Protein AF-A0A350J712-F1 (afdb_monomer)

Mean predicted aligned error: 11.83 Å

Radius of gyration: 28.56 Å; Cα contacts (8 Å, |Δi|>4): 1166; chains: 1; bounding box: 64×59×86 Å

Solvent-accessible surface area (backbone atoms only — not comparable to full-atom values): 27009 Å² total; per-residue (Å²): 145,77,87,80,81,83,76,85,76,85,80,78,85,76,87,77,86,77,84,83,84,79,88,81,79,76,76,78,78,65,77,73,73,75,76,66,72,78,72,86,71,90,76,90,80,92,80,87,90,84,82,94,72,80,95,56,58,63,46,57,50,54,42,75,49,87,45,82,90,17,54,21,34,36,30,41,36,42,44,33,25,36,60,82,89,48,61,86,57,51,49,78,42,83,32,57,86,74,34,67,82,61,53,66,42,86,53,59,46,30,49,29,32,36,40,44,50,66,59,98,59,50,80,46,54,40,40,32,40,30,45,36,83,89,50,42,74,25,44,57,82,91,29,54,32,37,35,31,62,39,78,93,74,73,42,73,42,71,42,78,62,48,78,36,83,89,77,32,32,43,36,34,62,74,96,59,60,45,44,40,34,42,26,49,33,86,40,57,66,39,54,76,73,66,69,57,69,80,54,58,50,78,82,42,79,40,58,31,71,76,74,47,85,52,66,40,32,77,81,43,34,45,61,61,59,32,69,72,36,59,54,55,40,80,28,70,43,58,36,52,48,24,11,48,33,51,48,31,25,59,39,88,53,74,34,37,39,38,41,75,42,61,34,73,34,70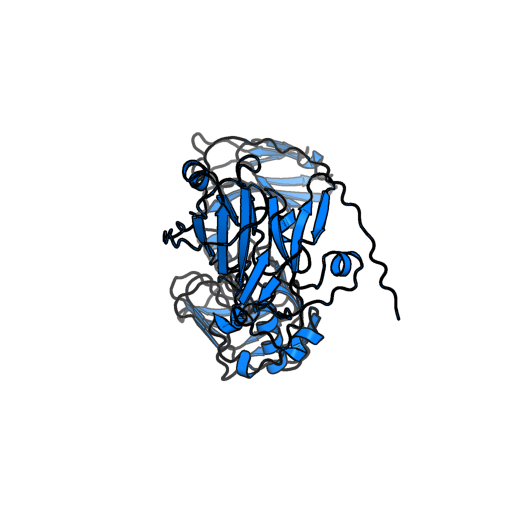,92,42,50,46,61,50,27,8,33,85,51,87,62,40,17,39,30,28,37,41,40,37,24,76,70,26,37,41,28,40,40,35,35,79,44,98,61,51,62,28,32,24,57,30,4,17,29,57,32,44,36,39,35,31,30,33,39,37,59,27,41,38,33,25,16,38,20,26,10,59,51,25,1,30,40,41,73,58,28,43,38,32,45,33,39,36,28,33,40,36,42,64,75,66,84,37,52,16,30,35,28,6,35,46,63,52,71,47,77,39,80,58,48,46,60,25,25,49,75,85,40,79,44,90,33,54,25,27,51,60,45,48,64,72,70,50,85,75,51,66,80,32,55,43,45,63,51,98,79,31,44,34,38,48,61,84,68,100,73,60,88,86,44,44,75,25,21,38,41,32,24,49,75,88,38,81,75,47,77,44,81,31,81,91,48,56,57,53,54,52,49,83,78,48,81,83,54,72,72,41,38,37,43,35,31,36,26,20,51,52,95,79,29,71,44,62,34,30,43,77,25,77,47,71,40,115

Nearest PDB structures (foldseek):
  8vvm-assembly1_I  TM=4.739E-01  e=9.555E-02  Homo sapiens
  1bqu-assembly1_B  TM=5.412E-01  e=3.568E-01  Homo sapiens
  8upa-assembly1_B  TM=5.973E-01  e=8.739E-01  Homo sapiens
  1bqu-assembly1_A  TM=6.107E-01  e=9.212E-01  Homo sapiens
  7xzc-assembly2_B  TM=2.874E-01  e=7.582E+00  Flavobacteriaceae bacterium SA-0082

Structure (mmCIF, N/CA/C/O backbone):
data_AF-A0A350J712-F1
#
_entry.id   AF-A0A350J712-F1
#
loop_
_atom_site.group_PDB
_atom_site.id
_atom_site.type_symbol
_atom_site.label_atom_id
_atom_site.label_alt_id
_atom_site.label_comp_id
_atom_site.label_asym_id
_atom_site.label_entity_id
_atom_site.label_seq_id
_atom_site.pdbx_PDB_ins_code
_atom_site.Cartn_x
_atom_site.Cartn_y
_atom_site.Cartn_z
_atom_site.occupancy
_atom_site.B_iso_or_equiv
_atom_site.auth_seq_id
_atom_site.auth_comp_id
_atom_site.auth_asym_id
_atom_site.auth_atom_id
_atom_site.pdbx_PDB_model_num
ATOM 1 N N . MET A 1 1 ? -3.887 -25.376 24.085 1.00 32.75 1 MET A N 1
ATOM 2 C CA . MET A 1 1 ? -2.588 -25.572 24.781 1.00 32.75 1 MET A CA 1
ATOM 3 C C . MET A 1 1 ? -1.492 -25.976 23.796 1.00 32.75 1 MET A C 1
ATOM 5 O O . MET A 1 1 ? -1.154 -27.149 23.672 1.00 32.75 1 MET A O 1
ATOM 9 N N . ARG A 1 2 ? -0.917 -24.995 23.102 1.00 22.98 2 ARG A N 1
ATOM 10 C CA . ARG A 1 2 ? 0.417 -25.069 22.499 1.00 22.98 2 ARG A CA 1
ATOM 11 C C . ARG A 1 2 ? 1.067 -23.729 22.817 1.00 22.98 2 ARG A C 1
ATOM 13 O O . ARG A 1 2 ? 0.571 -22.703 22.382 1.00 22.98 2 ARG A O 1
ATOM 20 N N . ARG A 1 3 ? 2.085 -23.760 23.677 1.00 23.53 3 ARG A N 1
ATOM 21 C CA . ARG A 1 3 ? 2.872 -22.592 24.077 1.00 23.53 3 ARG A CA 1
ATOM 22 C C . ARG A 1 3 ? 3.662 -22.128 22.851 1.00 23.53 3 ARG A C 1
ATOM 24 O O . ARG A 1 3 ? 4.538 -22.872 22.411 1.00 23.53 3 ARG A O 1
ATOM 31 N N . LYS A 1 4 ? 3.335 -20.961 22.290 1.00 26.22 4 LYS A N 1
ATOM 32 C CA . LYS A 1 4 ? 4.253 -20.229 21.412 1.00 26.22 4 LYS A CA 1
ATOM 33 C C . LYS A 1 4 ? 5.325 -19.634 22.329 1.00 26.22 4 LYS A C 1
ATOM 35 O O . LYS A 1 4 ? 5.007 -18.940 23.286 1.00 26.22 4 LYS A O 1
ATOM 40 N N . ALA A 1 5 ? 6.574 -20.034 22.121 1.00 23.84 5 ALA A N 1
ATOM 41 C CA . ALA A 1 5 ? 7.715 -19.440 22.798 1.00 23.84 5 ALA A CA 1
ATOM 42 C C . ALA A 1 5 ? 8.057 -18.154 22.044 1.00 23.84 5 ALA A C 1
ATOM 44 O O . ALA A 1 5 ? 8.483 -18.226 20.895 1.00 23.84 5 ALA A O 1
ATOM 45 N N . LEU A 1 6 ? 7.820 -17.006 22.675 1.00 24.36 6 LEU A N 1
ATOM 46 C CA . LEU A 1 6 ? 8.242 -15.707 22.174 1.00 24.36 6 LEU A CA 1
ATOM 47 C C . LEU A 1 6 ? 9.755 -15.598 22.416 1.00 24.36 6 LEU A C 1
ATOM 49 O O . LEU A 1 6 ? 10.222 -15.554 23.556 1.00 24.36 6 LEU A O 1
ATOM 53 N N . SER A 1 7 ? 10.542 -15.687 21.348 1.00 24.16 7 SER A N 1
ATOM 54 C CA . SER A 1 7 ? 11.983 -15.460 21.402 1.00 24.16 7 SER A CA 1
ATOM 55 C C . SER A 1 7 ? 12.236 -13.958 21.356 1.00 24.16 7 SER A C 1
ATOM 57 O O . SER A 1 7 ? 12.172 -13.356 20.294 1.00 24.16 7 SER A O 1
ATOM 59 N N . ILE A 1 8 ? 12.529 -13.372 22.518 1.00 25.48 8 ILE A N 1
ATOM 60 C CA . ILE A 1 8 ? 13.030 -12.001 22.651 1.00 25.48 8 ILE A CA 1
ATOM 61 C C . ILE A 1 8 ? 14.398 -11.942 21.957 1.00 25.48 8 ILE A C 1
ATOM 63 O O . ILE A 1 8 ? 15.395 -12.446 22.483 1.00 25.48 8 ILE A O 1
ATOM 67 N N . LEU A 1 9 ? 14.434 -11.384 20.747 1.00 23.27 9 LEU A N 1
ATOM 68 C CA . LEU A 1 9 ? 15.664 -11.097 20.021 1.00 23.27 9 LEU A CA 1
ATOM 69 C C . LEU A 1 9 ? 16.157 -9.720 20.472 1.00 23.27 9 LEU A C 1
ATOM 71 O O . LEU A 1 9 ? 15.576 -8.693 20.145 1.00 23.27 9 LEU A O 1
ATOM 75 N N . THR A 1 10 ? 17.218 -9.703 21.272 1.00 24.12 10 THR A N 1
ATOM 76 C CA . THR A 1 10 ? 17.881 -8.473 21.711 1.00 24.12 10 THR A CA 1
ATOM 77 C C . THR A 1 10 ? 18.580 -7.833 20.507 1.00 24.12 10 THR A C 1
ATOM 79 O O . THR A 1 10 ? 19.638 -8.305 20.085 1.00 24.12 10 THR A O 1
ATOM 82 N N . LEU A 1 11 ? 17.982 -6.789 19.930 1.00 23.12 11 LEU A N 1
ATOM 83 C CA . LEU A 1 11 ? 18.582 -6.010 18.850 1.00 23.12 11 LEU A CA 1
ATOM 84 C C . LEU A 1 11 ? 19.659 -5.089 19.447 1.00 23.12 11 LEU A C 1
ATOM 86 O O . LEU A 1 11 ? 19.368 -4.152 20.185 1.00 23.12 11 LEU A O 1
ATOM 90 N N . VAL A 1 12 ? 20.929 -5.379 19.167 1.00 22.75 12 VAL A N 1
ATOM 91 C CA . VAL A 1 12 ? 22.049 -4.485 19.486 1.00 22.75 12 VAL A CA 1
ATOM 92 C C . VAL A 1 12 ? 22.229 -3.551 18.290 1.00 22.75 12 VAL A C 1
ATOM 94 O O . VAL A 1 12 ? 22.822 -3.950 17.290 1.00 22.75 12 VAL A O 1
ATOM 97 N N . LEU A 1 13 ? 21.716 -2.319 18.377 1.00 23.44 13 LEU A N 1
ATOM 98 C CA . LEU A 1 13 ? 22.012 -1.266 17.400 1.00 23.44 13 LEU A CA 1
ATOM 99 C C . LEU A 1 13 ? 23.491 -0.868 17.523 1.00 23.44 13 LEU A C 1
ATOM 101 O O . LEU A 1 13 ? 23.903 -0.231 18.493 1.00 23.44 13 LEU A O 1
ATOM 105 N N . SER A 1 14 ? 24.303 -1.221 16.528 1.00 23.38 14 SER A N 1
ATOM 106 C CA . SER A 1 14 ? 25.592 -0.568 16.306 1.00 23.38 14 SER A CA 1
ATOM 107 C C . SER A 1 14 ? 25.377 0.623 15.377 1.00 23.38 14 SER A C 1
ATOM 109 O O . SER A 1 14 ? 25.195 0.447 14.176 1.00 23.38 14 SER A O 1
ATOM 111 N N . ALA A 1 15 ? 25.398 1.832 15.935 1.00 22.61 15 ALA A N 1
ATOM 112 C CA . ALA A 1 15 ? 25.373 3.070 15.171 1.00 22.61 15 ALA A CA 1
ATOM 113 C C . ALA A 1 15 ? 26.647 3.194 14.316 1.00 22.61 15 ALA A C 1
ATOM 115 O O . ALA A 1 15 ? 27.741 3.432 14.834 1.00 22.61 15 ALA A O 1
ATOM 116 N N . THR A 1 16 ? 26.514 3.037 13.001 1.00 25.22 16 THR A N 1
ATOM 117 C CA . THR A 1 16 ? 27.503 3.513 12.031 1.00 25.22 16 THR A CA 1
ATOM 118 C C . THR A 1 16 ? 27.134 4.928 11.616 1.00 25.22 16 THR A C 1
ATOM 120 O O . THR A 1 16 ? 26.103 5.170 11.001 1.00 25.22 16 THR A O 1
ATOM 123 N N . VAL A 1 17 ? 28.001 5.859 12.003 1.00 22.80 17 VAL A N 1
ATOM 124 C CA . VAL A 1 17 ? 27.964 7.281 11.664 1.00 22.80 17 VAL A CA 1
ATOM 125 C C . VAL A 1 17 ? 28.130 7.442 10.151 1.00 22.80 17 VAL A C 1
ATOM 127 O O . VAL A 1 17 ? 29.214 7.181 9.630 1.00 22.80 17 VAL A O 1
ATOM 130 N N . PHE A 1 18 ? 27.085 7.898 9.461 1.00 23.23 18 PHE A N 1
ATOM 131 C CA . PHE A 1 18 ? 27.224 8.532 8.152 1.00 23.23 18 PHE A CA 1
ATOM 132 C C . PHE A 1 18 ? 27.441 10.032 8.361 1.00 23.23 18 PHE A C 1
ATOM 134 O O . PHE A 1 18 ? 26.714 10.690 9.102 1.00 23.23 18 PHE A O 1
ATOM 141 N N . ALA A 1 19 ? 28.517 10.542 7.767 1.00 23.70 19 ALA A N 1
ATOM 142 C CA . ALA A 1 19 ? 28.876 11.949 7.787 1.00 23.70 19 ALA A CA 1
ATOM 143 C C . ALA A 1 19 ? 27.936 12.731 6.858 1.00 23.70 19 ALA A C 1
ATOM 145 O O . ALA A 1 19 ? 27.786 12.363 5.696 1.00 23.70 19 ALA A O 1
ATOM 146 N N . SER A 1 20 ? 27.323 13.796 7.375 1.00 23.16 20 SER A N 1
ATOM 147 C CA . SER A 1 20 ? 26.524 14.736 6.595 1.00 23.16 20 SER A CA 1
ATOM 148 C C . SER A 1 20 ? 27.427 15.689 5.805 1.00 23.16 20 SER A C 1
ATOM 150 O O . SER A 1 20 ? 28.310 16.340 6.371 1.00 23.16 20 SER A O 1
ATOM 152 N N . CYS A 1 21 ? 27.194 15.776 4.496 1.00 22.62 21 CYS A N 1
ATOM 153 C CA . CYS A 1 21 ? 27.546 16.947 3.698 1.00 22.62 21 CYS A CA 1
ATOM 154 C C . CYS A 1 21 ? 26.366 17.931 3.734 1.00 22.62 21 CYS A C 1
ATOM 156 O O . CYS A 1 21 ? 25.208 17.538 3.838 1.00 22.62 21 CYS A O 1
ATOM 158 N N . THR A 1 22 ? 26.707 19.211 3.755 1.00 24.14 22 THR A N 1
ATOM 159 C CA . THR A 1 22 ? 25.870 20.377 4.051 1.00 24.14 22 THR A CA 1
ATOM 160 C C . THR A 1 22 ? 25.292 21.033 2.792 1.00 24.14 22 THR A C 1
ATOM 162 O O . THR A 1 22 ? 26.013 21.100 1.803 1.00 24.14 22 THR A O 1
ATOM 165 N N . GLU A 1 23 ? 24.101 21.641 2.950 1.00 25.41 23 GLU A N 1
ATOM 166 C CA . GLU A 1 23 ? 23.398 22.609 2.062 1.00 25.41 23 GLU A CA 1
ATOM 167 C C . GLU A 1 23 ? 22.740 21.975 0.812 1.00 25.41 23 GLU A C 1
ATOM 169 O O . GLU A 1 23 ? 23.404 21.269 0.070 1.00 25.41 23 GLU A O 1
ATOM 174 N N . ASP A 1 24 ? 21.446 22.108 0.492 1.00 24.56 24 ASP A N 1
ATOM 175 C CA . ASP A 1 24 ? 20.318 22.924 0.968 1.00 24.56 24 ASP A CA 1
ATOM 176 C C . ASP A 1 24 ? 19.067 22.024 1.083 1.00 24.56 24 ASP A C 1
ATOM 178 O O . ASP A 1 24 ? 18.674 21.358 0.128 1.00 24.56 24 ASP A O 1
ATOM 182 N N . VAL A 1 25 ? 18.436 22.001 2.260 1.00 24.70 25 VAL A N 1
ATOM 183 C CA . VAL A 1 25 ? 17.163 21.302 2.495 1.00 24.70 25 VAL A CA 1
ATOM 184 C C . VAL A 1 25 ? 16.036 22.199 1.965 1.00 24.70 25 VAL A C 1
ATOM 186 O O . VAL A 1 25 ? 15.943 23.343 2.421 1.00 24.70 25 VAL A O 1
ATOM 189 N N . PRO A 1 26 ? 15.179 21.746 1.028 1.00 23.58 26 PRO A N 1
ATOM 190 C CA . PRO A 1 26 ? 13.929 22.449 0.766 1.00 23.58 26 PRO A CA 1
ATOM 191 C C . PRO A 1 26 ? 13.131 22.408 2.067 1.00 23.58 26 PRO A C 1
ATOM 193 O O . PRO A 1 26 ? 13.006 21.327 2.635 1.00 23.58 26 PRO A O 1
ATOM 196 N N . GLU A 1 27 ? 12.702 23.579 2.556 1.00 24.91 27 GLU A N 1
ATOM 197 C CA . GLU A 1 27 ? 11.996 23.774 3.830 1.00 24.91 27 GLU A CA 1
ATOM 198 C C . GLU A 1 27 ? 11.264 22.503 4.268 1.00 24.91 27 GLU A C 1
ATOM 200 O O . GLU A 1 27 ? 10.302 22.087 3.617 1.00 24.91 27 GLU A O 1
ATOM 205 N N . GLU A 1 28 ? 11.741 21.886 5.361 1.00 25.20 28 GLU A N 1
ATOM 206 C CA . GLU A 1 28 ? 10.932 20.959 6.139 1.00 25.20 28 GLU A CA 1
ATOM 207 C C . GLU A 1 28 ? 9.573 21.631 6.286 1.00 25.20 28 GLU A C 1
ATOM 209 O O . GLU A 1 28 ? 9.442 22.683 6.923 1.00 25.20 28 GLU A O 1
ATOM 214 N N . THR A 1 29 ? 8.562 21.031 5.668 1.00 23.02 29 THR A N 1
ATOM 215 C CA . THR A 1 29 ? 7.189 21.262 6.072 1.00 23.02 29 THR A CA 1
ATOM 216 C C . THR A 1 29 ? 7.115 20.697 7.478 1.00 23.02 29 THR A C 1
ATOM 218 O O . THR A 1 29 ? 6.779 19.543 7.714 1.00 23.02 29 THR A O 1
ATOM 221 N N . THR A 1 30 ? 7.502 21.534 8.438 1.00 23.42 30 THR A N 1
ATOM 222 C CA . THR A 1 30 ? 6.941 21.494 9.774 1.00 23.42 30 THR A CA 1
ATOM 223 C C . THR A 1 30 ? 5.449 21.308 9.543 1.00 23.42 30 THR A C 1
ATOM 225 O O . THR A 1 30 ? 4.823 22.152 8.900 1.00 23.42 30 THR A O 1
ATOM 228 N N . LYS A 1 31 ? 4.897 20.160 9.964 1.00 26.83 31 LYS A N 1
ATOM 229 C CA . LYS A 1 31 ? 3.455 20.035 10.190 1.00 26.83 31 LYS A CA 1
ATOM 230 C C . LYS A 1 31 ? 3.130 21.257 11.051 1.00 26.83 31 LYS A C 1
ATOM 232 O O . LYS A 1 31 ? 3.507 21.299 12.222 1.00 26.83 31 LYS A O 1
ATOM 237 N N . GLU A 1 32 ? 2.574 22.308 10.448 1.00 23.53 32 GLU A N 1
ATOM 238 C CA . GLU A 1 32 ? 2.035 23.428 11.201 1.00 23.53 32 GLU A CA 1
ATOM 239 C C . GLU A 1 32 ? 0.966 22.796 12.076 1.00 23.53 32 GLU A C 1
ATOM 241 O O . GLU A 1 32 ? -0.077 22.373 11.581 1.00 23.53 32 GLU A O 1
ATOM 246 N N . THR A 1 33 ? 1.265 22.661 13.368 1.00 29.25 33 THR A N 1
ATOM 247 C CA . THR A 1 33 ? 0.283 22.305 14.379 1.00 29.25 33 THR A CA 1
ATOM 248 C C . THR A 1 33 ? -0.868 23.278 14.198 1.00 29.25 33 THR A C 1
ATOM 250 O O . THR A 1 33 ? -0.713 24.486 14.414 1.00 29.25 33 THR A O 1
ATOM 253 N N . THR A 1 34 ? -1.998 22.769 13.719 1.00 25.91 34 THR A N 1
ATOM 254 C CA . THR A 1 34 ? -3.220 23.533 13.524 1.00 25.91 34 THR A CA 1
ATOM 255 C C . THR A 1 34 ? -3.487 24.271 14.827 1.00 25.91 34 THR A C 1
ATOM 257 O O . THR A 1 34 ? -3.598 23.664 15.890 1.00 25.91 34 THR A O 1
ATOM 260 N N . ALA A 1 35 ? -3.470 25.603 14.764 1.00 26.30 35 ALA A N 1
ATOM 261 C CA . ALA A 1 35 ? -3.517 26.451 15.941 1.00 26.30 35 ALA A CA 1
ATOM 262 C C . ALA A 1 35 ? -4.694 26.056 16.849 1.00 26.30 35 ALA A C 1
ATOM 264 O O . ALA A 1 35 ? -5.857 26.170 16.455 1.00 26.30 35 ALA A O 1
ATOM 265 N N . ALA A 1 36 ? -4.372 25.619 18.071 1.00 31.69 36 ALA A N 1
ATOM 266 C CA . ALA A 1 36 ? -5.336 25.335 19.122 1.00 31.69 36 ALA A CA 1
ATOM 267 C C . ALA A 1 36 ? -6.296 26.523 19.275 1.00 31.69 36 ALA A C 1
ATOM 269 O O . ALA A 1 36 ? -5.890 27.649 19.589 1.00 31.69 36 ALA A O 1
ATOM 270 N N . THR A 1 37 ? -7.586 26.289 19.040 1.00 24.95 37 THR A N 1
ATOM 271 C CA . THR A 1 37 ? -8.602 27.315 19.275 1.00 24.95 37 THR A CA 1
ATOM 272 C C . THR A 1 37 ? -8.845 27.396 20.778 1.00 24.95 37 THR A C 1
ATOM 274 O O . THR A 1 37 ? -9.579 26.603 21.353 1.00 24.95 37 THR A O 1
ATOM 277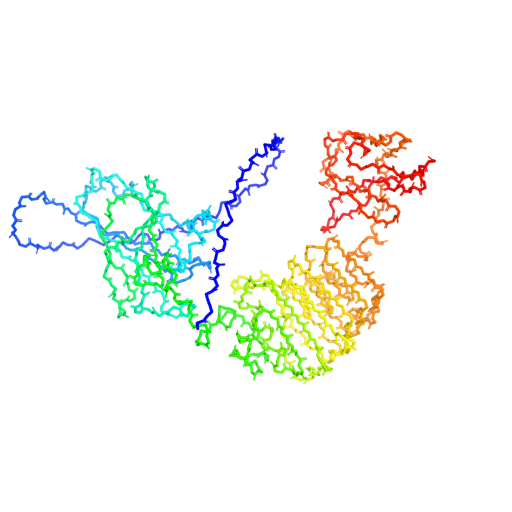 N N . THR A 1 38 ? -8.202 28.360 21.432 1.00 29.53 38 THR A N 1
ATOM 278 C CA . THR A 1 38 ? -8.361 28.628 22.865 1.00 29.53 38 THR A CA 1
ATOM 279 C C . THR A 1 38 ? -9.681 29.358 23.112 1.00 29.53 38 THR A C 1
ATOM 281 O O . THR A 1 38 ? -9.831 30.534 22.780 1.00 29.53 38 THR A O 1
ATOM 284 N N . SER A 1 39 ? -10.658 28.678 23.716 1.00 31.62 39 SER A N 1
ATOM 28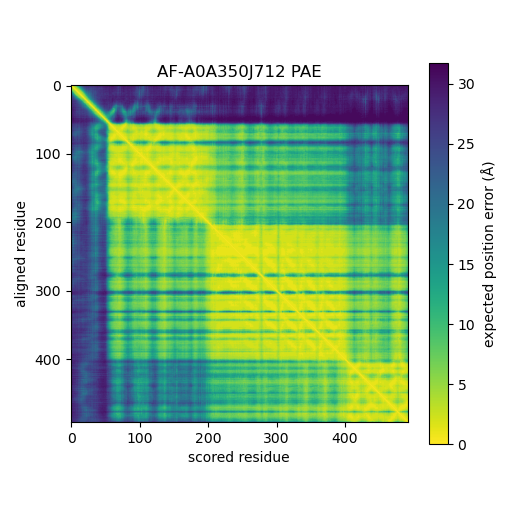5 C CA . SER A 1 39 ? -11.822 29.334 24.320 1.00 31.62 39 SER A CA 1
ATOM 286 C C . SER A 1 39 ? -11.647 29.402 25.837 1.00 31.62 39 SER A C 1
ATOM 288 O O . SER A 1 39 ? -11.732 28.385 26.520 1.00 31.62 39 SER A O 1
ATOM 290 N N . GLU A 1 40 ? -11.406 30.600 26.370 1.00 30.56 40 GLU A N 1
ATOM 291 C CA . GLU A 1 40 ? -11.352 30.845 27.814 1.00 30.56 40 GLU A CA 1
ATOM 292 C C . GLU A 1 40 ? -12.770 31.016 28.382 1.00 30.56 40 GLU A C 1
ATOM 294 O O . GLU A 1 40 ? -13.475 31.975 28.055 1.00 30.56 40 GLU A O 1
ATOM 299 N N . THR A 1 41 ? -13.180 30.134 29.292 1.00 27.88 41 THR A N 1
ATOM 300 C CA . THR A 1 41 ? -14.347 30.355 30.159 1.00 27.88 41 THR A CA 1
ATOM 301 C C . THR A 1 41 ? -13.946 30.194 31.616 1.00 27.88 41 THR A C 1
ATOM 303 O O . THR A 1 41 ? -13.480 29.138 32.028 1.00 27.88 41 THR A O 1
ATOM 306 N N . SER A 1 42 ? -14.129 31.255 32.405 1.00 28.59 42 SER A N 1
ATOM 307 C CA . SER A 1 42 ? -13.932 31.236 33.854 1.00 28.59 42 SER A CA 1
ATOM 308 C C . SER A 1 42 ? -15.263 30.965 34.557 1.00 28.59 42 SER A C 1
ATOM 310 O O . SER A 1 42 ? -16.137 31.837 34.554 1.00 28.59 42 SER A O 1
ATOM 312 N N . GLU A 1 43 ? -15.405 29.817 35.212 1.00 27.55 43 GLU A N 1
ATOM 313 C CA . GLU A 1 43 ? -16.450 29.598 36.215 1.00 27.55 43 GLU A CA 1
ATOM 314 C C . GLU A 1 43 ? -15.813 29.410 37.594 1.00 27.55 43 GLU A C 1
ATOM 316 O O . GLU A 1 43 ? -14.805 28.729 37.751 1.00 27.55 43 GLU A O 1
ATOM 321 N N . ALA A 1 44 ? -16.383 30.075 38.599 1.00 24.52 44 ALA A N 1
ATOM 322 C CA . ALA A 1 44 ? -15.972 29.952 39.990 1.00 24.52 44 ALA A CA 1
ATOM 323 C C . ALA A 1 44 ? -16.972 29.046 40.717 1.00 24.52 44 ALA A C 1
ATOM 325 O O . ALA A 1 44 ? -18.157 29.381 40.785 1.00 24.52 44 ALA A O 1
ATOM 326 N N . SER A 1 45 ? -16.507 27.935 41.285 1.00 29.03 45 SER A N 1
ATOM 327 C CA . SER A 1 45 ? -17.289 27.102 42.202 1.00 29.03 45 SER A CA 1
ATOM 328 C C . SER A 1 45 ? -16.635 27.086 43.590 1.00 29.03 45 SER A C 1
ATOM 330 O O . SER A 1 45 ? -15.416 27.023 43.730 1.00 29.03 45 SER A O 1
ATOM 332 N N . GLU A 1 46 ? -17.457 27.220 44.635 1.00 26.73 46 GLU A N 1
ATOM 333 C CA . GLU A 1 46 ? -17.028 27.158 46.036 1.00 26.73 46 GLU A CA 1
ATOM 334 C C . GLU A 1 46 ? -17.087 25.704 46.530 1.00 26.73 46 GLU A C 1
ATOM 336 O O . GLU A 1 46 ? -18.165 25.108 46.573 1.00 26.73 46 GLU A O 1
ATOM 341 N N . ALA A 1 47 ? -15.951 25.146 46.962 1.00 25.92 47 ALA A N 1
ATOM 342 C CA . ALA A 1 47 ? -15.888 23.869 47.677 1.00 25.92 47 ALA A CA 1
ATOM 343 C C . ALA A 1 47 ? -15.566 24.095 49.167 1.00 25.92 47 ALA A C 1
ATOM 345 O O . ALA A 1 47 ? -14.676 24.869 49.522 1.00 25.92 47 ALA A O 1
ATOM 346 N N . SER A 1 48 ? -16.320 23.434 50.054 1.00 24.86 48 SER A N 1
ATOM 347 C CA . SER A 1 48 ? -16.280 23.648 51.505 1.00 24.86 48 SER A CA 1
ATOM 348 C C . SER A 1 48 ? -15.202 22.832 52.235 1.00 24.86 48 SER A C 1
ATOM 350 O O . SER A 1 48 ? -15.121 21.619 52.072 1.00 24.86 48 SER A O 1
ATOM 352 N N . GLU A 1 49 ? -14.475 23.535 53.107 1.00 30.44 49 GLU A N 1
ATOM 353 C CA . GLU A 1 49 ? -13.561 23.154 54.202 1.00 30.44 49 GLU A CA 1
ATOM 354 C C . GLU A 1 49 ? -13.202 21.669 54.456 1.00 30.44 49 GLU A C 1
ATOM 356 O O . GLU A 1 49 ? -13.959 20.933 55.089 1.00 30.44 49 GLU A O 1
ATOM 361 N N . ALA A 1 50 ? -11.923 21.327 54.230 1.00 25.38 50 ALA A N 1
ATOM 362 C CA . ALA A 1 50 ? -10.993 20.945 55.304 1.00 25.38 50 ALA A CA 1
ATOM 363 C C . ALA A 1 50 ? -9.512 21.072 54.868 1.00 25.38 50 ALA A C 1
ATOM 365 O O . ALA A 1 50 ? -9.103 20.568 53.833 1.00 25.38 50 ALA A O 1
ATOM 366 N N . THR A 1 51 ? -8.718 21.716 55.733 1.00 30.17 51 THR A N 1
ATOM 367 C CA . THR A 1 51 ? -7.239 21.793 55.778 1.00 30.17 51 THR A CA 1
ATOM 368 C C . THR A 1 51 ? -6.495 22.539 54.656 1.00 30.17 51 THR A C 1
ATOM 370 O O . THR A 1 51 ? -5.959 21.943 53.739 1.00 30.17 51 THR A O 1
ATOM 373 N N . GLY A 1 52 ? -6.339 23.856 54.851 1.00 35.00 52 GLY A N 1
ATOM 374 C CA . GLY A 1 52 ? -5.115 24.611 54.539 1.00 35.00 52 GLY A CA 1
ATOM 375 C C . GLY A 1 52 ? -4.545 24.493 53.124 1.00 35.00 52 GLY A C 1
ATOM 376 O O . GLY A 1 52 ? -3.417 24.037 52.978 1.00 35.00 52 GLY A O 1
ATOM 377 N N . LEU A 1 53 ? -5.270 24.981 52.120 1.00 34.72 53 LEU A N 1
ATOM 378 C CA . LEU A 1 53 ? -4.758 25.195 50.765 1.00 34.72 53 LEU A CA 1
ATOM 379 C C . LEU A 1 53 ? -4.984 26.655 50.357 1.00 34.72 53 LEU A C 1
ATOM 381 O O . LEU A 1 53 ? -5.936 27.299 50.797 1.00 34.72 53 LEU A O 1
ATOM 385 N N . VAL A 1 54 ? -4.048 27.193 49.578 1.00 40.16 54 VAL A N 1
ATOM 386 C CA . VAL A 1 54 ? -4.148 28.511 48.942 1.00 40.16 54 VAL A CA 1
ATOM 387 C C . VAL A 1 54 ? -5.400 28.510 48.056 1.00 40.16 54 VAL A C 1
ATOM 389 O O . VAL A 1 54 ? -5.595 27.559 47.308 1.00 40.16 54 VAL A O 1
ATOM 392 N N . GLU A 1 55 ? -6.244 29.546 48.138 1.00 44.75 55 GLU A N 1
ATOM 393 C CA . GLU A 1 55 ? -7.311 29.802 47.154 1.00 44.75 55 GLU A CA 1
ATOM 394 C C . GLU A 1 55 ? -6.661 29.983 45.771 1.00 44.75 55 GLU A C 1
ATOM 396 O O . GLU A 1 55 ? -6.210 31.074 45.420 1.00 44.75 55 GLU A O 1
ATOM 401 N N . GLY A 1 56 ? -6.532 28.897 45.015 1.00 57.00 56 GLY A N 1
ATOM 402 C CA . GLY A 1 56 ? -6.069 28.916 43.636 1.00 57.00 56 GLY A CA 1
ATOM 403 C C . GLY A 1 56 ? -7.263 28.982 42.692 1.00 57.00 56 GLY A C 1
ATOM 404 O O . GLY A 1 56 ? -8.225 28.230 42.834 1.00 57.00 56 GLY A O 1
ATOM 405 N N . LYS A 1 57 ? -7.218 29.907 41.734 1.00 70.56 57 LYS A N 1
ATOM 406 C CA . LYS A 1 57 ? -8.160 29.944 40.614 1.00 70.56 57 LYS A CA 1
ATOM 407 C C . LYS A 1 57 ? -7.867 28.730 39.727 1.00 70.56 57 LYS A C 1
ATOM 409 O O . LYS A 1 57 ? -6.721 28.533 39.335 1.00 70.56 57 LYS A O 1
ATOM 414 N N . THR A 1 58 ? -8.886 27.923 39.444 1.00 82.75 58 THR A N 1
ATOM 415 C CA . THR A 1 58 ? -8.771 26.851 38.447 1.00 82.75 58 THR A CA 1
ATOM 416 C C . THR A 1 58 ? -8.951 27.475 37.071 1.00 82.75 58 THR A C 1
ATOM 418 O O . THR A 1 58 ? -9.907 28.220 36.849 1.00 82.75 58 THR A O 1
ATOM 421 N N . ASN A 1 59 ? -8.004 27.227 36.176 1.00 86.12 59 ASN A N 1
ATOM 422 C CA . ASN A 1 59 ? -8.071 27.622 34.777 1.00 86.12 59 ASN A CA 1
ATOM 423 C C . ASN A 1 59 ? -8.191 26.355 33.928 1.00 86.12 59 ASN A C 1
ATOM 425 O O . ASN A 1 59 ? -7.587 25.337 34.258 1.00 86.12 59 ASN A O 1
ATOM 429 N N . THR A 1 60 ? -8.942 26.433 32.834 1.00 89.56 60 THR A N 1
ATOM 430 C CA . THR A 1 60 ? -9.152 25.300 31.932 1.00 89.56 60 THR A CA 1
ATOM 431 C C . THR A 1 60 ? -8.620 25.639 30.547 1.00 89.56 60 THR A C 1
ATOM 433 O O . THR A 1 60 ? -8.837 26.751 30.062 1.00 89.56 60 THR A O 1
ATOM 436 N N . MET A 1 61 ? -7.946 24.688 29.908 1.00 90.31 61 MET A N 1
ATOM 437 C CA . MET A 1 61 ? -7.588 24.743 28.489 1.00 90.31 61 MET A CA 1
ATOM 438 C C . MET A 1 61 ? -8.103 23.497 27.780 1.00 90.31 61 MET A C 1
ATOM 440 O O . MET A 1 61 ? -8.145 22.421 28.373 1.00 90.31 61 MET A O 1
ATOM 444 N N . TYR A 1 62 ? -8.507 23.670 26.526 1.00 94.12 62 TYR A N 1
ATOM 445 C CA . TYR A 1 62 ? -8.980 22.600 25.659 1.00 94.12 62 TYR A CA 1
ATOM 446 C C . TYR A 1 62 ? -8.169 22.608 24.365 1.00 94.12 62 TYR A C 1
ATOM 448 O O . TYR A 1 62 ? -7.927 23.680 23.799 1.00 94.12 62 TYR A O 1
ATOM 456 N N . LEU A 1 63 ? -7.760 21.428 23.915 1.00 95.94 63 LEU A N 1
ATOM 457 C CA . LEU A 1 63 ? -7.119 21.188 22.629 1.00 95.94 63 LEU A CA 1
ATOM 458 C C . LEU A 1 63 ? -7.908 20.108 21.893 1.00 95.94 63 LEU A C 1
ATOM 460 O O . LEU A 1 63 ? -8.320 19.131 22.507 1.00 95.94 63 LEU A O 1
ATOM 464 N N . SER A 1 64 ? -8.117 20.296 20.594 1.00 96.00 64 SER A N 1
ATOM 465 C CA . SER A 1 64 ? -8.690 19.288 19.700 1.00 96.00 64 SER A CA 1
ATOM 466 C C . SER A 1 64 ? -7.600 18.706 18.812 1.00 96.00 64 SER A C 1
ATOM 468 O O . SER A 1 64 ? -6.722 19.454 18.372 1.00 96.00 64 SER A O 1
ATOM 470 N N . PHE A 1 65 ? -7.720 17.425 18.494 1.00 92.56 65 PHE A N 1
ATOM 471 C CA . PHE A 1 65 ? -6.836 16.697 17.594 1.00 92.56 65 PHE A CA 1
ATOM 472 C C . PHE A 1 65 ? -7.636 16.126 16.423 1.00 92.56 65 PHE A C 1
ATOM 474 O O . PHE A 1 65 ? -8.832 15.869 16.539 1.00 92.56 65 PHE A O 1
ATOM 481 N N . ASP A 1 66 ? -6.957 16.011 15.289 1.00 87.69 66 ASP A N 1
ATOM 482 C CA . ASP A 1 66 ? -7.469 15.484 14.022 1.00 87.69 66 ASP A CA 1
ATOM 483 C C . ASP A 1 66 ? -6.280 14.816 13.309 1.00 87.69 66 ASP A C 1
ATOM 485 O O . ASP A 1 66 ? -5.880 15.222 12.217 1.00 87.69 66 ASP A O 1
ATOM 489 N N . ASP A 1 67 ? -5.592 13.909 14.023 1.00 83.88 67 ASP A N 1
ATOM 490 C CA . ASP A 1 67 ? -4.472 13.154 13.455 1.00 83.88 67 ASP A CA 1
ATOM 491 C C . ASP A 1 67 ? -4.984 11.809 12.904 1.00 83.88 67 ASP A C 1
ATOM 493 O O . ASP A 1 67 ? -5.490 10.992 13.677 1.00 83.88 67 ASP A O 1
ATOM 497 N N . PRO A 1 68 ? -4.847 11.554 11.589 1.00 76.12 68 PRO A N 1
ATOM 498 C CA . PRO A 1 68 ? -5.329 10.323 10.953 1.00 76.12 68 PRO A CA 1
ATOM 499 C C . PRO A 1 68 ? -4.650 9.046 11.481 1.00 76.12 68 PRO A C 1
ATOM 501 O O . PRO A 1 68 ? -5.187 7.942 11.373 1.00 76.12 68 PRO A O 1
ATOM 504 N N . GLY A 1 69 ? -3.462 9.169 12.080 1.00 78.62 69 GLY A N 1
ATOM 505 C CA . GLY A 1 69 ? -2.758 8.050 12.696 1.00 78.62 69 GLY A CA 1
ATOM 506 C C . GLY A 1 69 ? -3.417 7.546 13.982 1.00 78.62 69 GLY A C 1
ATOM 507 O O . GLY A 1 69 ? -3.405 6.343 14.247 1.00 78.62 69 GLY A O 1
ATOM 508 N N . GLY A 1 70 ? -4.051 8.442 14.738 1.00 88.56 70 GLY A N 1
ATOM 509 C CA . GLY A 1 70 ? -4.735 8.132 15.994 1.00 88.56 70 GLY A CA 1
ATOM 510 C C . GLY A 1 70 ? -6.066 8.878 16.135 1.00 88.56 70 GLY A C 1
ATOM 511 O O . GLY A 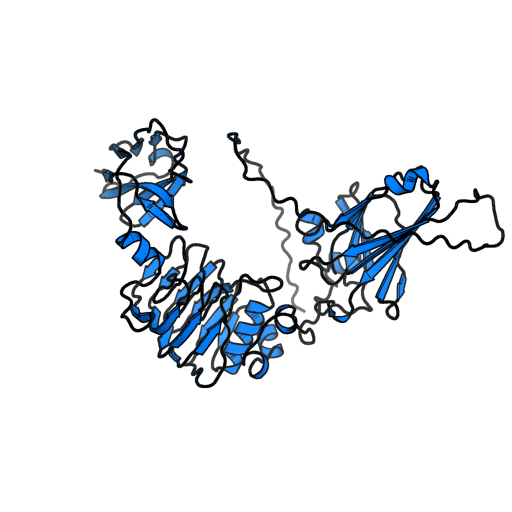1 70 ? -6.201 9.672 17.072 1.00 88.56 70 GLY A O 1
ATOM 512 N N . PRO A 1 71 ? -7.041 8.649 15.232 1.00 88.75 71 PRO A N 1
ATOM 513 C CA . PRO A 1 71 ? -8.320 9.357 15.205 1.00 88.75 71 PRO A CA 1
ATOM 514 C C . PRO A 1 71 ? -9.185 9.063 16.436 1.00 88.75 71 PRO A C 1
ATOM 516 O O . PRO A 1 71 ? -10.151 9.777 16.697 1.00 88.75 71 PRO A O 1
ATOM 519 N N . GLU A 1 72 ? -8.845 8.027 17.208 1.00 93.62 72 GLU A N 1
ATOM 520 C CA . GLU A 1 72 ? -9.556 7.650 18.420 1.00 93.62 72 GLU A CA 1
ATOM 521 C C . GLU A 1 72 ? -9.498 8.758 19.471 1.00 93.62 72 GLU A C 1
ATOM 523 O O . GLU A 1 72 ? -10.482 8.939 20.173 1.00 93.62 72 GLU A O 1
ATOM 528 N N . LEU A 1 73 ? -8.398 9.520 19.580 1.00 96.50 73 LEU A N 1
ATOM 529 C CA . LEU A 1 73 ? -8.272 10.622 20.541 1.00 96.50 73 LEU A CA 1
ATOM 530 C C . LEU A 1 73 ? -8.532 11.969 19.857 1.00 96.50 73 LEU A C 1
ATOM 532 O O . LEU A 1 73 ? -7.712 12.479 19.099 1.00 96.50 73 LEU A O 1
ATOM 536 N N . THR A 1 74 ? -9.666 12.588 20.179 1.00 96.88 74 THR A N 1
ATOM 537 C CA . THR A 1 74 ? -10.155 13.806 19.508 1.00 96.88 74 THR A CA 1
ATOM 538 C C . THR A 1 74 ? -9.865 15.086 20.281 1.00 96.88 74 THR A C 1
ATOM 540 O O . THR A 1 74 ? -9.966 16.193 19.738 1.00 96.88 74 THR A O 1
ATOM 543 N N . GLY A 1 75 ? -9.496 14.983 21.559 1.00 97.19 75 GLY A N 1
ATOM 544 C CA . GLY A 1 75 ? -9.223 16.165 22.361 1.00 97.19 75 GLY A CA 1
ATOM 545 C C . GLY A 1 75 ? -8.658 15.908 23.748 1.00 97.19 75 GLY A C 1
ATOM 546 O O . GLY A 1 75 ? -8.695 14.805 24.286 1.00 97.19 75 GLY A O 1
ATOM 547 N N . VAL A 1 76 ? -8.167 16.991 24.344 1.00 98.12 76 VAL A N 1
ATOM 548 C CA . VAL A 1 76 ? -7.690 17.073 25.724 1.00 98.12 76 VAL A CA 1
ATOM 549 C C . VAL A 1 76 ? -8.292 18.288 26.401 1.00 98.12 76 VAL A C 1
ATOM 551 O O . VAL A 1 76 ? -8.241 19.398 25.866 1.00 98.12 76 VAL A O 1
ATOM 554 N N . ARG A 1 77 ? -8.766 18.110 27.634 1.00 97.88 77 ARG A N 1
ATOM 555 C CA . ARG A 1 77 ? -9.045 19.203 28.566 1.00 97.88 77 ARG A CA 1
ATOM 556 C C . ARG A 1 77 ? -8.112 19.109 29.764 1.00 97.88 77 ARG A C 1
ATOM 558 O O . ARG A 1 77 ? -8.021 18.075 30.411 1.00 97.88 77 ARG A O 1
ATOM 565 N N . LEU A 1 78 ? -7.450 20.216 30.083 1.00 95.69 78 LEU A N 1
ATOM 566 C CA . LEU A 1 78 ? -6.648 20.362 31.295 1.00 95.69 78 LEU A CA 1
ATOM 567 C C . LEU A 1 78 ? -7.339 21.354 32.224 1.00 95.69 78 LEU A C 1
ATOM 569 O O . LEU A 1 78 ? -7.530 22.513 31.851 1.00 95.69 78 LEU A O 1
ATOM 573 N N . SER A 1 79 ? -7.665 20.920 33.435 1.00 94.81 79 SER A N 1
ATOM 574 C CA . SER A 1 79 ? -8.179 21.754 34.523 1.00 94.81 79 SER A CA 1
ATOM 575 C C . SER A 1 79 ? -7.080 21.946 35.562 1.00 94.81 79 SER A C 1
ATOM 577 O O . SER A 1 79 ? -6.735 21.028 36.301 1.00 94.81 79 SER A O 1
ATOM 579 N N . VAL A 1 80 ? -6.497 23.145 35.615 1.00 91.25 80 VAL A N 1
ATOM 580 C CA . VAL A 1 80 ? -5.248 23.411 36.339 1.00 91.25 80 VAL A CA 1
ATOM 581 C C . VAL A 1 80 ? -5.444 24.476 37.409 1.00 91.25 80 VAL A C 1
ATOM 583 O O . VAL A 1 80 ? -5.830 25.615 37.136 1.00 91.25 80 VAL A O 1
ATOM 586 N N . CYS A 1 81 ? -5.094 24.133 38.643 1.00 90.12 81 CYS A N 1
ATOM 587 C CA . CYS A 1 81 ? -4.984 25.065 39.753 1.00 90.12 81 CYS A CA 1
ATOM 588 C C . CYS A 1 81 ? -3.535 25.557 39.863 1.00 90.12 81 CYS A C 1
ATOM 590 O O . CYS A 1 81 ? -2.662 24.895 40.432 1.00 90.12 81 CYS A O 1
ATOM 592 N N . CYS A 1 82 ? -3.269 26.734 39.302 1.00 81.50 82 CYS A N 1
ATOM 593 C CA . CYS A 1 82 ? -1.967 27.399 39.343 1.00 81.50 82 CYS A CA 1
ATOM 594 C C . CYS A 1 82 ? -2.148 28.927 39.315 1.00 81.50 82 CYS A C 1
ATOM 596 O O . CYS A 1 82 ? -3.265 29.439 39.218 1.00 81.50 82 CYS A O 1
ATOM 598 N N . SER A 1 83 ? -1.062 29.697 39.420 1.00 74.50 83 SER A N 1
ATOM 599 C CA . SER A 1 83 ? -1.147 31.142 39.164 1.00 74.50 83 SER A CA 1
ATOM 600 C C . SER A 1 83 ? -1.308 31.419 37.665 1.00 74.50 83 SER A C 1
ATOM 602 O O . SER A 1 83 ? -0.560 30.844 36.881 1.00 74.50 83 SER A O 1
ATOM 604 N N . ASP A 1 84 ? -2.172 32.365 37.276 1.00 67.38 84 ASP A N 1
ATOM 605 C CA . ASP A 1 84 ? -2.474 32.705 35.868 1.00 67.38 84 ASP A CA 1
ATOM 606 C C . ASP A 1 84 ? -1.225 32.914 34.970 1.00 67.38 84 ASP A C 1
ATOM 608 O O . ASP A 1 84 ? -1.263 32.623 33.780 1.00 67.38 84 ASP A O 1
ATOM 612 N N . ALA A 1 85 ? -0.089 33.364 35.522 1.00 71.88 85 ALA A N 1
ATOM 613 C CA . ALA A 1 85 ? 1.168 33.550 34.780 1.00 71.88 85 ALA A CA 1
ATOM 614 C C . ALA A 1 85 ? 1.859 32.244 34.320 1.00 71.88 85 ALA A C 1
ATOM 616 O O . ALA A 1 85 ? 2.858 32.309 33.602 1.00 71.88 85 ALA A O 1
ATOM 617 N N . LEU A 1 86 ? 1.377 31.078 34.759 1.00 76.88 86 LEU A N 1
ATOM 618 C CA . LEU A 1 86 ? 1.960 29.767 34.452 1.00 76.88 86 LEU A CA 1
ATOM 619 C C . LEU A 1 86 ? 1.189 29.005 33.375 1.00 76.88 86 LEU A C 1
ATOM 621 O O . LEU A 1 86 ? 1.757 28.091 32.794 1.00 76.88 86 LEU A O 1
ATOM 625 N N . MET A 1 87 ? -0.049 29.402 33.054 1.00 76.31 87 MET A N 1
ATOM 626 C CA . MET A 1 87 ? -0.839 28.742 32.003 1.00 76.31 87 MET A CA 1
ATOM 627 C C . MET A 1 87 ? -0.138 28.777 30.640 1.00 76.31 87 MET A C 1
ATOM 629 O O . MET A 1 87 ? -0.231 27.828 29.878 1.00 76.31 87 MET A O 1
ATOM 633 N N . SER A 1 88 ? 0.625 29.836 30.347 1.00 81.00 88 SER A N 1
ATOM 634 C CA . SER A 1 88 ? 1.403 29.946 29.105 1.00 81.00 88 SER A CA 1
ATOM 635 C C . SER A 1 88 ? 2.655 29.060 29.062 1.00 81.00 88 SER A C 1
ATOM 637 O O . SER A 1 88 ? 3.409 29.144 28.099 1.00 81.00 88 SER A O 1
ATOM 639 N N . GLN A 1 89 ? 2.948 28.321 30.133 1.00 87.31 89 GLN A N 1
ATOM 640 C CA . GLN A 1 89 ? 4.090 27.405 30.240 1.00 87.31 89 GLN A CA 1
ATOM 641 C C . GLN A 1 89 ? 3.647 25.938 30.225 1.00 87.31 89 GLN A C 1
ATOM 643 O O . GLN A 1 89 ? 4.477 25.068 30.449 1.00 87.31 89 GLN A O 1
ATOM 648 N N . ILE A 1 90 ? 2.353 25.681 30.020 1.00 90.50 90 ILE A N 1
ATOM 649 C CA . ILE A 1 90 ? 1.809 24.337 29.860 1.00 90.50 90 ILE A CA 1
ATOM 650 C C . ILE A 1 90 ? 1.706 24.061 28.364 1.00 90.50 90 ILE A C 1
ATOM 652 O O . ILE A 1 90 ? 1.122 24.866 27.631 1.00 90.50 90 ILE A O 1
ATOM 656 N N . SER A 1 91 ? 2.255 22.937 27.920 1.00 93.69 91 SER A N 1
ATOM 657 C CA . SER A 1 91 ? 2.142 22.471 26.538 1.00 93.69 91 SER A CA 1
ATOM 658 C C . SER A 1 91 ? 1.641 21.039 26.488 1.00 93.69 91 SER A C 1
ATOM 660 O O . SER A 1 91 ? 1.952 20.229 27.359 1.00 93.69 91 SER A O 1
ATOM 662 N N . VAL A 1 92 ? 0.868 20.756 25.445 1.00 96.44 92 VAL A N 1
ATOM 663 C CA . VAL A 1 92 ? 0.435 19.412 25.077 1.00 96.44 92 VAL A CA 1
ATOM 664 C C . VAL A 1 92 ? 0.893 19.188 23.646 1.00 96.44 92 VAL A C 1
ATOM 666 O O . VAL A 1 92 ? 0.538 19.980 22.769 1.00 96.44 92 VAL A O 1
ATOM 669 N N . THR A 1 93 ? 1.696 18.155 23.433 1.00 96.25 93 THR A N 1
ATOM 670 C CA . THR A 1 93 ? 2.311 17.848 22.140 1.00 96.25 93 THR A CA 1
ATOM 671 C C . THR A 1 93 ? 1.893 16.454 21.702 1.00 96.25 93 THR A C 1
ATOM 673 O O . THR A 1 93 ? 2.045 15.499 22.461 1.00 96.25 93 THR A O 1
ATOM 676 N N . ASP A 1 94 ? 1.391 16.346 20.476 1.00 95.81 94 ASP A N 1
ATOM 677 C CA . ASP A 1 94 ? 1.176 15.067 19.803 1.00 95.81 94 ASP A CA 1
ATOM 678 C C . ASP A 1 94 ? 2.525 14.460 19.396 1.00 95.81 94 ASP A C 1
ATOM 680 O O . ASP A 1 94 ? 3.327 15.106 18.713 1.00 95.81 94 ASP A O 1
ATOM 684 N N . LEU A 1 95 ? 2.789 13.236 19.855 1.00 95.12 95 LEU A N 1
ATOM 685 C CA . LEU A 1 95 ? 4.015 12.500 19.559 1.00 95.12 95 LEU A CA 1
ATOM 686 C C . LEU A 1 95 ? 3.833 11.388 18.513 1.00 95.12 95 LEU A C 1
ATOM 688 O O . LEU A 1 95 ? 4.810 10.684 18.225 1.00 95.12 95 LEU A O 1
ATOM 692 N N . TYR A 1 96 ? 2.637 11.216 17.941 1.00 92.31 96 TYR A N 1
ATOM 693 C CA . TYR A 1 96 ? 2.365 10.164 16.964 1.00 92.31 96 TYR A CA 1
ATOM 694 C C . TYR A 1 96 ? 3.211 10.343 15.696 1.00 92.31 96 TYR A C 1
ATOM 696 O O . TYR A 1 96 ? 3.301 11.426 15.115 1.00 92.31 96 TYR A O 1
ATOM 704 N N . GLY A 1 97 ? 3.913 9.285 15.286 1.00 86.50 97 GLY A N 1
ATOM 705 C CA . GLY A 1 97 ? 4.840 9.293 14.148 1.00 86.50 97 GLY A CA 1
ATOM 706 C C . GLY A 1 97 ? 6.123 10.115 14.360 1.00 86.50 97 GLY A C 1
ATOM 707 O O . GLY A 1 97 ? 7.061 9.996 13.573 1.00 86.50 97 GLY A O 1
ATOM 708 N N . VAL A 1 98 ? 6.208 10.913 15.429 1.00 91.00 98 VAL A N 1
ATOM 709 C CA . VAL A 1 98 ? 7.404 11.686 15.807 1.00 91.00 98 VAL A CA 1
ATOM 710 C C . VAL A 1 98 ? 8.309 10.859 16.714 1.00 91.00 98 VAL A C 1
ATOM 712 O O . VAL A 1 98 ? 9.534 10.891 16.588 1.00 91.00 98 VAL A O 1
ATOM 715 N N . ASN A 1 99 ? 7.710 10.097 17.631 1.00 90.88 99 ASN A N 1
ATOM 716 C CA . ASN A 1 99 ? 8.431 9.262 18.577 1.00 90.88 99 ASN A CA 1
ATOM 717 C C . ASN A 1 99 ? 8.020 7.793 18.423 1.00 90.88 99 ASN A C 1
ATOM 719 O O . ASN A 1 99 ? 6.946 7.388 18.866 1.00 90.88 99 ASN A O 1
ATOM 723 N N . VAL A 1 100 ? 8.912 6.988 17.839 1.00 88.06 100 VAL A N 1
ATOM 724 C CA . VAL A 1 100 ? 8.695 5.550 17.594 1.00 88.06 100 VAL A CA 1
ATOM 725 C C . VAL A 1 100 ? 8.386 4.787 18.886 1.00 88.06 100 VAL A C 1
ATOM 727 O O . VAL A 1 100 ? 7.489 3.953 18.895 1.00 88.06 100 VAL A O 1
ATOM 730 N N . LEU A 1 101 ? 9.063 5.113 19.998 1.00 92.12 101 LEU A N 1
ATOM 731 C CA . LEU A 1 101 ? 8.847 4.441 21.285 1.00 92.12 101 LEU A CA 1
ATOM 732 C C . LEU A 1 101 ? 7.393 4.575 21.753 1.00 92.12 101 LEU A C 1
ATOM 734 O O . LEU A 1 101 ? 6.849 3.637 22.322 1.00 92.12 101 LEU A O 1
ATOM 738 N N . HIS A 1 102 ? 6.768 5.731 21.530 1.00 94.25 102 HIS A N 1
ATOM 739 C CA . HIS A 1 102 ? 5.398 5.986 21.979 1.00 94.25 102 HIS A CA 1
ATOM 740 C C . HIS A 1 102 ? 4.347 5.693 20.905 1.00 94.25 102 HIS A C 1
ATOM 742 O O . HIS A 1 102 ? 3.209 5.404 21.251 1.00 94.25 102 HIS A O 1
ATOM 748 N N . SER A 1 103 ? 4.726 5.725 19.626 1.00 91.62 103 SER A N 1
ATOM 749 C CA . SER A 1 103 ? 3.810 5.462 18.506 1.00 91.62 103 SER A CA 1
ATOM 750 C C . SER A 1 103 ? 3.573 3.968 18.265 1.00 91.62 103 SER A C 1
ATOM 752 O O . SER A 1 103 ? 2.526 3.598 17.753 1.00 91.62 103 SER A O 1
ATOM 754 N N . GLU A 1 104 ? 4.523 3.104 18.640 1.00 89.50 104 GLU A N 1
ATOM 755 C CA . GLU A 1 104 ? 4.439 1.645 18.439 1.00 89.50 104 GLU A CA 1
ATOM 756 C C . GLU A 1 104 ? 4.108 0.880 19.733 1.00 89.50 104 GLU A C 1
ATOM 758 O O . GLU A 1 104 ? 4.458 -0.292 19.901 1.00 89.50 104 GLU A O 1
ATOM 763 N N . VAL A 1 105 ? 3.459 1.543 20.692 1.00 92.69 105 VAL A N 1
ATOM 764 C CA . VAL A 1 105 ? 3.008 0.885 21.922 1.00 92.69 105 VAL A CA 1
ATOM 765 C C . VAL A 1 105 ? 1.908 -0.117 21.580 1.00 92.69 105 VAL A C 1
ATOM 767 O O . VAL A 1 105 ? 0.886 0.235 20.998 1.00 92.69 105 VAL A O 1
ATOM 770 N N . LEU A 1 106 ? 2.107 -1.381 21.960 1.00 91.06 106 LEU A N 1
ATOM 771 C CA . LEU A 1 106 ? 1.086 -2.412 21.784 1.00 91.06 106 LEU A CA 1
ATOM 772 C C . LEU A 1 106 ? -0.179 -2.023 22.559 1.00 91.06 106 LEU A C 1
ATOM 774 O O . LEU A 1 106 ? -0.088 -1.671 23.735 1.00 91.06 106 LEU A O 1
ATOM 778 N N . GLY A 1 107 ? -1.337 -2.100 21.902 1.00 91.62 107 GLY A N 1
ATOM 779 C CA . 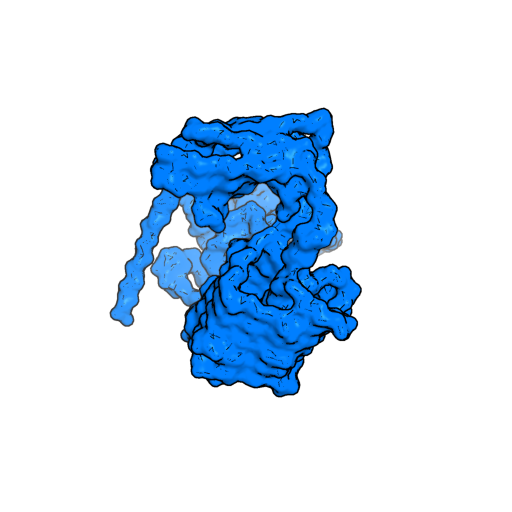GLY A 1 107 ? -2.621 -1.729 22.492 1.00 91.62 107 GLY A CA 1
ATOM 780 C C . GLY A 1 107 ? -2.910 -0.227 22.517 1.00 91.62 107 GLY A C 1
ATOM 781 O O . GLY A 1 107 ? -3.895 0.155 23.134 1.00 91.62 107 GLY A O 1
ATOM 782 N N . LEU A 1 108 ? -2.079 0.629 21.905 1.00 94.88 108 LEU A N 1
ATOM 783 C CA . LEU A 1 108 ? -2.317 2.076 21.835 1.00 94.88 108 LEU A CA 1
ATOM 784 C C . LEU A 1 108 ? -3.680 2.394 21.191 1.00 94.88 108 LEU A C 1
ATOM 786 O O . LEU A 1 108 ? -4.027 1.832 20.150 1.00 94.88 108 LEU A O 1
ATOM 790 N N . VAL A 1 109 ? -4.414 3.324 21.806 1.00 95.06 109 VAL A N 1
ATOM 791 C CA . VAL A 1 109 ? -5.677 3.891 21.311 1.00 95.06 109 VAL A CA 1
ATOM 792 C C . VAL A 1 109 ? -5.480 5.399 21.143 1.00 95.06 109 VAL A C 1
ATOM 794 O O . VAL A 1 109 ? -5.257 6.111 22.124 1.00 95.06 109 VAL A O 1
ATOM 797 N N . GLY A 1 110 ? -5.545 5.900 19.909 1.00 94.50 110 GLY A N 1
ATOM 798 C CA . GLY A 1 110 ? -5.315 7.311 19.608 1.00 94.50 110 GLY A CA 1
ATOM 799 C C . GLY A 1 110 ? -3.835 7.681 19.554 1.00 94.50 110 GLY A C 1
ATOM 800 O O . GLY A 1 110 ? -2.984 6.900 19.129 1.00 94.50 110 GLY A O 1
ATOM 801 N N . ILE A 1 111 ? -3.524 8.903 19.981 1.00 96.56 111 ILE A N 1
ATOM 802 C CA . ILE A 1 111 ? -2.174 9.471 19.922 1.00 96.56 111 ILE A CA 1
ATOM 803 C C . ILE A 1 111 ? -1.508 9.550 21.310 1.00 96.56 111 ILE A C 1
ATOM 805 O O . ILE A 1 111 ? -2.171 9.866 22.304 1.00 96.56 111 ILE A O 1
ATOM 809 N N . PRO A 1 112 ? -0.186 9.312 21.413 1.00 97.44 112 PRO A N 1
ATOM 810 C CA . PRO A 1 112 ? 0.579 9.615 22.614 1.00 97.44 112 PRO A CA 1
ATOM 811 C C . PRO A 1 112 ? 0.724 11.129 22.794 1.00 97.44 112 PRO A C 1
ATOM 813 O O . PRO A 1 112 ? 1.183 11.827 21.888 1.00 97.44 112 PRO A O 1
ATOM 816 N N . LEU A 1 113 ? 0.403 11.632 23.987 1.00 97.75 113 LEU A N 1
ATOM 817 C CA . LEU A 1 113 ? 0.497 13.056 24.301 1.00 97.75 113 LEU A CA 1
ATOM 818 C C . LEU A 1 113 ? 1.578 13.332 25.341 1.00 97.75 113 LEU A C 1
ATOM 820 O O . LEU A 1 113 ? 1.525 12.831 26.465 1.00 97.75 113 LEU A O 1
ATOM 824 N N . GLU A 1 114 ? 2.532 14.190 24.991 1.00 97.69 114 GLU A N 1
ATOM 825 C CA . GLU A 1 114 ? 3.446 14.790 25.960 1.00 97.69 114 GLU A CA 1
ATOM 826 C C . GLU A 1 114 ? 2.775 15.991 26.621 1.00 97.69 114 GLU A C 1
ATOM 828 O O . GLU A 1 114 ? 2.409 16.957 25.952 1.00 97.69 114 GLU A O 1
ATOM 833 N N . ILE A 1 115 ? 2.630 15.938 27.943 1.00 96.88 115 ILE A N 1
ATOM 834 C CA . ILE A 1 115 ? 2.115 17.034 28.759 1.00 96.88 115 ILE A CA 1
ATOM 835 C C . ILE A 1 115 ? 3.290 17.592 29.560 1.00 96.88 115 ILE A C 1
ATOM 837 O O . ILE A 1 115 ? 3.750 16.959 30.512 1.00 96.88 115 ILE A O 1
ATOM 841 N N . ASP A 1 116 ? 3.762 18.783 29.196 1.00 95.56 116 ASP A N 1
ATOM 842 C CA . ASP A 1 116 ? 4.861 19.465 29.889 1.00 95.56 116 ASP A CA 1
ATOM 843 C C . ASP A 1 116 ? 4.350 20.681 30.671 1.00 95.56 116 ASP A C 1
ATOM 845 O O . ASP A 1 116 ? 3.494 21.441 30.206 1.00 95.56 116 ASP A O 1
ATOM 849 N N . TYR A 1 117 ? 4.841 20.831 31.903 1.00 93.06 117 TYR A N 1
ATOM 850 C CA . TYR A 1 117 ? 4.454 21.898 32.821 1.00 93.06 117 TYR A CA 1
ATOM 851 C C . TYR A 1 117 ? 5.424 22.037 34.010 1.00 93.06 117 TYR A C 1
ATOM 853 O O . TYR A 1 117 ? 6.035 21.066 34.465 1.00 93.06 117 TYR A O 1
ATOM 861 N N . PRO A 1 118 ? 5.522 23.237 34.621 1.00 90.12 118 PRO A N 1
ATOM 862 C CA . PRO A 1 118 ? 6.358 23.456 35.799 1.00 90.12 118 PRO A CA 1
ATOM 863 C C . PRO A 1 118 ? 5.719 22.857 37.066 1.00 90.12 118 PRO A C 1
ATOM 865 O O . PRO A 1 118 ? 5.025 23.553 37.812 1.00 90.12 118 PRO A O 1
ATOM 868 N N . ALA A 1 119 ? 5.974 21.570 37.326 1.00 87.38 119 ALA A N 1
ATOM 869 C CA . ALA A 1 119 ? 5.355 20.786 38.404 1.00 87.38 119 ALA A CA 1
ATOM 870 C C . ALA A 1 119 ? 5.401 21.450 39.795 1.00 87.38 119 ALA A C 1
ATOM 872 O O . ALA A 1 119 ? 4.397 21.465 40.503 1.00 87.38 119 ALA A O 1
ATOM 873 N N . ASP A 1 120 ? 6.518 22.092 40.161 1.00 87.19 120 ASP A N 1
ATOM 874 C CA . ASP A 1 120 ? 6.691 22.796 41.449 1.00 87.19 120 ASP A CA 1
ATOM 875 C C . ASP A 1 120 ? 5.732 23.990 41.652 1.00 87.19 120 ASP A C 1
ATOM 877 O O . ASP A 1 120 ? 5.677 24.598 42.731 1.00 87.19 120 ASP A O 1
ATOM 881 N N . HIS A 1 121 ? 5.007 24.384 40.607 1.00 84.69 121 HIS A N 1
ATOM 882 C CA . HIS A 1 121 ? 4.112 25.535 40.602 1.00 84.69 121 HIS A CA 1
ATOM 883 C C . HIS A 1 121 ? 2.658 25.195 40.249 1.00 84.69 121 HIS A C 1
ATOM 885 O O . HIS A 1 121 ? 1.813 26.096 40.215 1.00 84.69 121 HIS A O 1
ATOM 891 N N . VAL A 1 122 ? 2.355 23.914 40.035 1.00 85.56 122 VAL A N 1
ATOM 892 C CA . VAL A 1 122 ? 0.998 23.402 39.841 1.00 85.56 122 VAL A CA 1
ATOM 893 C C . VAL A 1 122 ? 0.519 22.789 41.154 1.00 85.56 122 VAL A C 1
ATOM 895 O O . VAL A 1 122 ? 1.160 21.902 41.708 1.00 85.56 122 VAL A O 1
ATOM 898 N N . TYR A 1 123 ? -0.597 23.289 41.690 1.00 87.06 123 TYR A N 1
ATOM 899 C CA . TYR A 1 123 ? -1.136 22.821 42.973 1.00 87.06 123 TYR A CA 1
ATOM 900 C C . TYR A 1 123 ? -2.069 21.621 42.814 1.00 87.06 123 TYR A C 1
ATOM 902 O O . TYR A 1 123 ? -2.128 20.770 43.698 1.00 87.06 123 TYR A O 1
ATOM 910 N N . ALA A 1 124 ? -2.816 21.592 41.712 1.00 90.62 124 ALA A N 1
ATOM 911 C CA . ALA A 1 124 ? -3.659 20.482 41.294 1.00 90.62 124 ALA A CA 1
ATOM 912 C C . ALA A 1 124 ? -3.847 20.557 39.775 1.00 90.62 124 ALA A C 1
ATOM 914 O O . ALA A 1 124 ? -3.914 21.658 39.219 1.00 90.62 124 ALA A O 1
ATOM 915 N N . MET A 1 125 ? -3.935 19.404 39.123 1.00 94.06 125 MET A N 1
ATOM 916 C CA . MET A 1 125 ? -4.243 19.280 37.704 1.00 94.06 125 MET A CA 1
ATOM 917 C C . MET A 1 125 ? -5.121 18.050 37.511 1.00 94.06 125 MET A C 1
ATOM 919 O O . MET A 1 125 ? -4.843 17.006 38.090 1.00 94.06 125 MET A O 1
ATOM 923 N N . GLU A 1 126 ? -6.153 18.195 36.699 1.00 97.25 126 GLU A N 1
ATOM 924 C CA . GLU A 1 126 ? -6.970 17.104 36.184 1.00 97.25 126 GLU A CA 1
ATOM 925 C C . GLU A 1 126 ? -6.894 17.164 34.660 1.00 97.25 126 GLU A C 1
ATOM 927 O O . GLU A 1 126 ? -6.981 18.249 34.071 1.00 97.25 126 GLU A O 1
ATOM 932 N N . VAL A 1 127 ? -6.660 16.014 34.045 1.00 98.31 127 VAL A N 1
ATOM 933 C CA . VAL A 1 127 ? -6.568 15.842 32.598 1.00 98.31 127 VAL A CA 1
ATOM 934 C C . VAL A 1 127 ? -7.732 14.962 32.183 1.00 98.31 127 VAL A C 1
ATOM 936 O O . VAL A 1 127 ? -8.002 13.949 32.820 1.00 98.31 127 VAL A O 1
ATOM 939 N N . GLU A 1 128 ? -8.396 15.333 31.104 1.00 98.56 128 GLU A N 1
ATOM 940 C CA . GLU A 1 128 ? -9.464 14.547 30.510 1.00 98.56 128 GLU A CA 1
ATOM 941 C C . GLU A 1 128 ? -9.178 14.372 29.024 1.00 98.56 128 GLU A C 1
ATOM 943 O O . GLU A 1 128 ? -9.022 15.352 28.287 1.00 98.56 128 GLU A O 1
ATOM 948 N N . PHE A 1 129 ? -9.069 13.117 28.608 1.00 98.56 129 PHE A N 1
ATOM 949 C CA . PHE A 1 129 ? -8.948 12.720 27.214 1.00 98.56 129 PHE A CA 1
ATOM 950 C C . PHE A 1 129 ? -10.340 12.476 26.653 1.00 98.56 129 PHE A C 1
ATOM 952 O O . PHE A 1 129 ? -11.133 11.790 27.289 1.00 98.56 129 PHE A O 1
ATOM 959 N N . PHE A 1 130 ? -10.621 13.037 25.480 1.00 98.38 130 PHE A N 1
ATOM 960 C CA . PHE A 1 130 ? -11.851 12.811 24.727 1.00 98.38 130 PHE A CA 1
ATOM 961 C C . PHE A 1 130 ? -11.557 11.841 23.598 1.00 98.38 130 PHE A C 1
ATOM 963 O O . PHE A 1 130 ? -10.586 12.046 22.862 1.00 98.38 130 PHE A O 1
ATOM 970 N N . TYR A 1 131 ? -12.403 10.828 23.449 1.00 97.12 131 TYR A N 1
ATOM 971 C CA . TYR A 1 131 ? -12.284 9.857 22.372 1.00 97.12 131 TYR A CA 1
ATOM 972 C C . TYR A 1 131 ? -13.527 9.807 21.480 1.00 97.12 131 TYR A C 1
ATOM 974 O O . TYR A 1 131 ? -14.595 10.304 21.842 1.00 97.12 131 TYR A O 1
ATOM 982 N N . ASP A 1 132 ? -13.366 9.243 20.287 1.00 93.56 132 ASP A N 1
ATOM 983 C CA . ASP A 1 132 ? -14.455 8.945 19.358 1.00 93.56 132 ASP A CA 1
ATOM 984 C C . ASP A 1 132 ? -14.784 7.447 19.386 1.00 93.56 132 ASP A C 1
ATOM 986 O O . ASP A 1 132 ? -13.979 6.621 18.951 1.00 93.56 132 ASP A O 1
ATOM 990 N N . GLU A 1 133 ? -15.970 7.105 19.902 1.00 91.31 133 GLU A N 1
ATOM 991 C CA . GLU A 1 133 ? -16.456 5.721 20.022 1.00 91.31 133 GLU A CA 1
ATOM 992 C C . GL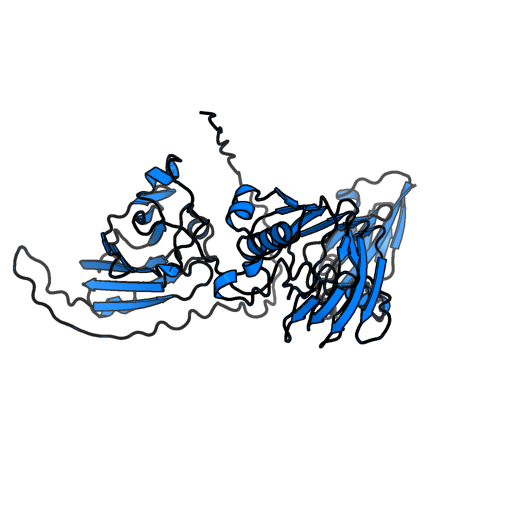U A 1 133 ? -16.523 5.007 18.661 1.00 91.31 133 GLU A C 1
ATOM 994 O O . GLU A 1 133 ? -16.211 3.819 18.564 1.00 91.31 133 GLU A O 1
ATOM 999 N N . ASP A 1 134 ? -16.849 5.743 17.592 1.00 86.00 134 ASP A N 1
ATOM 1000 C CA . ASP A 1 134 ? -16.991 5.196 16.239 1.00 86.00 134 ASP A CA 1
ATOM 1001 C C . ASP A 1 134 ? -15.628 4.919 15.577 1.00 86.00 134 ASP A C 1
ATOM 1003 O O . ASP A 1 134 ? -15.551 4.209 14.568 1.00 86.00 134 ASP A O 1
ATOM 1007 N N . SER A 1 135 ? -14.542 5.452 16.146 1.00 88.06 135 SER A N 1
ATOM 1008 C CA . SER A 1 135 ? -13.190 5.341 15.597 1.00 88.06 135 SER A CA 1
ATOM 1009 C C . SER A 1 135 ? -12.307 4.333 16.333 1.00 88.06 135 SER A C 1
ATOM 1011 O O . SER A 1 135 ? -11.197 4.103 15.876 1.00 88.06 135 SER A O 1
ATOM 1013 N N . LEU A 1 136 ? -12.789 3.650 17.382 1.00 88.50 136 LEU A N 1
ATOM 1014 C CA . LEU A 1 136 ? -12.004 2.763 18.265 1.00 88.50 136 LEU A CA 1
ATOM 1015 C C . LEU A 1 136 ? -11.350 1.520 17.616 1.00 88.50 136 LEU A C 1
ATOM 1017 O O . LEU A 1 136 ? -10.824 0.681 18.335 1.00 88.50 136 LEU A O 1
ATOM 1021 N N . ARG A 1 137 ? -11.372 1.334 16.290 1.00 85.56 137 ARG A N 1
ATOM 1022 C CA . ARG A 1 137 ? -10.626 0.266 15.574 1.00 85.56 137 ARG A CA 1
ATOM 1023 C C . ARG A 1 137 ? -10.792 -1.162 16.128 1.00 85.56 137 ARG A C 1
ATOM 1025 O O . ARG A 1 137 ? -9.906 -2.003 15.993 1.00 85.56 137 ARG A O 1
ATOM 1032 N N . GLY A 1 138 ? -11.959 -1.456 16.706 1.00 86.44 138 GLY A N 1
ATOM 1033 C CA . GLY A 1 138 ? -12.301 -2.762 17.287 1.00 86.44 138 GLY A CA 1
ATOM 1034 C C . GLY A 1 138 ? -11.918 -2.940 18.762 1.00 86.44 138 GLY A C 1
ATOM 1035 O O . GLY A 1 138 ? -12.146 -4.018 19.315 1.00 86.44 138 GLY A O 1
ATOM 1036 N N . TYR A 1 139 ? -11.351 -1.919 19.411 1.00 89.12 139 TYR A N 1
ATOM 1037 C CA . TYR A 1 139 ? -11.168 -1.914 20.861 1.00 89.12 139 TYR A CA 1
ATOM 1038 C C . TYR A 1 139 ? -12.522 -1.840 21.576 1.00 89.12 139 TYR A C 1
ATOM 1040 O O . TYR A 1 139 ? -13.424 -1.108 21.169 1.00 89.12 139 TYR A O 1
ATOM 1048 N N . ASP A 1 140 ? -12.663 -2.607 22.659 1.00 90.12 140 ASP A N 1
ATOM 1049 C CA . ASP A 1 140 ? -13.815 -2.500 23.554 1.00 90.12 140 ASP A CA 1
ATOM 1050 C C . ASP A 1 140 ? -13.618 -1.279 24.453 1.00 90.12 140 ASP A C 1
ATOM 1052 O O . ASP A 1 140 ? -12.689 -1.239 25.261 1.00 90.12 140 ASP A O 1
ATOM 1056 N N . GLU A 1 141 ? -14.509 -0.294 24.332 1.00 91.94 141 GLU A N 1
ATOM 1057 C CA . GLU A 1 141 ? -14.465 0.939 25.122 1.00 91.94 141 GLU A CA 1
ATOM 1058 C C . GLU A 1 141 ? -14.405 0.681 26.636 1.00 91.94 141 GLU A C 1
ATOM 1060 O O . GLU A 1 141 ? -13.843 1.483 27.377 1.00 91.94 141 GLU A O 1
ATOM 1065 N N . ASN A 1 142 ? -14.943 -0.452 27.105 1.00 93.12 142 ASN A N 1
ATOM 1066 C CA . ASN A 1 142 ? -14.984 -0.811 28.523 1.00 93.12 142 ASN A CA 1
ATOM 1067 C C . ASN A 1 142 ? -13.630 -1.287 29.064 1.00 93.12 142 ASN A C 1
ATOM 1069 O O . ASN A 1 142 ? -13.485 -1.446 30.277 1.00 93.12 142 ASN A O 1
ATOM 1073 N N . HIS A 1 143 ? -12.670 -1.522 28.174 1.00 92.00 143 HIS A N 1
ATOM 1074 C CA . HIS A 1 143 ? -11.331 -2.008 28.465 1.00 92.00 143 HIS A CA 1
ATOM 1075 C C . HIS A 1 143 ? -10.293 -0.972 28.022 1.00 92.00 143 HIS A C 1
ATOM 1077 O O . HIS A 1 143 ? -9.343 -1.301 27.323 1.00 92.00 143 HIS A O 1
ATOM 1083 N N . MET A 1 144 ? -10.483 0.294 28.411 1.00 95.50 144 MET A N 1
ATOM 1084 C CA . MET A 1 144 ? -9.529 1.372 28.144 1.00 95.50 144 MET A CA 1
ATOM 1085 C C . MET A 1 144 ? -8.949 1.954 29.430 1.00 95.50 144 MET A C 1
ATOM 1087 O O . MET A 1 144 ? -9.681 2.314 30.356 1.00 95.50 144 MET A O 1
ATOM 1091 N N . SER A 1 145 ? -7.627 2.108 29.453 1.00 97.12 145 SER A N 1
ATOM 1092 C CA . SER A 1 145 ? -6.882 2.629 30.604 1.00 97.12 145 SER A CA 1
ATOM 1093 C C . SER A 1 145 ? -5.806 3.612 30.172 1.00 97.12 145 SER A C 1
ATOM 1095 O O . SER A 1 145 ? -5.396 3.633 29.011 1.00 97.12 145 SER A O 1
ATOM 1097 N N . ILE A 1 146 ? -5.323 4.422 31.113 1.00 98.31 146 ILE A N 1
ATOM 1098 C CA . ILE A 1 146 ? -4.228 5.356 30.856 1.00 98.31 146 ILE A CA 1
ATOM 1099 C C . ILE A 1 146 ? -2.924 4.783 31.384 1.00 98.31 146 ILE A C 1
ATOM 1101 O O . ILE A 1 146 ? -2.838 4.304 32.512 1.00 98.31 146 ILE A O 1
ATOM 1105 N N . ILE A 1 147 ? -1.881 4.893 30.569 1.00 97.94 147 ILE A N 1
ATOM 1106 C CA . ILE A 1 147 ? -0.509 4.601 30.970 1.00 97.94 147 ILE A CA 1
ATOM 1107 C C . ILE A 1 147 ? 0.364 5.834 30.787 1.00 97.94 147 ILE A C 1
ATOM 1109 O O . ILE A 1 147 ? 0.077 6.723 29.980 1.00 97.94 147 ILE A O 1
ATOM 1113 N N . ARG A 1 148 ? 1.483 5.855 31.508 1.00 97.25 148 ARG A N 1
ATOM 1114 C CA . ARG A 1 148 ? 2.572 6.802 31.269 1.00 97.25 148 ARG A CA 1
ATOM 1115 C C . ARG A 1 148 ? 3.901 6.089 31.125 1.00 97.25 148 ARG A C 1
ATOM 1117 O O . ARG A 1 148 ? 4.100 5.006 31.674 1.00 97.25 148 ARG A O 1
ATOM 1124 N N . TYR A 1 149 ? 4.826 6.722 30.418 1.00 96.00 149 TYR A N 1
ATOM 1125 C CA . TYR A 1 149 ? 6.196 6.233 30.336 1.00 96.00 149 TYR A CA 1
ATOM 1126 C C . TYR A 1 149 ? 7.024 6.724 31.535 1.00 96.00 149 TYR A C 1
ATOM 1128 O O . TYR A 1 149 ? 7.162 7.926 31.761 1.00 96.00 149 TYR A O 1
ATOM 1136 N N . ASP A 1 150 ? 7.572 5.791 32.312 1.00 93.44 150 ASP A N 1
ATOM 1137 C CA . ASP A 1 150 ? 8.535 6.052 33.382 1.00 93.44 150 ASP A CA 1
ATOM 1138 C C . ASP A 1 150 ? 9.959 6.019 32.807 1.00 93.44 150 ASP A C 1
ATOM 1140 O O . ASP A 1 150 ? 10.546 4.954 32.578 1.00 93.44 150 ASP A O 1
ATOM 1144 N N . GLU A 1 151 ? 10.521 7.207 32.579 1.00 88.56 151 GLU A N 1
ATOM 1145 C CA . GLU A 1 151 ? 11.866 7.376 32.022 1.00 88.56 151 GLU A CA 1
ATOM 1146 C C . GLU A 1 151 ? 12.978 6.819 32.921 1.00 88.56 151 GLU A C 1
ATOM 1148 O O . GLU A 1 151 ? 14.000 6.351 32.415 1.00 88.56 151 GLU A O 1
ATOM 1153 N N . ASP A 1 152 ? 12.798 6.839 34.246 1.00 90.75 152 ASP A N 1
ATOM 1154 C CA . ASP A 1 152 ? 13.826 6.390 35.189 1.00 90.75 152 ASP A CA 1
ATOM 1155 C C . ASP A 1 152 ? 13.991 4.866 35.140 1.00 90.75 152 ASP A C 1
ATOM 1157 O O . ASP A 1 152 ? 15.099 4.338 35.310 1.00 90.75 152 ASP A O 1
ATOM 1161 N N . ASN A 1 153 ? 12.889 4.153 34.895 1.00 91.12 153 ASN A N 1
ATOM 1162 C CA . ASN A 1 153 ? 12.848 2.693 34.856 1.00 91.12 153 ASN A CA 1
ATOM 1163 C C . ASN A 1 153 ? 12.757 2.112 33.437 1.00 91.12 153 ASN A C 1
ATOM 1165 O O . ASN A 1 153 ? 12.859 0.892 33.292 1.00 91.12 153 ASN A O 1
ATOM 1169 N N . TYR A 1 154 ? 12.638 2.960 32.408 1.00 90.56 154 TYR A N 1
ATOM 1170 C CA . TYR A 1 154 ? 12.451 2.572 31.005 1.00 90.56 154 TYR A CA 1
ATOM 1171 C C . TYR A 1 154 ? 11.272 1.605 30.833 1.00 90.56 154 TYR A C 1
ATOM 1173 O O . TYR A 1 154 ? 11.401 0.540 30.219 1.00 90.56 154 TYR A O 1
ATOM 1181 N N . PHE A 1 155 ? 10.141 1.939 31.453 1.00 92.75 155 PHE A N 1
ATOM 1182 C CA . PHE A 1 155 ? 8.975 1.062 31.529 1.00 92.75 155 PHE A CA 1
ATOM 1183 C C . PHE A 1 155 ? 7.677 1.871 31.521 1.00 92.75 155 PHE A C 1
ATOM 1185 O O . PHE A 1 155 ? 7.671 3.016 31.959 1.00 92.75 155 PHE A O 1
ATOM 1192 N N . TYR A 1 156 ? 6.578 1.288 31.046 1.00 95.50 156 TYR A N 1
ATOM 1193 C CA . TYR A 1 156 ? 5.265 1.924 31.158 1.00 95.50 156 TYR A CA 1
ATOM 1194 C C . TYR A 1 156 ? 4.600 1.520 32.466 1.00 95.50 156 TYR A C 1
ATOM 1196 O O . TYR A 1 156 ? 4.772 0.400 32.947 1.00 95.50 156 TYR A O 1
ATOM 1204 N N . VAL A 1 157 ? 3.855 2.447 33.049 1.00 96.25 157 VAL A N 1
ATOM 1205 C CA . VAL A 1 157 ? 3.142 2.237 34.307 1.00 96.25 157 VAL A CA 1
ATOM 1206 C C . VAL A 1 157 ? 1.709 2.724 34.170 1.00 96.25 157 VAL A C 1
ATOM 1208 O O . VAL A 1 157 ? 1.452 3.715 33.482 1.00 96.25 157 VAL A O 1
ATOM 1211 N N . ASP A 1 158 ? 0.797 2.023 34.835 1.00 97.12 158 ASP A N 1
ATOM 1212 C CA . ASP A 1 158 ? -0.616 2.386 34.885 1.00 97.12 158 ASP A CA 1
ATOM 1213 C C . ASP A 1 158 ? -0.819 3.719 35.609 1.00 97.12 158 ASP A C 1
ATOM 1215 O O . ASP A 1 158 ? -0.128 4.038 36.584 1.00 97.12 158 ASP A O 1
ATOM 1219 N N . VAL A 1 159 ? -1.790 4.487 35.128 1.00 97.69 159 VAL A N 1
ATOM 1220 C CA . VAL A 1 159 ? -2.253 5.733 35.731 1.00 97.69 159 VAL A CA 1
ATOM 1221 C C . VAL A 1 159 ? -3.705 5.532 36.134 1.00 97.69 159 VAL A C 1
ATOM 1223 O O . VAL A 1 159 ? -4.538 5.201 35.297 1.00 97.69 159 VAL A O 1
ATOM 1226 N N . ASP A 1 160 ? -4.019 5.761 37.411 1.00 97.56 160 ASP A N 1
ATOM 1227 C CA . ASP A 1 160 ? -5.402 5.707 37.886 1.00 97.56 160 ASP A CA 1
ATOM 1228 C C . ASP A 1 160 ? -6.269 6.697 37.083 1.00 97.56 160 ASP A C 1
ATOM 1230 O O . ASP A 1 160 ? -6.036 7.912 37.111 1.00 97.56 160 ASP A O 1
ATOM 1234 N N . ASN A 1 161 ? -7.279 6.174 36.386 1.00 97.94 161 ASN A N 1
ATOM 1235 C CA . 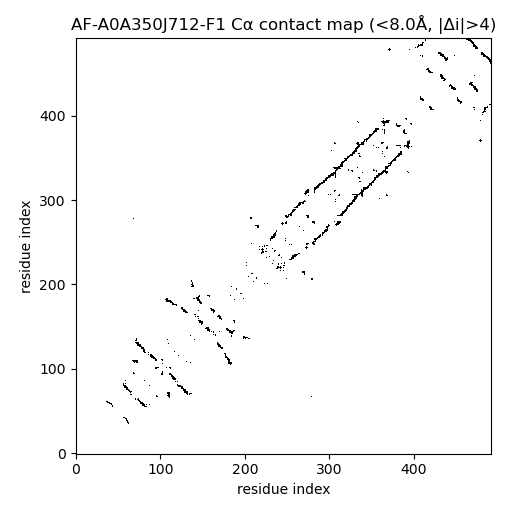ASN A 1 161 ? -8.205 6.949 35.568 1.00 97.94 161 ASN A CA 1
ATOM 1236 C C . ASN A 1 161 ? -9.671 6.563 35.820 1.00 97.94 161 ASN A C 1
ATOM 1238 O O . ASN A 1 161 ? -9.987 5.472 36.293 1.00 97.94 161 ASN A O 1
ATOM 1242 N N . GLU A 1 162 ? -10.577 7.469 35.467 1.00 98.12 162 GLU A N 1
ATOM 1243 C CA . GLU A 1 162 ? -12.023 7.258 35.456 1.00 98.12 162 GLU A CA 1
ATOM 1244 C C . GLU A 1 162 ? -12.518 7.303 34.007 1.00 98.12 162 GLU A C 1
ATOM 1246 O O . GLU A 1 162 ? -12.359 8.318 33.331 1.00 98.12 162 GLU A O 1
ATOM 1251 N N . LEU A 1 163 ? -13.082 6.192 33.527 1.00 97.69 163 LEU A N 1
ATOM 1252 C CA . LEU A 1 163 ? -13.726 6.089 32.217 1.00 97.69 163 LEU A CA 1
ATOM 1253 C C . LEU A 1 163 ? -15.207 6.486 32.327 1.00 97.69 163 LEU A C 1
ATOM 1255 O O . LEU A 1 163 ? -15.940 5.930 33.149 1.00 97.69 163 LEU A O 1
ATOM 1259 N N . ASP A 1 164 ? -15.646 7.399 31.465 1.00 97.81 164 ASP A N 1
ATOM 1260 C CA . ASP A 1 164 ? -17.047 7.772 31.259 1.00 97.81 164 ASP A CA 1
ATOM 1261 C C . ASP A 1 164 ? -17.429 7.507 29.794 1.00 97.81 164 ASP A C 1
ATOM 1263 O O . ASP A 1 164 ? -17.069 8.268 28.896 1.00 97.81 164 ASP A O 1
ATOM 1267 N N . THR A 1 165 ? -18.149 6.409 29.549 1.00 96.75 165 THR A N 1
ATOM 1268 C CA . THR A 1 165 ? -18.628 6.020 28.210 1.00 96.75 165 THR A CA 1
ATOM 1269 C C . THR A 1 165 ? -19.878 6.781 27.763 1.00 96.75 165 THR A C 1
ATOM 1271 O O . THR A 1 165 ? -20.271 6.687 26.612 1.00 96.75 165 THR A O 1
ATOM 1274 N N . GLU A 1 166 ? -20.535 7.560 28.633 1.00 96.25 166 GLU A N 1
ATOM 1275 C CA . GLU A 1 166 ? -21.610 8.461 28.184 1.00 96.25 166 GLU A CA 1
ATOM 1276 C C . GLU A 1 166 ? -21.039 9.786 27.659 1.00 96.25 166 GLU A C 1
ATOM 1278 O O . GLU A 1 166 ? -21.644 10.434 26.799 1.00 96.25 166 GLU A O 1
ATOM 1283 N N . ALA A 1 167 ? -19.897 10.212 28.205 1.00 96.56 167 ALA A N 1
ATOM 1284 C CA . ALA A 1 167 ? -19.192 11.428 27.806 1.00 96.56 167 ALA A CA 1
ATOM 1285 C C . ALA A 1 167 ? -18.054 11.186 26.800 1.00 96.56 167 ALA A C 1
ATOM 1287 O O . ALA A 1 167 ? -17.520 12.160 26.265 1.00 96.56 167 ALA A O 1
ATOM 1288 N N . ASN A 1 168 ? -17.698 9.925 26.554 1.00 98.19 168 ASN A N 1
ATOM 1289 C CA . ASN A 1 168 ? -16.522 9.482 25.808 1.00 98.19 168 ASN A CA 1
ATOM 1290 C C . ASN A 1 168 ? -15.225 10.099 26.340 1.00 98.19 168 ASN A C 1
ATOM 1292 O O . ASN A 1 168 ? -14.448 10.703 25.593 1.00 98.19 168 ASN A O 1
ATOM 1296 N N . THR A 1 169 ? -15.001 9.972 27.653 1.00 98.31 169 THR A N 1
ATOM 1297 C CA . THR A 1 169 ? -13.799 10.509 28.295 1.00 98.31 169 THR A CA 1
ATOM 1298 C C . THR A 1 169 ? -13.064 9.534 29.205 1.00 98.31 169 THR A C 1
ATOM 1300 O O . THR A 1 169 ? -13.660 8.662 29.835 1.00 98.31 169 THR A O 1
ATOM 1303 N N . LEU A 1 170 ? -11.742 9.713 29.300 1.00 98.50 170 LEU A N 1
ATOM 1304 C CA . LEU A 1 170 ? -10.920 9.177 30.385 1.00 98.50 170 LEU A CA 1
ATOM 1305 C C . LEU A 1 170 ? -10.320 10.341 31.176 1.00 98.50 170 LEU A C 1
ATOM 1307 O O . LEU A 1 170 ? -9.566 11.148 30.631 1.00 98.50 170 LEU A O 1
ATOM 1311 N N . THR A 1 171 ? -10.634 10.417 32.467 1.00 98.56 171 THR A N 1
ATOM 1312 C CA . THR A 1 171 ? -10.158 11.475 33.370 1.00 98.56 171 THR A CA 1
ATOM 1313 C C . THR A 1 171 ? -9.096 10.943 34.321 1.00 98.56 171 THR A C 1
ATOM 1315 O O . THR A 1 171 ? -9.269 9.874 34.896 1.00 98.56 171 THR A O 1
ATOM 1318 N N . PHE A 1 172 ? -8.008 11.681 34.531 1.00 98.44 172 PHE A N 1
ATOM 1319 C CA . PHE A 1 172 ? -6.925 11.282 35.430 1.00 98.44 172 PHE A CA 1
ATOM 1320 C C . PHE A 1 172 ? -6.196 12.480 36.047 1.00 98.44 172 PHE A C 1
ATOM 1322 O O . PHE A 1 172 ? -6.313 13.626 35.608 1.00 98.44 172 PHE A O 1
ATOM 1329 N N . THR A 1 173 ? -5.406 12.207 37.086 1.00 97.69 173 THR A N 1
ATOM 1330 C CA . THR A 1 173 ? -4.477 13.180 37.677 1.00 97.69 173 THR A CA 1
ATOM 1331 C C . THR A 1 173 ? -3.046 12.813 37.281 1.00 97.69 173 THR A C 1
ATOM 1333 O O . THR A 1 173 ? -2.582 11.741 37.669 1.00 97.69 173 THR A O 1
ATOM 1336 N N . PRO A 1 174 ? -2.315 13.667 36.544 1.00 95.44 174 PRO A N 1
ATOM 1337 C CA . PRO A 1 174 ? -0.948 13.362 36.142 1.00 95.44 174 PRO A CA 1
ATOM 1338 C C . PRO A 1 174 ? -0.005 13.377 37.354 1.00 95.44 174 PRO A C 1
ATOM 1340 O O . PRO A 1 174 ? -0.056 14.278 38.195 1.00 95.44 174 PRO A O 1
ATOM 1343 N N . GLU A 1 175 ? 0.902 12.399 37.431 1.00 90.81 175 GLU A N 1
ATOM 1344 C CA . GLU A 1 175 ? 1.909 12.311 38.504 1.00 90.81 175 GLU A CA 1
ATOM 1345 C C . GLU A 1 175 ? 3.083 13.291 38.305 1.00 90.81 175 GLU A C 1
ATOM 1347 O O . GLU A 1 175 ? 3.878 13.525 39.218 1.00 90.81 175 GLU A O 1
ATOM 1352 N N . GLY A 1 176 ? 3.194 13.871 37.111 1.00 93.06 176 GLY A N 1
ATOM 1353 C CA . GLY A 1 176 ? 4.248 14.792 36.699 1.00 93.06 176 GLY A CA 1
ATOM 1354 C C . GLY A 1 176 ? 4.177 15.089 35.197 1.00 93.06 176 GLY A C 1
ATOM 1355 O O . GLY A 1 176 ? 3.345 14.501 34.500 1.00 93.06 176 GLY A O 1
ATOM 1356 N N . PRO A 1 177 ? 5.038 15.982 34.680 1.00 95.25 177 PRO A N 1
ATOM 1357 C CA . PRO A 1 177 ? 5.197 16.138 33.241 1.00 95.25 177 PRO A CA 1
ATOM 1358 C C . PRO A 1 177 ? 5.689 14.824 32.621 1.00 95.25 177 PRO A C 1
ATOM 1360 O O . PRO A 1 177 ? 6.412 14.062 33.270 1.00 95.25 177 PRO A O 1
ATOM 1363 N N . GLY A 1 178 ? 5.278 14.550 31.387 1.00 96.12 178 GLY A N 1
ATOM 1364 C CA . GLY A 1 178 ? 5.662 13.335 30.672 1.00 96.12 178 GLY A CA 1
ATOM 1365 C C . GLY A 1 178 ? 4.655 12.919 29.609 1.00 96.12 178 GLY A C 1
ATOM 1366 O O . GLY A 1 178 ? 3.743 13.673 29.269 1.00 96.12 178 GLY A O 1
ATOM 1367 N N . VAL A 1 179 ? 4.831 11.702 29.095 1.00 97.88 179 VAL A N 1
ATOM 1368 C CA . VAL A 1 179 ? 4.009 11.144 28.016 1.00 97.88 179 VAL A CA 1
ATOM 1369 C C . VAL A 1 179 ? 2.911 10.254 28.583 1.00 97.88 179 VAL A C 1
ATOM 1371 O O . VAL A 1 179 ? 3.203 9.300 29.310 1.00 97.88 179 VAL A O 1
ATOM 1374 N N . TYR A 1 180 ? 1.671 10.557 28.213 1.00 98.25 180 TYR A N 1
ATOM 1375 C CA . TYR A 1 180 ? 0.457 9.850 28.611 1.00 98.25 180 TYR A CA 1
ATOM 1376 C C . TYR A 1 180 ? -0.261 9.309 27.373 1.00 98.25 180 TYR A C 1
ATOM 1378 O O . TYR A 1 180 ? -0.313 9.976 26.339 1.00 98.25 180 TYR A O 1
ATOM 1386 N N . MET A 1 181 ? -0.798 8.095 27.474 1.00 97.69 181 MET A N 1
ATOM 1387 C CA . MET A 1 181 ? -1.418 7.356 26.366 1.00 97.69 181 MET A CA 1
ATOM 1388 C C . MET A 1 181 ? -2.655 6.610 26.856 1.00 97.69 181 MET A C 1
ATOM 1390 O O . MET A 1 181 ? -2.673 6.156 28.002 1.00 97.69 181 MET A O 1
ATOM 1394 N N . ILE A 1 182 ? -3.645 6.437 25.980 1.00 98.00 182 ILE A N 1
ATOM 1395 C CA . ILE A 1 182 ? -4.719 5.462 26.186 1.00 98.00 182 ILE A CA 1
ATOM 1396 C C . ILE A 1 182 ? -4.245 4.123 25.624 1.00 98.00 182 ILE A C 1
ATOM 1398 O O . ILE A 1 182 ? -3.671 4.067 24.536 1.00 98.00 182 ILE A O 1
ATOM 1402 N N . ILE A 1 183 ? -4.498 3.049 26.362 1.00 96.56 183 ILE A N 1
ATOM 1403 C CA . ILE A 1 183 ? -4.408 1.683 25.854 1.00 96.56 183 ILE A CA 1
ATOM 1404 C C . ILE A 1 183 ? -5.774 1.012 25.900 1.00 96.56 183 ILE A C 1
ATOM 1406 O O . ILE A 1 183 ? -6.537 1.230 26.838 1.00 96.56 183 ILE A O 1
ATOM 1410 N N . GLY A 1 184 ? -6.054 0.156 24.923 1.00 94.62 184 GLY A N 1
ATOM 1411 C CA . GLY A 1 184 ? -7.236 -0.701 24.858 1.00 94.62 184 GLY A CA 1
ATOM 1412 C C . GLY A 1 184 ? -7.061 -1.992 25.658 1.00 94.62 184 GLY A C 1
ATOM 1413 O O . GLY A 1 184 ? -7.306 -3.079 25.140 1.00 94.62 184 GLY A O 1
ATOM 1414 N N . ALA A 1 185 ? -6.562 -1.872 26.890 1.00 93.31 185 ALA A N 1
ATOM 1415 C CA . ALA A 1 185 ? -6.494 -2.954 27.867 1.00 93.31 185 ALA A CA 1
ATOM 1416 C C . ALA A 1 185 ? -6.836 -2.439 29.278 1.00 93.31 185 ALA A C 1
ATOM 1418 O O . ALA A 1 185 ? -6.769 -1.235 29.552 1.00 93.31 185 ALA A O 1
ATOM 1419 N N . ASP A 1 186 ? -7.120 -3.355 30.210 1.00 93.56 186 ASP A N 1
ATOM 1420 C CA . ASP A 1 186 ? -7.412 -3.000 31.611 1.00 93.56 186 ASP A CA 1
ATOM 1421 C C . ASP A 1 186 ? -6.167 -2.501 32.367 1.00 93.56 186 ASP A C 1
ATOM 1423 O O . ASP A 1 186 ? -6.281 -1.879 33.422 1.00 93.56 186 ASP A O 1
ATOM 1427 N N . SER A 1 187 ? -4.967 -2.846 31.887 1.00 94.56 187 SER A N 1
ATOM 1428 C CA . SER A 1 187 ? -3.688 -2.411 32.462 1.00 94.56 187 SER A CA 1
ATOM 1429 C C . SER A 1 187 ? -2.511 -2.745 31.547 1.00 94.56 187 SER A C 1
ATOM 1431 O O . SER A 1 187 ? -2.565 -3.671 30.733 1.00 94.56 187 SER A O 1
ATOM 1433 N N . TRP A 1 188 ? -1.387 -2.070 31.760 1.00 94.12 188 TRP A N 1
ATOM 1434 C CA . TRP A 1 188 ? -0.109 -2.409 31.149 1.00 94.12 188 TRP A CA 1
ATOM 1435 C C . TRP A 1 188 ? 0.367 -3.819 31.517 1.00 94.12 188 TRP A C 1
ATOM 1437 O O . TRP A 1 188 ? 0.966 -4.514 30.694 1.00 94.12 188 TRP A O 1
ATOM 1447 N N . ASP A 1 189 ? 0.079 -4.277 32.738 1.00 92.69 189 ASP A N 1
ATOM 1448 C CA . ASP A 1 189 ? 0.434 -5.624 33.194 1.00 92.69 189 ASP A CA 1
ATOM 1449 C C . ASP A 1 189 ? -0.229 -6.720 32.339 1.00 92.69 189 ASP A C 1
ATOM 1451 O O . ASP A 1 189 ? 0.378 -7.771 32.113 1.00 92.69 189 ASP A O 1
ATOM 1455 N N . GLU A 1 190 ? -1.445 -6.498 31.835 1.00 91.56 190 GLU A N 1
ATOM 1456 C CA . GLU A 1 190 ? -2.135 -7.431 30.934 1.00 91.56 190 GLU A CA 1
ATOM 1457 C C . GLU A 1 190 ? -1.377 -7.591 29.607 1.00 91.56 190 GLU A C 1
ATOM 1459 O O . GLU A 1 190 ? -1.105 -8.712 29.157 1.00 91.56 190 GLU A O 1
ATOM 1464 N N . ILE A 1 191 ? -0.960 -6.465 29.028 1.00 91.19 191 ILE A N 1
ATOM 1465 C CA . ILE A 1 191 ? -0.171 -6.406 27.795 1.00 91.19 191 ILE A CA 1
ATOM 1466 C C . ILE A 1 191 ? 1.193 -7.059 28.012 1.00 91.19 191 ILE A C 1
ATOM 1468 O O . ILE A 1 191 ? 1.587 -7.969 27.277 1.00 91.19 191 ILE A O 1
ATOM 1472 N N . PHE A 1 192 ? 1.896 -6.670 29.075 1.00 90.25 192 PHE A N 1
ATOM 1473 C CA . PHE A 1 192 ? 3.238 -7.159 29.368 1.00 90.25 192 PHE A CA 1
ATOM 1474 C C . PHE A 1 192 ? 3.285 -8.667 29.662 1.00 90.25 192 PHE A C 1
ATOM 1476 O O . PHE A 1 192 ? 4.232 -9.355 29.265 1.00 90.25 192 PHE A O 1
ATOM 1483 N N . ASN A 1 193 ? 2.270 -9.208 30.342 1.00 91.88 193 ASN A N 1
ATOM 1484 C CA . ASN A 1 193 ? 2.193 -10.639 30.647 1.00 91.88 193 ASN A CA 1
ATOM 1485 C C . ASN A 1 193 ? 1.669 -11.485 29.471 1.00 91.88 193 ASN A C 1
ATOM 1487 O O . ASN A 1 193 ? 1.729 -12.719 29.540 1.00 91.88 193 ASN A O 1
ATOM 1491 N N . GLY A 1 194 ? 1.234 -10.844 28.380 1.00 87.06 194 GLY A N 1
ATOM 1492 C CA . GLY A 1 194 ? 0.697 -11.497 27.187 1.00 87.06 194 GLY A CA 1
ATOM 1493 C C . GLY A 1 194 ? -0.720 -12.041 27.371 1.00 87.06 194 GLY A C 1
ATOM 1494 O O . GLY A 1 194 ? -1.086 -13.002 26.692 1.00 87.06 194 GLY A O 1
ATOM 1495 N N . ASP A 1 195 ? -1.477 -11.469 28.309 1.00 88.25 195 ASP A N 1
ATOM 1496 C CA . ASP A 1 195 ? -2.900 -11.752 28.508 1.00 88.25 195 ASP A CA 1
ATOM 1497 C C . ASP A 1 195 ? -3.791 -10.851 27.621 1.00 88.25 195 ASP A C 1
ATOM 1499 O O . ASP A 1 195 ? -4.959 -11.183 27.413 1.00 88.25 195 ASP A O 1
ATOM 1503 N N . PHE A 1 196 ? -3.210 -9.804 27.017 1.00 86.81 196 PHE A N 1
ATOM 1504 C CA . PHE A 1 196 ? -3.865 -8.897 26.071 1.00 86.81 196 PHE A CA 1
ATOM 1505 C C . PHE A 1 196 ? -4.538 -9.639 24.917 1.00 86.81 196 PHE A C 1
ATOM 1507 O O . PHE A 1 196 ? -3.950 -10.526 24.282 1.00 86.81 196 PHE A O 1
ATOM 1514 N N . GLN A 1 197 ? -5.792 -9.274 24.669 1.00 81.50 197 GLN A N 1
ATOM 1515 C CA . GLN A 1 197 ? -6.539 -9.700 23.496 1.00 81.50 197 GLN A CA 1
ATOM 1516 C C . GLN A 1 197 ? -6.476 -8.586 22.457 1.00 81.50 197 GLN A C 1
ATOM 1518 O O . GLN A 1 197 ? -6.885 -7.466 22.736 1.00 81.50 197 GLN A O 1
ATOM 1523 N N . GLU A 1 198 ? -5.979 -8.914 21.266 1.00 80.81 198 GLU A N 1
ATOM 1524 C CA . GLU A 1 198 ? -6.058 -8.010 20.118 1.00 80.81 198 GLU A CA 1
ATOM 1525 C C . GLU A 1 198 ? -7.522 -7.610 19.857 1.00 80.81 198 GLU A C 1
ATOM 1527 O O . GLU A 1 198 ? -8.419 -8.441 20.070 1.00 80.81 198 GLU A O 1
ATOM 1532 N N . PRO A 1 199 ? -7.771 -6.373 19.391 1.00 81.62 199 PRO A N 1
ATOM 1533 C CA . PRO A 1 199 ? -9.117 -5.888 19.118 1.00 81.62 199 PRO A CA 1
ATOM 1534 C C . PRO A 1 199 ? -9.850 -6.791 18.117 1.00 81.62 199 PRO A C 1
ATOM 1536 O O . PRO A 1 199 ? -9.270 -7.293 17.149 1.00 81.62 199 PRO A O 1
ATOM 1539 N N . ASP A 1 200 ? -11.151 -6.997 18.341 1.00 77.25 200 ASP A N 1
ATOM 1540 C CA . ASP A 1 200 ? -11.993 -7.728 17.395 1.00 77.25 200 ASP A CA 1
ATOM 1541 C C . ASP A 1 200 ? -12.365 -6.806 16.233 1.00 77.25 200 ASP A C 1
ATOM 1543 O O . ASP A 1 200 ? -13.296 -6.004 16.304 1.00 77.25 200 ASP A O 1
ATOM 1547 N N . GLN A 1 201 ? -11.629 -6.941 15.135 1.00 76.38 201 GLN A N 1
ATOM 1548 C CA . GLN A 1 201 ? -11.830 -6.119 13.946 1.00 76.38 201 GLN A CA 1
ATOM 1549 C C . GLN A 1 201 ? -12.979 -6.602 13.048 1.00 76.38 201 GLN A C 1
ATOM 1551 O O . GLN A 1 201 ? -13.290 -5.943 12.061 1.00 76.38 201 GLN A O 1
ATOM 1556 N N . SER A 1 202 ? -13.656 -7.711 13.373 1.00 70.38 202 SER A N 1
ATOM 1557 C CA . SER A 1 202 ? -14.739 -8.245 12.526 1.00 70.38 202 SER A CA 1
ATOM 1558 C C . SER A 1 202 ? -15.984 -7.354 12.477 1.00 70.38 202 SER A C 1
ATOM 1560 O O . SER A 1 202 ? -16.715 -7.370 11.487 1.00 70.38 202 SER A O 1
ATOM 1562 N N . GLY A 1 203 ? -16.221 -6.566 13.529 1.00 69.25 203 GLY A N 1
ATOM 1563 C CA . GLY A 1 203 ? -17.323 -5.604 13.614 1.00 69.25 203 GLY A CA 1
ATOM 1564 C C . GLY A 1 203 ? -16.927 -4.159 13.308 1.00 69.25 203 GLY A C 1
ATOM 1565 O O . GLY A 1 203 ? -17.790 -3.283 13.352 1.00 69.25 203 GLY A O 1
ATOM 1566 N N . TYR A 1 204 ? -15.646 -3.901 13.038 1.00 77.44 204 TYR A N 1
ATOM 1567 C CA . TYR A 1 204 ? -15.126 -2.557 12.833 1.00 77.44 204 TYR A CA 1
ATOM 1568 C C . TYR A 1 204 ? -15.291 -2.124 11.373 1.00 77.44 204 TYR A C 1
ATOM 1570 O O . TYR A 1 204 ? -14.829 -2.806 10.462 1.00 77.44 204 TYR A O 1
ATOM 1578 N N . ILE A 1 205 ? -15.936 -0.974 11.159 1.00 82.38 205 ILE A N 1
ATOM 1579 C CA . ILE A 1 205 ? -15.984 -0.324 9.846 1.00 82.38 205 ILE A CA 1
ATOM 1580 C C . ILE A 1 205 ? -14.652 0.390 9.662 1.00 82.38 205 ILE A C 1
ATOM 1582 O O . ILE A 1 205 ? -14.384 1.368 10.358 1.00 82.38 205 ILE A O 1
ATOM 1586 N N . THR A 1 206 ? -13.824 -0.091 8.743 1.00 85.25 206 THR A N 1
ATOM 1587 C CA . THR A 1 206 ? -12.448 0.394 8.578 1.00 85.25 206 THR A CA 1
ATOM 1588 C C . THR A 1 206 ? -12.394 1.838 8.089 1.00 85.25 206 THR A C 1
ATOM 1590 O O . THR A 1 206 ? -13.365 2.347 7.526 1.00 85.25 206 THR A O 1
ATOM 1593 N N . ASP A 1 207 ? -11.273 2.529 8.308 1.00 82.44 207 ASP A N 1
ATOM 1594 C CA . ASP A 1 207 ? -11.160 3.935 7.896 1.00 82.44 207 ASP A CA 1
ATOM 1595 C C . ASP A 1 207 ? -11.371 4.098 6.386 1.00 82.44 207 ASP A C 1
ATOM 1597 O O . ASP A 1 207 ? -12.096 4.997 5.955 1.00 82.44 207 ASP A O 1
ATOM 1601 N N . TRP A 1 208 ? -10.849 3.152 5.601 1.00 87.25 208 TRP A N 1
ATOM 1602 C CA . TRP A 1 208 ? -11.108 3.051 4.169 1.00 87.25 208 TRP A CA 1
ATOM 1603 C C . TRP A 1 208 ? -12.604 2.953 3.846 1.00 87.25 208 TRP A C 1
ATOM 1605 O O . TRP A 1 208 ? -13.100 3.689 2.998 1.00 87.25 208 TRP A O 1
ATOM 1615 N N . GLU A 1 209 ? -13.361 2.102 4.542 1.00 87.50 209 GLU A N 1
ATOM 1616 C CA . GLU A 1 209 ? -14.810 1.990 4.327 1.00 87.50 209 GLU A CA 1
ATOM 1617 C C . GLU A 1 209 ? -15.570 3.278 4.666 1.00 87.50 209 GLU A C 1
ATOM 1619 O O . GLU A 1 209 ? -16.599 3.564 4.047 1.00 87.50 209 GLU A O 1
ATOM 1624 N N . ARG A 1 210 ? -15.098 4.049 5.655 1.00 83.94 210 ARG A N 1
ATOM 1625 C CA . ARG A 1 210 ? -15.747 5.303 6.073 1.00 83.94 210 ARG A CA 1
ATOM 1626 C C . ARG A 1 210 ? -15.440 6.459 5.124 1.00 83.94 210 ARG A C 1
ATOM 1628 O O . ARG A 1 210 ? -16.308 7.311 4.916 1.00 83.94 210 ARG A O 1
ATOM 1635 N N . SER A 1 211 ? -14.221 6.517 4.590 1.00 81.31 211 SER A N 1
ATOM 1636 C CA . SER A 1 211 ? -13.704 7.686 3.870 1.00 81.31 211 SER A CA 1
ATOM 1637 C C . SER A 1 211 ? -13.674 7.521 2.347 1.00 81.31 211 SER A C 1
ATOM 1639 O O . SER A 1 211 ? -13.795 8.521 1.631 1.00 81.31 211 SER A O 1
ATOM 1641 N N . ALA A 1 212 ? -13.549 6.291 1.841 1.00 85.56 212 ALA A N 1
ATOM 1642 C CA . ALA A 1 212 ? -13.329 6.020 0.426 1.00 85.56 212 ALA A CA 1
ATOM 1643 C C . ALA A 1 212 ? -14.603 5.605 -0.326 1.00 85.56 212 ALA A C 1
ATOM 1645 O O . ALA A 1 212 ? -15.592 5.130 0.233 1.00 85.56 212 ALA A O 1
ATOM 1646 N N . ASP A 1 213 ? -14.553 5.758 -1.651 1.00 88.81 213 ASP A N 1
ATOM 1647 C CA . ASP A 1 213 ? -15.501 5.099 -2.544 1.00 88.81 213 ASP A CA 1
ATOM 1648 C C . ASP A 1 213 ? -15.091 3.631 -2.692 1.00 88.81 213 ASP A C 1
ATOM 1650 O O . ASP A 1 213 ? -14.037 3.324 -3.252 1.00 88.81 213 ASP A O 1
ATOM 1654 N N . THR A 1 214 ? -15.907 2.728 -2.154 1.00 91.81 214 THR A N 1
ATOM 1655 C CA . THR A 1 214 ? -15.620 1.288 -2.148 1.00 91.81 214 THR A CA 1
ATOM 1656 C C . THR A 1 214 ? -16.133 0.572 -3.399 1.00 91.81 214 THR A C 1
ATOM 1658 O O . THR A 1 214 ? -15.909 -0.633 -3.542 1.00 91.81 214 THR A O 1
ATOM 1661 N N . GLY A 1 215 ? -16.807 1.284 -4.314 1.00 93.56 215 GLY A N 1
ATOM 1662 C CA . GLY A 1 215 ? -17.425 0.694 -5.499 1.00 93.56 215 GLY A CA 1
ATOM 1663 C C . GLY A 1 215 ? -18.283 -0.525 -5.144 1.00 93.56 215 GLY A C 1
ATOM 1664 O O . GLY A 1 215 ? -19.093 -0.495 -4.218 1.00 93.56 215 GLY A O 1
ATOM 1665 N N . SER A 1 216 ? -18.083 -1.631 -5.859 1.00 97.00 216 SER A N 1
ATOM 1666 C CA . SER A 1 216 ? -18.757 -2.909 -5.586 1.00 97.00 216 SER A CA 1
ATOM 1667 C C . SER A 1 216 ? -18.070 -3.774 -4.519 1.00 97.00 216 SER A C 1
ATOM 1669 O O . SER A 1 216 ? -18.576 -4.855 -4.221 1.00 97.00 216 SER A O 1
ATOM 1671 N N . ILE A 1 217 ? -16.937 -3.360 -3.934 1.00 96.81 217 ILE A N 1
ATOM 1672 C CA . ILE A 1 217 ? -16.158 -4.228 -3.031 1.00 96.81 217 ILE A CA 1
ATOM 1673 C C . ILE A 1 217 ? -16.961 -4.610 -1.797 1.00 96.81 217 ILE A C 1
ATOM 1675 O O . ILE A 1 217 ? -17.104 -5.797 -1.526 1.00 96.81 217 ILE A O 1
ATOM 1679 N N . MET A 1 218 ? -17.553 -3.645 -1.091 1.00 95.06 218 MET A N 1
ATOM 1680 C CA . MET A 1 218 ? -18.311 -3.940 0.133 1.00 95.06 218 MET A CA 1
ATOM 1681 C C . MET A 1 218 ? -19.650 -4.641 -0.129 1.00 95.06 218 MET A C 1
ATOM 1683 O O . MET A 1 218 ? -20.252 -5.188 0.791 1.00 95.06 218 MET A O 1
ATOM 1687 N N . GLU A 1 219 ? -20.121 -4.669 -1.379 1.00 96.88 219 GLU A N 1
ATOM 1688 C CA . GLU A 1 219 ? -21.275 -5.487 -1.771 1.00 96.88 219 GLU A CA 1
ATOM 1689 C C . GLU A 1 219 ? -20.910 -6.975 -1.925 1.00 96.88 219 GLU A C 1
ATOM 1691 O O . GLU A 1 219 ? -21.791 -7.835 -1.850 1.00 96.88 219 GLU A O 1
ATOM 1696 N N . LEU A 1 220 ? -19.626 -7.270 -2.154 1.00 98.00 220 LEU A N 1
ATOM 1697 C CA . LEU A 1 220 ? -19.094 -8.598 -2.467 1.00 98.00 220 LEU A CA 1
ATOM 1698 C C . LEU A 1 220 ? -18.281 -9.210 -1.324 1.00 98.00 220 LEU A C 1
ATOM 1700 O O . LEU A 1 220 ? -18.305 -10.427 -1.146 1.00 98.00 220 LEU A O 1
ATOM 1704 N N . ALA A 1 221 ? -17.531 -8.381 -0.602 1.00 97.06 221 ALA A N 1
ATOM 1705 C CA . ALA A 1 221 ? -16.543 -8.808 0.370 1.00 97.06 221 ALA A CA 1
ATOM 1706 C C . ALA A 1 221 ? -17.189 -9.505 1.575 1.00 97.06 221 ALA A C 1
ATOM 1708 O O . ALA A 1 221 ? -18.147 -9.027 2.180 1.00 97.06 221 ALA A O 1
ATOM 1709 N N . ASP A 1 222 ? -16.592 -10.629 1.954 1.00 96.38 222 ASP A N 1
ATOM 1710 C CA . ASP A 1 222 ? -16.755 -11.276 3.253 1.00 96.38 222 ASP A CA 1
ATOM 1711 C C . ASP A 1 222 ? -15.549 -10.888 4.132 1.00 96.38 222 ASP A C 1
ATOM 1713 O O . ASP A 1 222 ? -14.431 -11.383 3.929 1.00 96.38 222 ASP A O 1
ATOM 1717 N N . THR A 1 223 ? -15.757 -9.943 5.055 1.00 93.56 223 THR A N 1
ATOM 1718 C CA . THR A 1 223 ? -14.707 -9.391 5.931 1.00 93.56 223 THR A CA 1
ATOM 1719 C C . THR A 1 223 ? -14.261 -10.398 6.995 1.00 93.56 223 THR A C 1
ATOM 1721 O O . THR A 1 223 ? -13.071 -10.503 7.290 1.00 93.56 223 THR A O 1
ATOM 1724 N N . GLU A 1 224 ? -15.176 -11.232 7.504 1.00 92.62 224 GLU A N 1
ATOM 1725 C CA . GLU A 1 224 ? -14.840 -12.330 8.420 1.00 92.62 224 GLU A CA 1
ATOM 1726 C C . GLU A 1 224 ? -13.944 -13.366 7.728 1.00 92.62 224 GLU A C 1
ATOM 1728 O O . GLU A 1 224 ? -12.965 -13.848 8.309 1.00 92.62 224 GLU A O 1
ATOM 1733 N N . TRP A 1 225 ? -14.247 -13.705 6.469 1.00 96.06 225 TRP A N 1
ATOM 1734 C CA . TRP A 1 225 ? -13.395 -14.581 5.671 1.00 96.06 225 TRP A CA 1
ATOM 1735 C C . TRP A 1 225 ? -12.012 -13.965 5.454 1.00 96.06 225 TRP A C 1
ATOM 1737 O O . TRP A 1 225 ? -11.016 -14.675 5.614 1.00 96.06 225 TRP A O 1
ATOM 1747 N N . ALA A 1 226 ? -11.927 -12.672 5.136 1.00 96.44 226 ALA A N 1
ATOM 1748 C CA . ALA A 1 226 ? -10.648 -11.990 4.951 1.00 96.44 226 ALA A CA 1
ATOM 1749 C C . ALA A 1 226 ? -9.778 -12.081 6.216 1.00 96.44 226 ALA A C 1
ATOM 1751 O O . ALA A 1 226 ? -8.669 -12.615 6.162 1.00 96.44 226 ALA A O 1
ATOM 1752 N N . LEU A 1 227 ? -10.317 -11.682 7.373 1.00 92.88 227 LEU A N 1
ATOM 1753 C CA . LEU A 1 227 ? -9.612 -11.731 8.661 1.00 92.88 227 LEU A CA 1
ATOM 1754 C C . LEU A 1 227 ? -9.149 -13.153 9.032 1.00 92.88 227 LEU A C 1
ATOM 1756 O O . LEU A 1 227 ? -8.091 -13.338 9.628 1.00 92.88 227 LEU A O 1
ATOM 1760 N N . MET A 1 228 ? -9.913 -14.185 8.660 1.00 94.00 228 MET A N 1
ATOM 1761 C CA . MET A 1 228 ? -9.573 -15.582 8.960 1.00 94.00 228 MET A CA 1
ATOM 1762 C C . MET A 1 228 ? -8.464 -16.161 8.068 1.00 94.00 228 MET A C 1
ATOM 1764 O O . MET A 1 228 ? -7.808 -17.129 8.467 1.00 94.00 228 MET A O 1
ATOM 1768 N N . ASN A 1 229 ? -8.286 -15.621 6.859 1.00 96.81 229 ASN A N 1
ATOM 1769 C CA . ASN A 1 229 ? -7.326 -16.128 5.873 1.00 96.81 229 ASN A CA 1
ATOM 1770 C C . ASN A 1 229 ? -6.078 -15.244 5.743 1.00 96.81 229 ASN A C 1
ATOM 1772 O O . ASN A 1 229 ? -5.073 -15.693 5.195 1.00 96.81 229 ASN A O 1
ATOM 1776 N N . ALA A 1 230 ? -6.095 -14.029 6.282 1.00 95.50 230 ALA A N 1
ATOM 1777 C CA . ALA A 1 230 ? -4.932 -13.162 6.283 1.00 95.50 230 ALA A CA 1
ATOM 1778 C C . ALA A 1 230 ? -3.708 -13.780 7.003 1.00 95.50 230 ALA A C 1
ATOM 1780 O O . ALA A 1 230 ? -3.854 -14.565 7.949 1.00 95.50 230 ALA A O 1
ATOM 1781 N N . PRO A 1 231 ? -2.477 -13.447 6.568 1.00 96.38 231 PRO A N 1
ATOM 1782 C CA . PRO A 1 231 ? -2.144 -12.610 5.408 1.00 96.38 231 PRO A CA 1
ATOM 1783 C C . PRO A 1 231 ? -1.998 -13.413 4.094 1.00 96.38 231 PRO A C 1
ATOM 1785 O O . PRO A 1 231 ? -1.458 -12.899 3.117 1.00 96.38 231 PRO A O 1
ATOM 1788 N N . VAL A 1 232 ? -2.413 -14.690 4.059 1.00 98.44 232 VAL A N 1
ATOM 1789 C CA . VAL A 1 232 ? -2.198 -15.602 2.917 1.00 98.44 232 VAL A CA 1
ATOM 1790 C C . VAL A 1 232 ? -3.531 -16.093 2.356 1.00 98.44 232 VAL A C 1
ATOM 1792 O O . VAL A 1 232 ? -4.143 -17.035 2.861 1.00 98.44 232 VAL A O 1
ATOM 1795 N N . PHE A 1 233 ? -3.955 -15.486 1.257 1.00 98.75 233 PHE A N 1
ATOM 1796 C CA . PHE A 1 233 ? -5.272 -15.677 0.671 1.00 98.75 233 PHE A CA 1
ATOM 1797 C C . PHE A 1 233 ? -5.238 -16.675 -0.480 1.00 98.75 233 PHE A C 1
ATOM 1799 O O . PHE A 1 233 ? -4.551 -16.476 -1.476 1.00 98.75 233 PHE A O 1
ATOM 1806 N N . THR A 1 234 ? -6.041 -17.732 -0.382 1.00 98.69 234 THR A N 1
ATOM 1807 C CA . THR A 1 234 ? -6.345 -18.621 -1.512 1.00 98.69 234 THR A CA 1
ATOM 1808 C C . THR A 1 234 ? -7.687 -18.207 -2.115 1.00 98.69 234 THR A C 1
ATOM 1810 O O . THR A 1 234 ? -8.715 -18.332 -1.450 1.00 98.69 234 THR A O 1
ATOM 1813 N N . VAL A 1 235 ? -7.678 -17.703 -3.350 1.00 98.81 235 VAL A N 1
ATOM 1814 C CA . VAL A 1 235 ? -8.824 -17.030 -3.985 1.00 98.81 235 VAL A CA 1
ATOM 1815 C C . VAL A 1 235 ? -9.386 -17.870 -5.138 1.00 98.81 235 VAL A C 1
ATOM 1817 O O . VAL A 1 235 ? -8.689 -18.175 -6.104 1.00 98.81 235 VAL A O 1
ATOM 1820 N N . GLU A 1 236 ? -10.666 -18.226 -5.048 1.00 98.50 236 GLU A N 1
ATOM 1821 C CA . GLU A 1 236 ? -11.415 -19.088 -5.980 1.00 98.50 236 GLU A CA 1
ATOM 1822 C C . GLU A 1 236 ? -12.613 -18.376 -6.644 1.00 98.50 236 GLU A C 1
ATOM 1824 O O . GLU A 1 236 ? -13.313 -18.967 -7.468 1.00 98.50 236 GLU A O 1
ATOM 1829 N N . ASN A 1 237 ? -12.943 -17.149 -6.240 1.00 98.75 237 ASN A N 1
ATOM 1830 C CA . ASN A 1 237 ? -14.097 -16.410 -6.762 1.00 98.75 237 ASN A CA 1
ATOM 1831 C C . ASN A 1 237 ? -13.969 -14.899 -6.523 1.00 98.75 237 ASN A C 1
ATOM 1833 O O . ASN A 1 237 ? -13.030 -14.429 -5.878 1.00 98.75 237 ASN A O 1
ATOM 1837 N N . VAL A 1 238 ? -14.903 -14.142 -7.104 1.00 98.69 238 VAL A N 1
ATOM 1838 C CA . VAL A 1 238 ? -14.893 -12.676 -7.076 1.00 98.69 238 VAL A CA 1
ATOM 1839 C C . VAL A 1 238 ? -15.144 -12.125 -5.675 1.00 98.69 238 VAL A C 1
ATOM 1841 O O . VAL A 1 238 ? -14.526 -11.132 -5.306 1.00 98.69 238 VAL A O 1
ATOM 1844 N N . GLU A 1 239 ? -15.972 -12.792 -4.871 1.00 98.75 239 GLU A N 1
ATOM 1845 C CA . GLU A 1 239 ? -16.249 -12.405 -3.488 1.00 98.75 239 GLU A CA 1
ATOM 1846 C C . GLU A 1 239 ? -14.974 -12.486 -2.638 1.00 98.75 239 GLU A C 1
ATOM 1848 O O . GLU A 1 239 ? -14.631 -11.543 -1.933 1.00 98.75 239 GLU A O 1
ATOM 1853 N N . GLN A 1 240 ? -14.203 -13.566 -2.788 1.00 98.81 240 GLN A N 1
ATOM 1854 C CA . GLN A 1 240 ? -12.909 -13.725 -2.123 1.00 98.81 240 GLN A CA 1
ATOM 1855 C C . GLN A 1 240 ? -11.868 -12.724 -2.619 1.00 98.81 240 GLN A C 1
ATOM 1857 O O . GLN A 1 240 ? -11.072 -12.237 -1.822 1.00 98.81 240 GLN A O 1
ATOM 1862 N N . LEU A 1 241 ? -11.858 -12.390 -3.912 1.00 98.81 241 LEU A N 1
ATOM 1863 C CA . LEU A 1 241 ? -10.959 -11.351 -4.412 1.00 98.81 241 LEU A CA 1
ATOM 1864 C C . LEU A 1 241 ? -11.331 -9.975 -3.838 1.00 98.81 241 LEU A C 1
ATOM 1866 O O . LEU A 1 241 ? -10.446 -9.242 -3.410 1.00 98.81 241 LEU A O 1
ATOM 1870 N N . ALA A 1 242 ? -12.623 -9.646 -3.769 1.00 98.69 242 ALA A N 1
ATOM 1871 C CA . ALA A 1 242 ? -13.108 -8.414 -3.151 1.00 98.69 242 ALA A CA 1
ATOM 1872 C C . ALA A 1 242 ? -12.768 -8.355 -1.651 1.00 98.69 242 ALA A C 1
ATOM 1874 O O . ALA A 1 242 ? -12.326 -7.318 -1.165 1.00 98.69 242 ALA A O 1
ATOM 1875 N N . SER A 1 243 ? -12.869 -9.479 -0.935 1.00 98.44 243 SER A N 1
ATOM 1876 C CA . SER A 1 243 ? -12.397 -9.607 0.450 1.00 98.44 243 SER A CA 1
ATOM 1877 C C . SER A 1 243 ? -10.910 -9.269 0.615 1.00 98.44 243 SER A C 1
ATOM 1879 O O . SER A 1 243 ? -10.534 -8.657 1.613 1.00 98.44 243 SER A O 1
ATOM 1881 N N . VAL A 1 244 ? -10.059 -9.642 -0.350 1.00 98.50 244 VAL A N 1
ATOM 1882 C CA . VAL A 1 244 ? -8.633 -9.265 -0.342 1.00 98.50 244 VAL A CA 1
ATOM 1883 C C . VAL A 1 244 ? -8.456 -7.767 -0.589 1.00 98.50 244 VAL A C 1
ATOM 1885 O O . VAL A 1 244 ? -7.648 -7.147 0.094 1.00 98.50 244 VAL A O 1
ATOM 1888 N N . VAL A 1 245 ? -9.214 -7.175 -1.522 1.00 97.56 245 VAL A N 1
ATOM 1889 C CA . VAL A 1 245 ? -9.177 -5.721 -1.779 1.00 97.56 245 VAL A CA 1
ATOM 1890 C C . VAL A 1 245 ? -9.518 -4.942 -0.511 1.00 97.56 245 VAL A C 1
ATOM 1892 O O . VAL A 1 245 ? -8.780 -4.027 -0.157 1.00 97.56 245 VAL A O 1
ATOM 1895 N N . TRP A 1 246 ? -10.590 -5.334 0.187 1.00 95.88 246 TRP A N 1
ATOM 1896 C CA . TRP A 1 246 ? -10.944 -4.759 1.486 1.00 95.88 246 TRP A CA 1
ATOM 1897 C C . TRP A 1 246 ? -9.772 -4.869 2.463 1.00 95.88 246 TRP A C 1
ATOM 1899 O O . TRP A 1 246 ? -9.283 -3.848 2.928 1.00 95.88 246 TRP A O 1
ATOM 1909 N N . TYR A 1 247 ? -9.240 -6.077 2.684 1.00 95.69 247 TYR A N 1
ATOM 1910 C CA . TYR A 1 247 ? -8.159 -6.289 3.651 1.00 95.69 247 TYR A CA 1
ATOM 1911 C C . TYR A 1 247 ? -6.930 -5.416 3.371 1.00 95.69 247 TYR A C 1
ATOM 1913 O O . TYR A 1 247 ? -6.420 -4.762 4.275 1.00 95.69 247 TYR A O 1
ATOM 1921 N N . VAL A 1 248 ? -6.470 -5.380 2.116 1.00 95.62 248 VAL A N 1
ATOM 1922 C CA . VAL A 1 248 ? -5.305 -4.578 1.705 1.00 95.62 248 VAL A CA 1
ATOM 1923 C C . VAL A 1 248 ? -5.546 -3.089 1.926 1.00 95.62 248 VAL A C 1
ATOM 1925 O O . VAL A 1 248 ? -4.634 -2.375 2.322 1.00 95.62 248 VAL A O 1
ATOM 1928 N N . ASN A 1 249 ? -6.756 -2.604 1.660 1.00 93.75 249 ASN A N 1
ATOM 1929 C CA . ASN A 1 249 ? -7.059 -1.189 1.836 1.00 93.75 249 ASN A CA 1
ATOM 1930 C C . ASN A 1 249 ? -7.273 -0.814 3.311 1.00 93.75 249 ASN A C 1
ATOM 1932 O O . ASN A 1 249 ? -7.135 0.359 3.655 1.00 93.75 249 ASN A O 1
ATOM 1936 N N . SER A 1 250 ? -7.564 -1.795 4.167 1.00 89.69 250 SER A N 1
ATOM 1937 C CA . SER A 1 250 ? -7.869 -1.615 5.586 1.00 89.69 250 SER A CA 1
ATOM 1938 C C . SER A 1 250 ? -6.683 -1.814 6.533 1.00 89.69 250 SER A C 1
ATOM 1940 O O . SER A 1 250 ? -6.751 -1.310 7.651 1.00 89.69 250 SER A O 1
ATOM 1942 N N . PHE A 1 251 ? -5.617 -2.521 6.128 1.00 87.94 251 PHE A N 1
ATOM 1943 C CA . PHE A 1 251 ? -4.481 -2.854 7.004 1.00 87.94 251 PHE A CA 1
ATOM 1944 C C . PHE A 1 251 ? -3.117 -2.748 6.290 1.00 87.94 251 PHE A C 1
ATOM 1946 O O . PHE A 1 251 ? -2.983 -3.168 5.142 1.00 87.94 251 PHE A O 1
ATOM 1953 N N . ASP A 1 252 ? -2.078 -2.248 6.980 1.00 88.12 252 ASP A N 1
ATOM 1954 C CA . ASP A 1 252 ? -0.698 -2.137 6.449 1.00 88.12 252 ASP A CA 1
ATOM 1955 C C . ASP A 1 252 ? 0.092 -3.451 6.603 1.00 88.12 252 ASP A C 1
ATOM 1957 O O . ASP A 1 252 ? 1.081 -3.528 7.334 1.00 88.12 252 ASP A O 1
ATOM 1961 N N . ASP A 1 253 ? -0.361 -4.508 5.929 1.00 90.81 253 ASP A N 1
ATOM 1962 C CA . ASP A 1 253 ? 0.233 -5.846 6.015 1.00 90.81 253 ASP A CA 1
ATOM 1963 C C . ASP A 1 253 ? 0.952 -6.277 4.731 1.00 90.81 253 ASP A C 1
ATOM 1965 O O . ASP A 1 253 ? 0.583 -5.912 3.615 1.00 90.81 253 ASP A O 1
ATOM 1969 N N . TYR A 1 254 ? 1.947 -7.158 4.889 1.00 95.31 254 TYR A N 1
ATOM 1970 C CA . TYR A 1 254 ? 2.538 -7.883 3.764 1.00 95.31 254 TYR A CA 1
ATOM 1971 C C . TYR A 1 254 ? 1.685 -9.109 3.416 1.00 95.31 254 TYR A C 1
ATOM 1973 O O . TYR A 1 254 ? 1.637 -10.071 4.191 1.00 95.31 254 TYR A O 1
ATOM 1981 N N . VAL A 1 255 ? 1.045 -9.109 2.245 1.00 98.00 255 VAL A N 1
ATOM 1982 C CA . VAL A 1 255 ? 0.077 -10.144 1.846 1.00 98.00 255 VAL A CA 1
ATOM 1983 C C . VAL A 1 255 ? 0.614 -11.104 0.782 1.00 98.00 255 VAL A C 1
ATOM 1985 O O . VAL A 1 255 ? 1.474 -10.783 -0.035 1.00 98.00 255 VAL A O 1
ATOM 1988 N N . THR A 1 256 ? 0.084 -12.324 0.765 1.00 98.75 256 THR A N 1
ATOM 1989 C CA . THR A 1 256 ? 0.263 -13.276 -0.339 1.00 98.75 256 THR A CA 1
ATOM 1990 C C . THR A 1 256 ? -1.098 -13.665 -0.891 1.00 98.75 256 THR A C 1
ATOM 1992 O O . THR A 1 256 ? -1.961 -14.108 -0.137 1.00 98.75 256 THR A O 1
ATOM 1995 N N . VAL A 1 257 ? -1.287 -13.519 -2.201 1.00 98.88 257 VAL A N 1
ATOM 1996 C CA . VAL A 1 257 ? -2.544 -13.842 -2.885 1.00 98.88 257 VAL A CA 1
ATOM 1997 C C . VAL A 1 257 ? -2.297 -14.939 -3.914 1.00 98.88 257 VAL A C 1
ATOM 1999 O O . VAL A 1 257 ? -1.509 -14.757 -4.835 1.00 98.88 257 VAL A O 1
ATOM 2002 N N . ASP A 1 258 ? -2.989 -16.065 -3.774 1.00 98.75 258 ASP A N 1
ATOM 2003 C CA . ASP A 1 258 ? -2.904 -17.233 -4.650 1.00 98.75 258 ASP A CA 1
ATOM 2004 C C . ASP A 1 258 ? -4.238 -17.466 -5.368 1.00 98.75 258 ASP A C 1
ATOM 2006 O O . ASP A 1 258 ? -5.190 -17.994 -4.780 1.00 98.75 258 ASP A O 1
ATOM 2010 N N . LEU A 1 259 ? -4.311 -17.143 -6.663 1.00 98.81 259 LEU A N 1
ATOM 2011 C CA . LEU A 1 259 ? -5.488 -17.469 -7.474 1.00 98.81 259 LEU A CA 1
ATOM 2012 C C . LEU A 1 259 ? -5.569 -18.979 -7.741 1.00 98.81 259 LEU A C 1
ATOM 2014 O O . LEU A 1 259 ? -4.566 -19.621 -8.056 1.00 98.81 259 LEU A O 1
ATOM 2018 N N . GLN A 1 260 ? -6.775 -19.537 -7.648 1.00 98.75 260 GLN A N 1
ATOM 2019 C CA . GLN A 1 260 ? -7.092 -20.947 -7.933 1.00 98.75 260 GLN A CA 1
ATOM 2020 C C . GLN A 1 260 ? -8.077 -21.122 -9.098 1.00 98.75 260 GLN A C 1
ATOM 2022 O O . GLN A 1 260 ? -8.418 -22.247 -9.484 1.00 98.75 260 GLN A O 1
ATOM 2027 N N . SER A 1 261 ? -8.574 -20.017 -9.644 1.00 98.69 261 SER A N 1
ATOM 2028 C CA . SER A 1 261 ? -9.508 -19.999 -10.760 1.00 98.69 261 SER A CA 1
ATOM 2029 C C . SER A 1 261 ? -9.432 -18.679 -11.510 1.00 98.69 261 SER A C 1
ATOM 2031 O O . SER A 1 261 ? -8.951 -17.673 -10.991 1.00 98.69 261 SER A O 1
ATOM 2033 N N . ASP A 1 262 ? -9.974 -18.681 -12.723 1.00 98.94 262 ASP A N 1
ATOM 2034 C CA . ASP A 1 262 ? -10.244 -17.441 -13.439 1.00 98.94 262 ASP A CA 1
ATOM 2035 C C . ASP A 1 262 ? -11.350 -16.654 -12.717 1.00 98.94 262 ASP A C 1
ATOM 2037 O O . ASP A 1 262 ? -12.282 -17.252 -12.166 1.00 98.94 262 ASP A O 1
ATOM 2041 N N . ILE A 1 263 ? -11.248 -15.326 -12.737 1.00 98.88 263 ILE A N 1
ATOM 2042 C CA . ILE A 1 263 ? -12.170 -14.386 -12.098 1.00 98.88 263 ILE A CA 1
ATOM 2043 C C . ILE A 1 263 ? -12.736 -13.446 -13.169 1.00 98.88 263 ILE A C 1
ATOM 2045 O O . ILE A 1 263 ? -11.999 -12.852 -13.958 1.00 98.88 263 ILE A O 1
ATOM 2049 N N . ASP A 1 264 ? -14.058 -13.315 -13.207 1.00 98.81 264 ASP A N 1
ATOM 2050 C CA . ASP A 1 264 ? -14.764 -12.395 -14.099 1.00 98.81 264 ASP A CA 1
ATOM 2051 C C . ASP A 1 264 ? -15.309 -11.222 -13.286 1.00 98.81 264 ASP A C 1
ATOM 2053 O O . ASP A 1 264 ? -16.055 -11.428 -12.325 1.00 98.81 264 ASP A O 1
ATOM 2057 N N . LEU A 1 265 ? -14.896 -10.010 -13.657 1.00 98.75 265 LEU A N 1
ATOM 2058 C CA . LEU A 1 265 ? -15.270 -8.765 -12.995 1.00 98.75 265 LEU A CA 1
ATOM 2059 C C . LEU A 1 265 ? -16.361 -7.993 -13.760 1.00 98.75 265 LEU A C 1
ATOM 2061 O O . LEU A 1 265 ? -16.644 -6.841 -13.429 1.00 98.75 265 LEU A O 1
ATOM 2065 N N . GLU A 1 266 ? -16.989 -8.608 -14.772 1.00 98.19 266 GLU A N 1
ATOM 2066 C CA . GLU A 1 266 ? -18.028 -7.961 -15.575 1.00 98.19 266 GLU A CA 1
ATOM 2067 C C . GLU A 1 266 ? -19.175 -7.427 -14.700 1.00 98.19 266 GLU A C 1
ATOM 2069 O O . GLU A 1 266 ? -19.840 -8.157 -13.965 1.00 98.19 266 GLU A O 1
ATOM 2074 N N . GLY A 1 267 ? -19.457 -6.132 -14.851 1.00 96.75 267 GLY A N 1
ATOM 2075 C CA . GLY A 1 267 ? -20.590 -5.474 -14.204 1.00 96.75 267 GLY A CA 1
ATOM 2076 C C . GLY A 1 267 ? -20.328 -4.979 -12.784 1.00 96.75 267 GLY A C 1
ATOM 2077 O O . GLY A 1 267 ? -21.234 -4.369 -12.215 1.00 96.75 267 GLY A O 1
ATOM 2078 N N . TYR A 1 268 ? -19.126 -5.183 -12.244 1.00 97.50 268 TYR A N 1
ATOM 2079 C CA . TYR A 1 268 ? -18.712 -4.585 -10.978 1.00 97.50 268 TYR A CA 1
ATOM 2080 C C . TYR A 1 268 ? -18.008 -3.251 -11.208 1.00 97.50 268 TYR A C 1
ATOM 2082 O O . TYR A 1 268 ? -17.193 -3.111 -12.123 1.00 97.50 268 TYR A O 1
ATOM 2090 N N . ASP A 1 269 ? -18.328 -2.274 -10.362 1.00 95.31 269 ASP A N 1
ATOM 2091 C CA . ASP A 1 269 ? -17.565 -1.034 -10.268 1.00 95.31 269 ASP A CA 1
ATOM 2092 C C . ASP A 1 269 ? -16.341 -1.320 -9.399 1.00 95.31 269 ASP A C 1
ATOM 2094 O O . ASP A 1 269 ? -16.414 -1.319 -8.167 1.00 95.31 269 ASP A O 1
ATOM 2098 N N . TRP A 1 270 ? -15.254 -1.741 -10.045 1.00 96.31 270 TRP A N 1
ATOM 2099 C CA . TRP A 1 270 ? -14.080 -2.231 -9.342 1.00 96.31 270 TRP A CA 1
ATOM 2100 C C . TRP A 1 270 ? -13.219 -1.064 -8.871 1.00 96.31 270 TRP A C 1
ATOM 2102 O O . TRP A 1 270 ? -12.988 -0.103 -9.608 1.00 96.31 270 TRP A O 1
ATOM 2112 N N . VAL A 1 271 ? -12.689 -1.182 -7.657 1.00 94.12 271 VAL A N 1
ATOM 2113 C CA . VAL A 1 271 ? -11.723 -0.230 -7.102 1.00 94.12 271 VAL A CA 1
ATOM 2114 C C . VAL A 1 271 ? -10.374 -0.928 -6.902 1.00 94.12 271 VAL A C 1
ATOM 2116 O O . VAL A 1 271 ? -10.345 -2.140 -6.667 1.00 94.12 271 VAL A O 1
ATOM 2119 N N . PRO A 1 272 ? -9.251 -0.203 -7.023 1.00 94.50 272 PRO A N 1
ATOM 2120 C CA . PRO A 1 272 ? -7.928 -0.785 -6.829 1.00 94.50 272 PRO A CA 1
ATOM 2121 C C . PRO A 1 272 ? -7.731 -1.373 -5.424 1.00 94.50 272 PRO A C 1
ATOM 2123 O O . PRO A 1 272 ? -8.261 -0.848 -4.440 1.00 94.50 272 PRO A O 1
ATOM 2126 N N . MET A 1 273 ? -6.903 -2.417 -5.322 1.00 94.00 273 MET A N 1
ATOM 2127 C CA . MET A 1 273 ? -6.257 -2.753 -4.047 1.00 94.00 273 MET A CA 1
ATOM 2128 C C . MET A 1 273 ? -4.983 -1.923 -3.887 1.00 94.00 273 MET A C 1
ATOM 2130 O O . MET A 1 273 ? -4.223 -1.762 -4.839 1.00 94.00 273 MET A O 1
ATOM 2134 N N . GLY A 1 274 ? -4.730 -1.407 -2.695 1.00 92.62 274 GLY A N 1
ATOM 2135 C CA . GLY A 1 274 ? -3.620 -0.503 -2.436 1.00 92.62 274 GLY A CA 1
ATOM 2136 C C . GLY A 1 274 ? -3.897 0.915 -2.939 1.00 92.62 274 GLY A C 1
ATOM 2137 O O . GLY A 1 274 ? -4.209 1.132 -4.111 1.00 92.62 274 GLY A O 1
ATOM 2138 N N . THR A 1 275 ? -3.734 1.908 -2.071 1.00 84.06 275 THR A N 1
ATOM 2139 C CA . THR A 1 275 ? -3.935 3.333 -2.386 1.00 84.06 275 THR A CA 1
ATOM 2140 C C . THR A 1 275 ? -2.974 4.202 -1.570 1.00 84.06 275 THR A C 1
ATOM 2142 O O . THR A 1 275 ? -2.510 3.806 -0.505 1.00 84.06 275 THR A O 1
ATOM 2145 N N . SER A 1 276 ? -2.630 5.377 -2.102 1.00 73.81 276 SER A N 1
ATOM 2146 C CA . SER A 1 276 ? -1.796 6.389 -1.438 1.00 73.81 276 SER A CA 1
ATOM 2147 C C . SER A 1 276 ? -2.620 7.459 -0.707 1.00 73.81 276 SER A C 1
ATOM 2149 O O . SER A 1 276 ? -2.074 8.466 -0.256 1.00 73.81 276 SER A O 1
ATOM 2151 N N . GLN A 1 277 ? -3.942 7.275 -0.618 1.00 70.56 277 GLN A N 1
ATOM 2152 C CA . GLN A 1 277 ? -4.835 8.189 0.093 1.00 70.56 277 GLN A CA 1
ATOM 2153 C C . GLN A 1 277 ? -4.659 8.092 1.612 1.00 70.56 277 GLN A C 1
ATOM 2155 O O . GLN A 1 277 ? -4.250 7.064 2.144 1.00 70.56 277 GLN A O 1
ATOM 2160 N N . VAL A 1 278 ? -4.986 9.191 2.295 1.00 60.75 278 VAL A N 1
ATOM 2161 C CA . VAL A 1 278 ? -5.025 9.258 3.761 1.00 60.75 278 VAL A CA 1
ATOM 2162 C C . VAL A 1 278 ? -6.005 8.198 4.277 1.00 60.75 278 VAL A C 1
ATOM 2164 O O . VAL A 1 278 ? -7.019 7.936 3.631 1.00 60.75 278 VAL A O 1
ATOM 2167 N N . ASP A 1 279 ? -5.665 7.565 5.399 1.00 65.44 279 ASP A N 1
ATOM 2168 C CA . ASP A 1 279 ? -6.453 6.504 6.046 1.00 65.44 279 ASP A CA 1
ATOM 2169 C C . ASP A 1 279 ? -6.623 5.214 5.233 1.00 65.44 279 ASP A C 1
ATOM 2171 O O . ASP A 1 279 ? -7.531 4.415 5.468 1.00 65.44 279 ASP A O 1
ATOM 2175 N N . CYS A 1 280 ? -5.743 5.011 4.255 1.00 70.50 280 CYS A N 1
ATOM 2176 C CA . CYS A 1 280 ? -5.704 3.812 3.444 1.00 70.50 280 CYS A CA 1
ATOM 2177 C C . CYS A 1 280 ? -4.268 3.299 3.330 1.00 70.50 280 CYS A C 1
ATOM 2179 O O . CYS A 1 280 ? -3.303 4.045 3.523 1.00 70.50 280 CYS A O 1
ATOM 2181 N N . TYR A 1 281 ? -4.123 2.032 2.958 1.00 86.69 281 TYR A N 1
ATOM 2182 C CA . TYR A 1 281 ? -2.814 1.397 2.873 1.00 86.69 281 TYR A CA 1
ATOM 2183 C C . TYR A 1 281 ? -2.441 1.025 1.442 1.00 86.69 281 TYR A C 1
ATOM 2185 O O . TYR A 1 281 ? -3.286 0.741 0.592 1.00 86.69 281 TYR A O 1
ATOM 2193 N N . GLY A 1 282 ? -1.138 1.080 1.168 1.00 90.69 282 GLY A N 1
ATOM 2194 C CA . GLY A 1 282 ? -0.561 0.628 -0.091 1.00 90.69 282 GLY A CA 1
ATOM 2195 C C . GLY A 1 282 ? -0.424 -0.885 -0.111 1.00 90.69 282 GLY A C 1
ATOM 2196 O O . GLY A 1 282 ? -0.184 -1.499 0.924 1.00 90.69 282 GLY A O 1
ATOM 2197 N N . PHE A 1 283 ? -0.497 -1.485 -1.296 1.00 95.44 283 PHE A N 1
ATOM 2198 C CA . PHE A 1 283 ? -0.207 -2.906 -1.432 1.00 95.44 283 PHE A CA 1
ATOM 2199 C C . PHE A 1 283 ? 1.269 -3.183 -1.102 1.00 95.44 283 PHE A C 1
ATOM 2201 O O . PHE A 1 283 ? 2.169 -2.431 -1.485 1.00 95.44 283 PHE A O 1
ATOM 2208 N N . SER A 1 284 ? 1.514 -4.279 -0.393 1.00 95.94 284 SER A N 1
ATOM 2209 C CA . SER A 1 284 ? 2.844 -4.821 -0.142 1.00 95.94 284 SER A CA 1
ATOM 2210 C C . SER A 1 284 ? 2.728 -6.338 -0.165 1.00 95.94 284 SER A C 1
ATOM 2212 O O . SER A 1 284 ? 1.994 -6.901 0.648 1.00 95.94 284 SER A O 1
ATOM 2214 N N . GLY A 1 285 ? 3.360 -7.021 -1.121 1.00 96.81 285 GLY A N 1
ATOM 2215 C CA . GLY A 1 285 ? 3.188 -8.470 -1.191 1.00 96.81 285 GLY A CA 1
ATOM 2216 C C . GLY A 1 285 ? 3.481 -9.166 -2.512 1.00 96.81 285 GLY A C 1
ATOM 2217 O O . GLY A 1 285 ? 3.996 -8.595 -3.475 1.00 96.81 285 GLY A O 1
ATOM 2218 N N . CYS A 1 286 ? 3.075 -10.436 -2.547 1.00 98.31 286 CYS A N 1
ATOM 2219 C CA . CYS A 1 286 ? 3.157 -11.302 -3.719 1.00 98.31 286 CYS A CA 1
ATOM 2220 C C . CYS A 1 286 ? 1.759 -11.647 -4.248 1.00 98.31 286 CYS A C 1
ATOM 2222 O O . CYS A 1 286 ? 0.895 -12.107 -3.496 1.00 98.31 286 CYS A O 1
ATOM 2224 N N . PHE A 1 287 ? 1.570 -11.531 -5.561 1.00 98.81 287 PHE A N 1
ATOM 2225 C CA . PHE A 1 287 ? 0.368 -11.969 -6.264 1.00 98.81 287 PHE A CA 1
ATOM 2226 C C . PHE A 1 287 ? 0.697 -13.108 -7.241 1.00 98.81 287 PHE A C 1
ATOM 2228 O O . PHE A 1 287 ? 1.288 -12.905 -8.306 1.00 98.81 287 PHE A O 1
ATOM 2235 N N . TYR A 1 288 ? 0.285 -14.324 -6.895 1.00 98.88 288 TYR A N 1
ATOM 2236 C CA . TYR A 1 288 ? 0.434 -15.524 -7.711 1.00 98.88 288 TYR A CA 1
ATOM 2237 C C . TYR A 1 288 ? -0.846 -15.780 -8.509 1.00 98.88 288 TYR A C 1
ATOM 2239 O O . TYR A 1 288 ? -1.838 -16.318 -8.011 1.00 98.88 288 TYR A O 1
ATOM 2247 N N . GLY A 1 289 ? -0.815 -15.429 -9.795 1.00 98.81 289 GLY A N 1
ATOM 2248 C CA . GLY A 1 289 ? -1.903 -15.703 -10.730 1.00 98.81 289 GLY A CA 1
ATOM 2249 C C . GLY A 1 289 ? -2.056 -17.187 -11.065 1.00 98.81 289 GLY A C 1
ATOM 2250 O O . GLY A 1 289 ? -3.131 -17.601 -11.486 1.00 98.81 289 GLY A O 1
ATOM 2251 N N . ASN A 1 290 ? -1.017 -18.011 -10.873 1.00 98.62 290 ASN A N 1
ATOM 2252 C CA . ASN A 1 290 ? -1.029 -19.462 -11.126 1.00 98.62 290 ASN A CA 1
ATOM 2253 C C . ASN A 1 290 ? -1.515 -19.862 -12.542 1.00 98.62 290 ASN A C 1
ATOM 2255 O O . ASN A 1 290 ? -2.005 -20.971 -12.768 1.00 98.62 290 ASN A O 1
ATOM 2259 N N . GLY A 1 291 ? -1.359 -18.967 -13.520 1.00 98.56 291 GLY A N 1
ATOM 2260 C CA . GLY A 1 291 ? -1.805 -19.124 -14.904 1.00 98.56 291 GLY A CA 1
ATOM 2261 C C . GLY A 1 291 ? -3.264 -18.729 -15.153 1.00 98.56 291 GLY A C 1
ATOM 2262 O O . GLY A 1 291 ? -3.743 -18.902 -16.277 1.00 98.56 291 GLY A O 1
ATOM 2263 N N . HIS A 1 292 ? -3.965 -18.217 -14.141 1.00 98.88 292 HIS A N 1
ATOM 2264 C CA . HIS A 1 292 ? -5.361 -17.802 -14.224 1.00 98.88 292 HIS A CA 1
ATOM 2265 C C . HIS A 1 292 ? -5.542 -16.412 -14.834 1.00 98.88 292 HIS A C 1
ATOM 2267 O O . HIS A 1 292 ? -4.591 -15.654 -15.058 1.00 98.88 292 HIS A O 1
ATOM 2273 N N . THR A 1 293 ? -6.797 -16.113 -15.162 1.00 98.94 293 THR A N 1
ATOM 2274 C CA . THR A 1 293 ? -7.205 -14.860 -15.800 1.00 98.94 293 THR A CA 1
ATOM 2275 C C . THR A 1 293 ? -8.151 -14.064 -14.915 1.00 98.94 293 THR A C 1
ATOM 2277 O O . THR A 1 293 ? -9.148 -14.602 -14.448 1.00 98.94 293 THR A O 1
ATOM 2280 N N . ILE A 1 294 ? -7.885 -12.768 -14.766 1.00 98.94 294 ILE A N 1
ATOM 2281 C CA . ILE A 1 294 ? -8.861 -11.767 -14.328 1.00 98.94 294 ILE A CA 1
ATOM 2282 C C . ILE A 1 294 ? -9.407 -11.088 -15.588 1.00 98.94 294 ILE A C 1
ATOM 2284 O O . ILE A 1 294 ? -8.631 -10.651 -16.437 1.00 98.94 294 ILE A O 1
ATOM 2288 N N . SER A 1 295 ? -10.726 -11.030 -15.752 1.00 98.88 295 SER A N 1
ATOM 2289 C CA . SER A 1 295 ? -11.361 -10.527 -16.979 1.00 98.88 295 SER A CA 1
ATOM 2290 C C . SER A 1 295 ? -12.374 -9.419 -16.723 1.00 98.88 295 SER A C 1
ATOM 2292 O O . SER A 1 295 ? -12.945 -9.345 -15.639 1.00 98.88 295 SER A O 1
ATOM 2294 N N . ASN A 1 296 ? -12.588 -8.566 -17.731 1.00 98.75 296 ASN A N 1
ATOM 2295 C CA . ASN A 1 296 ? -13.642 -7.543 -17.768 1.00 98.75 296 ASN A CA 1
ATOM 2296 C C . ASN A 1 296 ? -13.577 -6.505 -16.632 1.00 98.75 296 ASN A C 1
ATOM 2298 O O . ASN A 1 296 ? -14.593 -5.923 -16.254 1.00 98.75 296 ASN A O 1
ATOM 2302 N N . MET A 1 297 ? -12.383 -6.271 -16.081 1.00 98.38 297 MET A N 1
ATOM 2303 C CA . MET A 1 297 ? -12.172 -5.296 -15.014 1.00 98.38 297 MET A CA 1
ATOM 2304 C C . MET A 1 297 ? -12.478 -3.879 -15.507 1.00 98.38 297 MET A C 1
ATOM 2306 O O . MET A 1 297 ? -11.894 -3.436 -16.495 1.00 98.38 297 MET A O 1
ATOM 2310 N N . SER A 1 298 ? -13.331 -3.146 -14.793 1.00 97.19 298 SER A N 1
ATOM 2311 C CA . SER A 1 298 ? -13.633 -1.742 -15.077 1.00 97.19 298 SER A CA 1
ATOM 2312 C C . SER A 1 298 ? -13.305 -0.881 -13.865 1.00 97.19 298 SER A C 1
ATOM 2314 O O . SER A 1 298 ? -13.884 -1.095 -12.806 1.00 97.19 298 SER A O 1
ATOM 2316 N N . ILE A 1 299 ? -12.416 0.101 -14.032 1.00 94.88 299 ILE A N 1
ATOM 2317 C CA . ILE A 1 299 ? -12.036 1.058 -12.980 1.00 94.88 299 ILE A CA 1
ATOM 2318 C C . ILE A 1 299 ? -12.214 2.474 -13.526 1.00 94.88 299 ILE A C 1
ATOM 2320 O O . ILE A 1 299 ? -11.680 2.801 -14.589 1.00 94.88 299 ILE A O 1
ATOM 2324 N N . THR A 1 300 ? -12.946 3.327 -12.806 1.00 91.25 300 THR A N 1
ATOM 2325 C CA . THR A 1 300 ? -13.122 4.743 -13.168 1.00 91.25 300 THR A CA 1
ATOM 2326 C C . THR A 1 300 ? -12.750 5.657 -12.004 1.00 91.25 300 THR A C 1
ATOM 2328 O O . THR A 1 300 ? -13.479 5.760 -11.026 1.00 91.25 300 THR A O 1
ATOM 2331 N N . SER A 1 301 ? -11.651 6.397 -12.144 1.00 83.12 301 SER A N 1
ATOM 2332 C CA . SER A 1 301 ? -11.221 7.440 -11.208 1.00 83.12 301 SER A CA 1
ATOM 2333 C C . SER A 1 301 ? -11.455 8.828 -11.805 1.00 83.12 301 SER A C 1
ATOM 2335 O O . SER A 1 301 ? -11.154 9.099 -12.969 1.00 83.12 301 SER A O 1
ATOM 2337 N N . SER A 1 302 ? -12.007 9.744 -11.005 1.00 69.00 302 SER A N 1
ATOM 2338 C CA . SER A 1 302 ? -12.470 11.049 -11.495 1.00 69.00 302 SER A CA 1
ATOM 2339 C C . SER A 1 302 ? -11.364 12.079 -11.756 1.00 69.00 302 SER A C 1
ATOM 2341 O O . SER A 1 302 ? -11.698 13.111 -12.344 1.00 69.00 302 SER A O 1
ATOM 2343 N N . ARG A 1 303 ? -10.107 11.811 -11.335 1.00 59.53 303 ARG A N 1
ATOM 2344 C CA . ARG A 1 303 ? -8.838 12.562 -11.583 1.00 59.53 303 ARG A CA 1
ATOM 2345 C C . ARG A 1 303 ? -7.700 12.211 -10.591 1.00 59.53 303 ARG A C 1
ATOM 2347 O O . ARG A 1 303 ? -6.731 12.964 -10.528 1.00 59.53 303 ARG A O 1
ATOM 2354 N N . GLY A 1 304 ? -7.845 11.159 -9.779 1.00 65.31 304 GLY A N 1
ATOM 2355 C CA . GLY A 1 304 ? -6.836 10.748 -8.793 1.00 65.31 304 GLY A CA 1
ATOM 2356 C C . GLY A 1 304 ? -5.754 9.858 -9.406 1.00 65.31 304 GLY A C 1
ATOM 2357 O O . GLY A 1 304 ? -6.056 9.120 -10.346 1.00 65.31 304 GLY A O 1
ATOM 2358 N N . GLY A 1 305 ? -4.539 9.947 -8.855 1.00 74.94 305 GLY A N 1
ATOM 2359 C CA . GLY A 1 305 ? -3.380 9.175 -9.296 1.00 74.94 305 GLY A CA 1
ATOM 2360 C C . GLY A 1 305 ? -3.363 7.738 -8.767 1.00 74.94 305 GLY A C 1
ATOM 2361 O O . GLY A 1 305 ? -4.077 7.429 -7.814 1.00 74.94 305 GLY A O 1
ATOM 2362 N N . GLY A 1 306 ? -2.557 6.873 -9.387 1.00 86.06 306 GLY A N 1
ATOM 2363 C CA . GLY A 1 306 ? -2.377 5.484 -8.954 1.00 86.06 306 GLY A CA 1
ATOM 2364 C C . GLY A 1 306 ? -3.576 4.609 -9.316 1.00 86.06 306 GLY A C 1
ATOM 2365 O O . GLY A 1 306 ? -4.278 4.101 -8.445 1.00 86.06 306 GLY A O 1
ATOM 2366 N N . VAL A 1 307 ? -3.844 4.455 -10.616 1.00 91.88 307 VAL A N 1
ATOM 2367 C CA . VAL A 1 307 ? -5.014 3.712 -11.108 1.00 91.88 307 VAL A CA 1
ATOM 2368 C C . VAL A 1 307 ? -4.582 2.437 -11.829 1.00 91.88 307 VAL A C 1
ATOM 2370 O O . VAL A 1 307 ? -3.941 2.491 -12.876 1.00 91.88 307 VAL A O 1
ATOM 2373 N N . GLY A 1 308 ? -4.991 1.292 -11.285 1.00 95.12 308 GLY A N 1
ATOM 2374 C CA . GLY A 1 308 ? -4.756 -0.041 -11.836 1.00 95.12 308 GLY A CA 1
ATOM 2375 C C . GLY A 1 308 ? -5.457 -1.110 -11.004 1.00 95.12 308 GLY A C 1
ATOM 2376 O O . GLY A 1 308 ? -6.155 -0.777 -10.048 1.00 95.12 308 GLY A O 1
ATOM 2377 N N . PHE A 1 309 ? -5.280 -2.391 -11.342 1.00 97.56 309 PHE A N 1
ATOM 2378 C CA . PHE A 1 309 ? -5.721 -3.486 -10.463 1.00 97.56 309 PHE A CA 1
ATOM 2379 C C . PHE A 1 309 ? -5.151 -3.319 -9.043 1.00 97.56 309 PHE A C 1
ATOM 2381 O O . PHE A 1 309 ? -5.866 -3.484 -8.054 1.00 97.56 309 PHE A O 1
ATOM 2388 N N . ILE A 1 310 ? -3.886 -2.901 -8.980 1.00 96.94 310 ILE A N 1
ATOM 2389 C CA . ILE A 1 310 ? -3.207 -2.382 -7.800 1.00 96.94 310 ILE A CA 1
ATOM 2390 C C . ILE A 1 310 ? -3.027 -0.872 -7.987 1.00 96.94 310 ILE A C 1
ATOM 2392 O O . ILE A 1 310 ? -2.473 -0.438 -8.997 1.00 96.94 310 ILE A O 1
ATOM 2396 N N . GLY A 1 311 ? -3.517 -0.057 -7.057 1.00 94.50 311 GLY A N 1
ATOM 2397 C CA . GLY A 1 311 ? -3.504 1.400 -7.205 1.00 94.50 311 GLY A CA 1
ATOM 2398 C C . GLY A 1 311 ? -2.143 1.985 -6.853 1.00 94.50 311 GLY A C 1
ATOM 2399 O O . GLY A 1 311 ? -1.442 2.510 -7.719 1.00 94.50 311 GLY A O 1
ATOM 2400 N N . TYR A 1 312 ? -1.758 1.826 -5.588 1.00 94.00 312 TYR A N 1
ATOM 2401 C CA . TYR A 1 312 ? -0.447 2.177 -5.049 1.00 94.00 312 TYR A CA 1
ATOM 2402 C C . TYR A 1 312 ? 0.206 0.967 -4.375 1.00 94.00 312 TYR A C 1
ATOM 2404 O O . TYR A 1 312 ? -0.452 0.259 -3.607 1.00 94.00 312 TYR A O 1
ATOM 2412 N N . SER A 1 313 ? 1.499 0.749 -4.619 1.00 94.62 313 SER A N 1
ATOM 2413 C CA . SER A 1 313 ? 2.248 -0.364 -4.028 1.00 94.62 313 SER A CA 1
ATOM 2414 C C . SER A 1 313 ? 3.633 0.037 -3.539 1.00 94.62 313 SER A C 1
ATOM 2416 O O . SER A 1 313 ? 4.370 0.695 -4.270 1.00 94.62 313 SER A O 1
ATOM 2418 N N . LYS A 1 314 ? 4.001 -0.435 -2.341 1.00 90.88 314 LYS A N 1
ATOM 2419 C CA . LYS A 1 314 ? 5.313 -0.232 -1.698 1.00 90.88 314 LYS A CA 1
ATOM 2420 C C . LYS A 1 314 ? 6.336 -1.311 -2.077 1.00 90.88 314 LYS A C 1
ATOM 2422 O O . LYS A 1 314 ? 7.526 -1.020 -2.145 1.00 90.88 314 LYS A O 1
ATOM 2427 N N . ASP A 1 315 ? 5.858 -2.536 -2.289 1.00 92.50 315 ASP A N 1
ATOM 2428 C CA . ASP A 1 315 ? 6.634 -3.716 -2.682 1.00 92.50 315 ASP A CA 1
ATOM 2429 C C . ASP A 1 315 ? 5.704 -4.662 -3.455 1.00 92.50 315 ASP A C 1
ATOM 2431 O O . ASP A 1 315 ? 4.623 -4.999 -2.968 1.00 92.50 315 ASP A O 1
ATOM 2435 N N . LEU A 1 316 ? 6.071 -5.032 -4.683 1.00 96.19 316 LEU A N 1
ATOM 2436 C CA . LEU A 1 316 ? 5.195 -5.799 -5.567 1.00 96.19 316 LEU A CA 1
ATOM 2437 C C . LEU A 1 316 ? 5.947 -6.884 -6.323 1.00 96.19 316 LEU A C 1
ATOM 2439 O O . LEU A 1 316 ? 6.774 -6.603 -7.195 1.00 96.19 316 LEU A O 1
ATOM 2443 N N . GLU A 1 317 ? 5.522 -8.122 -6.096 1.00 98.44 317 GLU A N 1
ATOM 2444 C CA . GLU A 1 317 ? 5.853 -9.248 -6.958 1.00 98.44 317 GLU A CA 1
ATOM 2445 C C . GLU A 1 317 ? 4.591 -9.842 -7.590 1.00 98.44 317 GLU A C 1
ATOM 2447 O O . GLU A 1 317 ? 3.625 -10.154 -6.891 1.00 98.44 317 GLU A O 1
ATOM 2452 N N . VAL A 1 318 ? 4.591 -10.041 -8.912 1.00 98.81 318 VAL A N 1
ATOM 2453 C CA . VAL A 1 318 ? 3.458 -10.653 -9.629 1.00 98.81 318 VAL A CA 1
ATOM 2454 C C . VAL A 1 318 ? 3.939 -11.742 -10.572 1.00 98.81 318 VAL A C 1
ATOM 2456 O O . VAL A 1 318 ? 4.828 -11.520 -11.397 1.00 98.81 318 VAL A O 1
ATOM 2459 N N . TYR A 1 319 ? 3.296 -12.906 -10.488 1.00 98.88 319 TYR A N 1
ATOM 2460 C CA . TYR A 1 319 ? 3.660 -14.098 -11.247 1.00 98.88 319 TYR A CA 1
ATOM 2461 C C . TYR A 1 319 ? 2.458 -14.696 -11.975 1.00 98.88 319 TYR A C 1
ATOM 2463 O O . TYR A 1 319 ? 1.377 -14.818 -11.401 1.00 98.88 319 TYR A O 1
ATOM 2471 N N . ASP A 1 320 ? 2.665 -15.149 -13.213 1.00 98.81 320 ASP A N 1
ATOM 2472 C CA . ASP A 1 320 ? 1.746 -16.035 -13.946 1.00 98.81 320 ASP A CA 1
ATOM 2473 C C . ASP A 1 320 ? 0.290 -15.524 -14.028 1.00 98.81 320 ASP A C 1
ATOM 2475 O O . ASP A 1 320 ? -0.658 -16.291 -13.846 1.00 98.81 320 ASP A O 1
ATOM 2479 N N . LEU A 1 321 ? 0.090 -14.231 -14.290 1.00 98.88 321 LEU A N 1
ATOM 2480 C CA . LEU A 1 321 ? -1.231 -13.594 -14.297 1.00 98.88 321 LEU A CA 1
ATOM 2481 C C . LEU A 1 321 ? -1.626 -13.103 -15.692 1.00 98.88 321 LEU A C 1
ATOM 2483 O O . LEU A 1 321 ? -0.839 -12.468 -16.394 1.00 98.88 321 LEU A O 1
ATOM 2487 N N . ASN A 1 322 ? -2.883 -13.324 -16.075 1.00 98.88 322 ASN A N 1
ATOM 2488 C CA . ASN A 1 322 ? -3.478 -12.663 -17.233 1.00 98.88 322 ASN A CA 1
ATOM 2489 C C . ASN A 1 322 ? -4.563 -11.679 -16.780 1.00 98.88 322 ASN A C 1
ATOM 2491 O O . ASN A 1 322 ? -5.444 -12.059 -16.014 1.00 98.88 322 ASN A O 1
ATOM 2495 N N . ILE A 1 323 ? -4.536 -10.445 -17.288 1.00 98.88 323 ILE A N 1
ATOM 2496 C CA . ILE A 1 323 ? -5.636 -9.480 -17.140 1.00 98.88 323 ILE A CA 1
ATOM 2497 C C . ILE A 1 323 ? -6.184 -9.168 -18.532 1.00 98.88 323 ILE A C 1
ATOM 2499 O O . ILE A 1 323 ? -5.464 -8.669 -19.399 1.00 98.88 323 ILE A O 1
ATOM 2503 N N . VAL A 1 324 ? -7.442 -9.515 -18.785 1.00 98.88 324 VAL A N 1
ATOM 2504 C CA . VAL A 1 324 ? -8.027 -9.496 -20.131 1.00 98.88 324 VAL A CA 1
ATOM 2505 C C . VAL A 1 324 ? -9.255 -8.603 -20.190 1.00 98.88 324 VAL A C 1
ATOM 2507 O O . VAL A 1 324 ? -10.079 -8.611 -19.282 1.00 98.88 324 VAL A O 1
ATOM 2510 N N . ASP A 1 325 ? -9.378 -7.852 -21.284 1.00 98.56 325 ASP A N 1
ATOM 2511 C CA . ASP A 1 325 ? -10.507 -6.957 -21.546 1.00 98.56 325 ASP A CA 1
ATOM 2512 C C . ASP A 1 325 ? -10.741 -5.934 -20.412 1.00 98.56 325 ASP A C 1
ATOM 2514 O O . ASP A 1 325 ? -11.875 -5.632 -20.048 1.00 98.56 325 ASP A O 1
ATOM 2518 N N . ALA A 1 326 ? -9.655 -5.394 -19.843 1.00 98.50 326 ALA A N 1
ATOM 2519 C CA . ALA A 1 326 ? -9.744 -4.329 -18.846 1.00 98.50 326 ALA A CA 1
ATOM 2520 C C . ALA A 1 326 ? -10.134 -2.985 -19.487 1.00 98.50 326 ALA A C 1
ATOM 2522 O O . ALA A 1 326 ? -9.738 -2.676 -20.611 1.00 98.50 326 ALA A O 1
ATOM 2523 N N . SER A 1 327 ? -10.873 -2.161 -18.754 1.00 97.75 327 SER A N 1
ATOM 2524 C CA . SER A 1 327 ? -11.266 -0.807 -19.139 1.00 97.75 327 SER A CA 1
ATOM 2525 C C . SER A 1 327 ? -10.965 0.138 -17.985 1.00 97.75 327 SER A C 1
ATOM 2527 O O . SER A 1 327 ? -11.690 0.168 -16.992 1.00 97.75 327 SER A O 1
ATOM 2529 N N . ILE A 1 328 ? -9.898 0.918 -18.111 1.00 95.75 328 ILE A N 1
ATOM 2530 C CA . ILE A 1 328 ? -9.445 1.817 -17.051 1.00 95.75 328 ILE A CA 1
ATOM 2531 C C . ILE A 1 328 ? -9.594 3.257 -17.509 1.00 95.75 328 ILE A C 1
ATOM 2533 O O . ILE A 1 328 ? -9.168 3.628 -18.597 1.00 95.75 328 ILE A O 1
ATOM 2537 N N . THR A 1 329 ? -10.206 4.082 -16.670 1.00 93.00 329 THR A N 1
ATOM 2538 C CA . THR A 1 329 ? -10.245 5.534 -16.842 1.00 93.00 329 THR A CA 1
ATOM 2539 C C . THR A 1 329 ? -9.659 6.180 -15.597 1.00 93.00 329 THR A C 1
ATOM 2541 O O . THR A 1 329 ? -10.168 5.967 -14.498 1.00 93.00 329 THR A O 1
ATOM 2544 N N . GLY A 1 330 ? -8.601 6.968 -15.748 1.00 87.88 330 GLY A N 1
ATOM 2545 C CA . GLY A 1 330 ? -7.869 7.539 -14.619 1.00 87.88 330 GLY A CA 1
ATOM 2546 C C . GLY A 1 330 ? -7.055 8.764 -15.011 1.00 87.88 330 GLY A C 1
ATOM 2547 O O . GLY A 1 330 ? -7.020 9.149 -16.176 1.00 87.88 330 GLY A O 1
ATOM 2548 N N . GLY A 1 331 ? -6.432 9.415 -14.030 1.00 77.06 331 GLY A N 1
ATOM 2549 C CA . GLY A 1 331 ? -5.539 10.537 -14.300 1.00 77.06 331 GLY A CA 1
ATOM 2550 C C . GLY A 1 331 ? -4.364 10.543 -13.340 1.00 77.06 331 GLY A C 1
ATOM 2551 O O . GLY A 1 331 ? -4.560 10.791 -12.157 1.00 77.06 331 GLY A O 1
ATOM 2552 N N . GLY A 1 332 ? -3.159 10.362 -13.880 1.00 77.75 332 GLY A N 1
ATOM 2553 C CA . GLY A 1 332 ? -1.918 10.279 -13.111 1.00 77.75 332 GLY A CA 1
ATOM 2554 C C . GLY A 1 332 ? -1.595 8.824 -12.793 1.00 77.75 332 GLY A C 1
ATOM 2555 O O . GLY A 1 332 ? -2.372 8.148 -12.124 1.00 77.75 332 GLY A O 1
ATOM 2556 N N . SER A 1 333 ? -0.471 8.338 -13.309 1.00 89.56 333 SER A N 1
ATOM 2557 C CA . SER A 1 333 ? 0.058 6.990 -13.093 1.00 89.56 333 SER A CA 1
ATOM 2558 C C . SER A 1 333 ? -0.986 5.887 -13.310 1.00 89.56 333 SER A C 1
ATOM 2560 O O . SER A 1 333 ? -1.527 5.315 -12.359 1.00 89.56 333 SER A O 1
ATOM 2562 N N . VAL A 1 334 ? -1.294 5.606 -14.580 1.00 94.31 334 VAL A N 1
ATOM 2563 C CA . VAL A 1 334 ? -2.325 4.634 -14.978 1.00 94.31 334 VAL A CA 1
ATOM 2564 C C . VAL A 1 334 ? -1.720 3.412 -15.674 1.00 94.31 334 VAL A C 1
ATOM 2566 O O . VAL A 1 334 ? -1.038 3.536 -16.690 1.00 94.31 334 VAL A O 1
ATOM 2569 N N . GLY A 1 335 ? -2.017 2.215 -15.175 1.00 95.94 335 GLY A N 1
ATOM 2570 C CA . GLY A 1 335 ? -1.623 0.949 -15.800 1.00 95.94 335 GLY A CA 1
ATOM 2571 C C . GLY A 1 335 ? -2.639 -0.153 -15.529 1.00 95.94 335 GLY A C 1
ATOM 2572 O O . GLY A 1 335 ? -3.393 -0.080 -14.563 1.00 95.94 335 GLY A O 1
ATOM 2573 N N . ILE A 1 336 ? -2.701 -1.190 -16.376 1.00 98.19 336 ILE A N 1
ATOM 2574 C CA . ILE A 1 336 ? -3.687 -2.268 -16.163 1.00 98.19 336 ILE A CA 1
ATOM 2575 C C . ILE A 1 336 ? -3.430 -3.026 -14.859 1.00 98.19 336 ILE A C 1
ATOM 2577 O O . ILE A 1 336 ? -4.367 -3.298 -14.109 1.00 98.19 336 ILE A O 1
ATOM 2581 N N . LEU A 1 337 ? -2.173 -3.376 -14.592 1.00 98.25 337 LEU A N 1
ATOM 2582 C CA . LEU A 1 337 ? -1.799 -4.091 -13.377 1.00 98.25 337 LEU A CA 1
ATOM 2583 C C . LEU A 1 337 ? -1.593 -3.128 -12.211 1.00 98.25 337 LEU A C 1
ATOM 2585 O O . LEU A 1 337 ? -2.138 -3.363 -11.142 1.00 98.25 337 LEU A O 1
ATOM 2589 N N . GLY A 1 338 ? -0.794 -2.083 -12.414 1.00 95.75 338 GLY A N 1
ATOM 2590 C CA . GLY A 1 338 ? -0.362 -1.187 -11.347 1.00 95.75 338 GLY A CA 1
ATOM 2591 C C . GLY A 1 338 ? -0.465 0.273 -11.758 1.00 95.75 338 GLY A C 1
ATOM 2592 O O . GLY A 1 338 ? -0.039 0.629 -12.855 1.00 95.75 338 GLY A O 1
ATOM 2593 N N . GLY A 1 339 ? -1.004 1.112 -10.880 1.00 94.62 339 GLY A N 1
ATOM 2594 C CA . GLY A 1 339 ? -1.003 2.558 -11.045 1.00 94.62 339 GLY A CA 1
ATOM 2595 C C . GLY A 1 339 ? 0.370 3.146 -10.741 1.00 94.62 339 GLY A C 1
ATOM 2596 O O . GLY A 1 339 ? 1.186 3.329 -11.639 1.00 94.62 339 GLY A O 1
ATOM 2597 N N . GLU A 1 340 ? 0.633 3.402 -9.464 1.00 92.69 340 GLU A N 1
ATOM 2598 C CA . GLU A 1 340 ? 1.923 3.847 -8.943 1.00 92.69 340 GLU A CA 1
ATOM 2599 C C . GLU A 1 340 ? 2.574 2.716 -8.138 1.00 92.69 340 GLU A C 1
ATOM 2601 O O . GLU A 1 340 ? 2.050 2.259 -7.123 1.00 92.69 340 GLU A O 1
ATOM 2606 N N . VAL A 1 341 ? 3.728 2.241 -8.594 1.00 92.75 341 VAL A N 1
ATOM 2607 C CA . VAL A 1 341 ? 4.421 1.102 -7.990 1.00 92.75 341 VAL A CA 1
ATOM 2608 C C . VAL A 1 341 ? 5.853 1.497 -7.664 1.00 92.75 341 VAL A C 1
ATOM 2610 O O . VAL A 1 341 ? 6.673 1.732 -8.553 1.00 92.75 341 VAL A O 1
ATOM 2613 N N . ILE A 1 342 ? 6.163 1.554 -6.372 1.00 87.31 342 ILE A N 1
ATOM 2614 C CA . ILE A 1 342 ? 7.507 1.829 -5.860 1.00 87.31 342 ILE A CA 1
ATOM 2615 C C . ILE A 1 342 ? 8.163 0.535 -5.348 1.00 87.31 342 ILE A C 1
ATOM 2617 O O . ILE A 1 342 ? 7.563 -0.537 -5.373 1.00 87.31 342 ILE A O 1
ATOM 2621 N N . GLY A 1 343 ? 9.425 0.625 -4.921 1.00 83.25 343 GLY A N 1
ATOM 2622 C CA . GLY A 1 343 ? 10.119 -0.487 -4.256 1.00 83.25 343 GLY A CA 1
ATOM 2623 C C . GLY A 1 343 ? 10.815 -1.495 -5.172 1.00 83.25 343 GLY A C 1
ATOM 2624 O O . GLY A 1 343 ? 11.408 -2.443 -4.673 1.00 83.25 343 GLY A O 1
ATOM 2625 N N . GLY A 1 344 ? 10.829 -1.273 -6.488 1.00 83.94 344 GLY A N 1
ATOM 2626 C CA . GLY A 1 344 ? 11.555 -2.142 -7.415 1.00 83.94 344 GLY A CA 1
ATOM 2627 C C . GLY A 1 344 ? 10.779 -3.400 -7.819 1.00 83.94 344 GLY A C 1
ATOM 2628 O O . GLY A 1 344 ? 11.289 -4.497 -7.595 1.00 83.94 344 GLY A O 1
ATOM 2629 N N . PRO A 1 345 ? 9.562 -3.283 -8.386 1.00 93.31 345 PRO A N 1
ATOM 2630 C CA . PRO A 1 345 ? 8.686 -4.427 -8.613 1.00 93.31 345 PRO A CA 1
ATOM 2631 C C . PRO A 1 345 ? 9.287 -5.494 -9.533 1.00 93.31 345 PRO A C 1
ATOM 2633 O O . PRO A 1 345 ? 9.960 -5.187 -10.526 1.00 93.31 345 PRO A O 1
ATOM 2636 N N . TYR A 1 346 ? 8.952 -6.753 -9.248 1.00 96.75 346 TYR A N 1
ATOM 2637 C CA . TYR A 1 346 ? 9.288 -7.904 -10.081 1.00 96.75 346 TYR A CA 1
ATOM 2638 C C . TYR A 1 346 ? 8.025 -8.510 -10.698 1.00 96.75 346 TYR A C 1
ATOM 2640 O O . TYR A 1 346 ? 7.151 -9.033 -10.006 1.00 96.75 346 TYR A O 1
ATOM 2648 N N . ILE A 1 347 ? 7.920 -8.446 -12.024 1.00 98.50 347 ILE A N 1
ATOM 2649 C CA . ILE A 1 347 ? 6.731 -8.866 -12.769 1.00 98.50 347 ILE A CA 1
ATOM 2650 C C . ILE A 1 347 ? 7.148 -9.931 -13.780 1.00 98.50 347 ILE A C 1
ATOM 2652 O O . ILE A 1 347 ? 7.895 -9.655 -14.722 1.00 98.50 347 ILE A O 1
ATOM 2656 N N . SER A 1 348 ? 6.655 -11.156 -13.599 1.00 98.62 348 SER A N 1
ATOM 2657 C CA . SER A 1 348 ? 7.063 -12.309 -14.402 1.00 98.62 348 SER A CA 1
ATOM 2658 C C . SER A 1 348 ? 5.879 -13.084 -14.967 1.00 98.62 348 SER A C 1
ATOM 2660 O O . SER A 1 348 ? 4.944 -13.455 -14.261 1.00 98.62 348 SER A O 1
ATOM 2662 N N . ASN A 1 349 ? 5.933 -13.354 -16.272 1.00 98.62 349 ASN A N 1
ATOM 2663 C CA . ASN A 1 349 ? 4.895 -14.058 -17.025 1.00 98.62 349 ASN A CA 1
ATOM 2664 C C . ASN A 1 349 ? 3.498 -13.421 -16.870 1.00 98.62 349 ASN A C 1
ATOM 2666 O O . ASN A 1 349 ? 2.500 -14.117 -16.676 1.00 98.62 349 ASN A O 1
ATOM 2670 N N . VAL A 1 350 ? 3.435 -12.086 -16.958 1.00 98.88 350 VAL A N 1
ATOM 2671 C CA . VAL A 1 350 ? 2.187 -11.317 -16.863 1.00 98.88 350 VAL A CA 1
ATOM 2672 C C . VAL A 1 350 ? 1.763 -10.775 -18.224 1.00 98.88 350 VAL A C 1
ATOM 2674 O O . VAL A 1 350 ? 2.541 -10.134 -18.932 1.00 98.88 350 VAL A O 1
ATOM 2677 N N . ASN A 1 351 ? 0.503 -11.003 -18.596 1.00 98.62 351 ASN A N 1
ATOM 2678 C CA . ASN A 1 351 ? -0.051 -10.538 -19.867 1.00 98.62 351 ASN A CA 1
ATOM 2679 C C . ASN A 1 351 ? -1.305 -9.703 -19.633 1.00 98.62 351 ASN A C 1
ATOM 2681 O O . ASN A 1 351 ? -2.268 -10.184 -19.040 1.00 98.62 351 ASN A O 1
ATOM 2685 N N . VAL A 1 352 ? -1.319 -8.477 -20.150 1.00 98.81 352 VAL A N 1
ATOM 2686 C CA . VAL A 1 352 ? -2.458 -7.565 -20.003 1.00 98.81 352 VAL A CA 1
ATOM 2687 C C . VAL A 1 352 ? -3.051 -7.172 -21.354 1.00 98.81 352 VAL A C 1
ATOM 2689 O O . VAL A 1 352 ? -2.342 -7.034 -22.357 1.00 98.81 352 VAL A O 1
ATOM 2692 N N . SER A 1 353 ? -4.365 -6.972 -21.397 1.00 98.81 353 SER A N 1
ATOM 2693 C CA . SER A 1 353 ? -5.067 -6.418 -22.555 1.00 98.81 353 SER A CA 1
ATOM 2694 C C . SER A 1 353 ? -6.288 -5.618 -22.133 1.00 98.81 353 SER A C 1
ATOM 2696 O O . SER A 1 353 ? -6.932 -5.945 -21.137 1.00 98.81 353 SER A O 1
ATOM 2698 N N . GLY A 1 354 ? -6.594 -4.578 -22.901 1.00 98.44 354 GLY A N 1
ATOM 2699 C CA . GLY A 1 354 ? -7.669 -3.663 -22.558 1.00 98.44 354 GLY A CA 1
ATOM 2700 C C . GLY A 1 354 ? -7.499 -2.279 -23.165 1.00 98.44 354 GLY A C 1
ATOM 2701 O O . GLY A 1 354 ? -6.700 -2.071 -24.084 1.00 98.44 354 GLY A O 1
ATOM 2702 N N . GLU A 1 355 ? -8.249 -1.339 -22.616 1.00 98.12 355 GLU A N 1
ATOM 2703 C CA . GLU A 1 355 ? -8.239 0.072 -22.968 1.00 98.12 355 GLU A CA 1
ATOM 2704 C C . GLU A 1 355 ? -7.974 0.918 -21.720 1.00 98.12 355 GLU A C 1
ATOM 2706 O O . GLU A 1 355 ? -8.535 0.671 -20.652 1.00 98.12 355 GLU A O 1
ATOM 2711 N N . ILE A 1 356 ? -7.120 1.925 -21.875 1.00 96.69 356 ILE A N 1
ATOM 2712 C CA . ILE A 1 356 ? -6.863 2.967 -20.889 1.00 96.69 356 ILE A CA 1
ATOM 2713 C C . ILE A 1 356 ? -7.304 4.301 -21.498 1.00 96.69 356 ILE A C 1
ATOM 2715 O O . ILE A 1 356 ? -6.929 4.626 -22.623 1.00 96.69 356 ILE A O 1
ATOM 2719 N N . ASN A 1 357 ? -8.079 5.072 -20.744 1.00 93.88 357 ASN A N 1
ATOM 2720 C CA . ASN A 1 357 ? -8.380 6.470 -21.026 1.00 93.88 357 ASN A CA 1
ATOM 2721 C C . ASN A 1 357 ? -7.696 7.325 -19.952 1.00 93.88 357 ASN A C 1
ATOM 2723 O O . ASN A 1 357 ? -8.115 7.299 -18.789 1.00 93.88 357 ASN A O 1
ATOM 2727 N N . ASP A 1 358 ? -6.639 8.040 -20.328 1.00 85.88 358 ASP A N 1
ATOM 2728 C CA . ASP A 1 358 ? -5.792 8.785 -19.395 1.00 85.88 358 ASP A CA 1
ATOM 2729 C C . ASP A 1 358 ? -5.969 10.301 -19.557 1.00 85.88 358 ASP A C 1
ATOM 2731 O O . ASP A 1 358 ? -5.965 10.867 -20.648 1.00 85.88 358 ASP A O 1
ATOM 2735 N N . TYR A 1 359 ? -6.140 10.998 -18.436 1.00 83.25 359 TYR A N 1
ATOM 2736 C CA . TYR A 1 359 ? -6.323 12.444 -18.431 1.00 83.25 359 TYR A CA 1
ATOM 2737 C C . TYR A 1 359 ? -5.019 13.252 -18.508 1.00 83.25 359 TYR A C 1
ATOM 2739 O O . TYR A 1 359 ? -5.101 14.438 -18.854 1.00 83.25 359 TYR A O 1
ATOM 2747 N N . TYR A 1 360 ? -3.853 12.677 -18.172 1.00 81.31 360 TYR A N 1
ATOM 2748 C CA . TYR A 1 360 ? -2.606 13.446 -17.995 1.00 81.31 360 TYR A CA 1
ATOM 2749 C C . TYR A 1 360 ? -1.387 12.965 -18.807 1.00 81.31 360 TYR A C 1
ATOM 2751 O O . TYR A 1 360 ? -0.373 13.660 -18.790 1.00 81.31 360 TYR A O 1
ATOM 2759 N N . ASN A 1 361 ? -1.511 11.914 -19.621 1.00 78.00 361 ASN A N 1
ATOM 2760 C CA . ASN A 1 361 ? -0.430 11.284 -20.402 1.00 78.00 361 ASN A CA 1
ATOM 2761 C C . ASN A 1 361 ? 0.688 10.680 -19.532 1.00 78.00 361 ASN A C 1
ATOM 2763 O O . ASN A 1 361 ? 1.865 10.783 -19.865 1.00 78.00 361 ASN A O 1
ATOM 2767 N N . ASP A 1 362 ? 0.304 10.063 -18.422 1.00 82.75 362 ASP A N 1
ATOM 2768 C CA . ASP A 1 362 ? 1.165 9.318 -17.508 1.00 82.75 362 ASP A CA 1
ATOM 2769 C C . ASP A 1 362 ? 0.618 7.889 -17.369 1.00 82.75 362 ASP A C 1
ATOM 2771 O O . ASP A 1 362 ? 0.084 7.481 -16.333 1.00 82.75 362 ASP A O 1
ATOM 2775 N N . ALA A 1 363 ? 0.664 7.152 -18.483 1.00 91.88 363 ALA A N 1
ATOM 2776 C CA . ALA A 1 363 ? 0.103 5.815 -18.588 1.00 91.88 363 ALA A CA 1
ATOM 2777 C C . ALA A 1 363 ? 1.049 4.840 -19.294 1.00 91.88 363 ALA A C 1
ATOM 2779 O O . ALA A 1 363 ? 1.693 5.167 -20.291 1.00 91.88 363 ALA A O 1
ATOM 2780 N N . GLY A 1 364 ? 1.075 3.604 -18.804 1.00 94.12 364 GLY A N 1
ATOM 2781 C CA . GLY A 1 364 ? 1.766 2.485 -19.435 1.00 94.12 364 GLY A CA 1
ATOM 2782 C C . GLY A 1 364 ? 0.861 1.265 -19.546 1.00 94.12 364 GLY A C 1
ATOM 2783 O O . GLY A 1 364 ? -0.198 1.186 -18.928 1.00 94.12 364 GLY A O 1
ATOM 2784 N N . GLY A 1 365 ? 1.251 0.291 -20.372 1.00 96.81 365 GLY A N 1
ATOM 2785 C CA . GLY A 1 365 ? 0.409 -0.879 -20.618 1.00 96.81 365 GLY A CA 1
ATOM 2786 C C . GLY A 1 365 ? 0.146 -1.719 -19.359 1.00 96.81 365 GLY A C 1
ATOM 2787 O O . GLY A 1 365 ? -1.000 -2.057 -19.072 1.00 96.81 365 GLY A O 1
ATOM 2788 N N . ILE A 1 366 ? 1.202 -2.065 -18.615 1.00 98.06 366 ILE A N 1
ATOM 2789 C CA . ILE A 1 366 ? 1.140 -2.847 -17.368 1.00 98.06 366 ILE A CA 1
ATOM 2790 C C . ILE A 1 366 ? 1.172 -1.916 -16.156 1.00 98.06 366 ILE A C 1
ATOM 2792 O O . ILE A 1 366 ? 0.284 -2.013 -15.311 1.00 98.06 366 ILE A O 1
ATOM 2796 N N . LEU A 1 367 ? 2.175 -1.040 -16.079 1.00 96.25 367 LEU A N 1
ATOM 2797 C CA . LEU A 1 367 ? 2.366 -0.107 -14.969 1.00 96.25 367 LEU A CA 1
ATOM 2798 C C . LEU A 1 367 ? 2.219 1.340 -15.440 1.00 96.25 367 LEU A C 1
ATOM 2800 O O . LEU A 1 367 ? 2.735 1.681 -16.501 1.00 96.25 367 LEU A O 1
ATOM 2804 N N . GLY A 1 368 ? 1.574 2.188 -14.644 1.00 93.56 368 GLY A N 1
ATOM 2805 C CA . GLY A 1 368 ? 1.577 3.631 -14.857 1.00 93.56 368 GLY A CA 1
ATOM 2806 C C . GLY A 1 368 ? 2.946 4.211 -14.540 1.00 93.56 368 GLY A C 1
ATOM 2807 O O . GLY A 1 368 ? 3.745 4.460 -15.439 1.00 93.56 368 GLY A O 1
ATOM 2808 N N . HIS A 1 369 ? 3.241 4.329 -13.251 1.00 90.12 369 HIS A N 1
ATOM 2809 C CA . HIS A 1 369 ? 4.463 4.919 -12.728 1.00 90.12 369 HIS A CA 1
ATOM 2810 C C . HIS A 1 369 ? 5.280 3.911 -11.916 1.00 90.12 369 HIS A C 1
ATOM 2812 O O . HIS A 1 369 ? 4.752 3.181 -11.077 1.00 90.12 369 HIS A O 1
ATOM 2818 N N . GLU A 1 370 ? 6.582 3.890 -12.180 1.00 90.69 370 GLU A N 1
ATOM 2819 C CA . GLU A 1 370 ? 7.603 3.126 -11.466 1.00 90.69 370 GLU A CA 1
ATOM 2820 C C . GLU A 1 370 ? 8.963 3.808 -11.673 1.00 90.69 370 GLU A C 1
ATOM 2822 O O . GLU A 1 370 ? 9.151 4.497 -12.676 1.00 90.69 370 GLU A O 1
ATOM 2827 N N . VAL A 1 371 ? 9.902 3.638 -10.736 1.00 83.88 371 VAL A N 1
ATOM 2828 C CA . VAL A 1 371 ? 11.278 4.179 -10.849 1.00 83.88 371 VAL A CA 1
ATOM 2829 C C . VAL A 1 371 ? 12.230 3.155 -11.475 1.00 83.88 371 VAL A C 1
ATOM 2831 O O . VAL A 1 371 ? 13.125 3.498 -12.255 1.00 83.88 371 VAL A O 1
ATOM 2834 N N . TYR A 1 372 ? 12.050 1.887 -11.110 1.00 85.75 372 TYR A N 1
ATOM 2835 C CA . TYR A 1 372 ? 12.733 0.749 -11.705 1.00 85.75 372 TYR A CA 1
ATOM 2836 C C . TYR A 1 372 ? 11.878 -0.516 -11.562 1.00 85.75 372 TYR A C 1
ATOM 2838 O O . TYR A 1 372 ? 11.595 -0.926 -10.445 1.00 85.75 372 TYR A O 1
ATOM 2846 N N . ALA A 1 373 ? 11.516 -1.171 -12.665 1.00 90.75 373 ALA A N 1
ATOM 2847 C CA . ALA A 1 373 ? 10.769 -2.428 -12.672 1.00 90.75 373 ALA A CA 1
ATOM 2848 C C . ALA A 1 373 ? 11.498 -3.507 -13.479 1.00 90.75 373 ALA A C 1
ATOM 2850 O O . ALA A 1 373 ? 12.060 -3.236 -14.547 1.00 90.75 373 ALA A O 1
ATOM 2851 N N . VAL A 1 374 ? 11.435 -4.751 -13.002 1.00 93.19 374 VAL A N 1
ATOM 2852 C CA . VAL A 1 374 ? 11.908 -5.926 -13.741 1.00 93.19 374 VAL A CA 1
ATOM 2853 C C . VAL A 1 374 ? 10.716 -6.612 -14.396 1.00 93.19 374 VAL A C 1
ATOM 2855 O O . VAL A 1 374 ? 9.831 -7.124 -13.715 1.00 93.19 374 VAL A O 1
ATOM 2858 N N . PHE A 1 375 ? 10.716 -6.651 -15.729 1.00 96.38 375 PHE A N 1
ATOM 2859 C CA . PHE A 1 375 ? 9.717 -7.368 -16.518 1.00 96.38 375 PHE A CA 1
ATOM 2860 C C . PHE A 1 375 ? 10.333 -8.606 -17.171 1.00 96.38 375 PHE A C 1
ATOM 2862 O O . PHE A 1 375 ? 11.223 -8.497 -18.016 1.00 96.38 375 PHE A O 1
ATOM 2869 N N . GLU A 1 376 ? 9.803 -9.784 -16.860 1.00 97.31 376 GLU A N 1
ATOM 2870 C CA . GLU A 1 376 ? 10.187 -11.040 -17.502 1.00 97.31 376 GLU A CA 1
ATOM 2871 C C . GLU A 1 376 ? 8.994 -11.672 -18.214 1.00 97.31 376 GLU A C 1
ATOM 2873 O O . GLU A 1 376 ? 7.948 -11.907 -17.622 1.00 97.31 376 GLU A O 1
ATOM 2878 N N . ASN A 1 377 ? 9.141 -11.982 -19.505 1.00 97.69 377 ASN A N 1
ATOM 2879 C CA . ASN A 1 377 ? 8.099 -12.649 -20.300 1.00 97.69 377 ASN A CA 1
ATOM 2880 C C . ASN A 1 377 ? 6.720 -11.958 -20.241 1.00 97.69 377 ASN A C 1
ATOM 2882 O O . ASN A 1 377 ? 5.690 -12.628 -20.276 1.00 97.69 377 ASN A O 1
ATOM 2886 N N . CYS A 1 378 ? 6.704 -10.628 -20.151 1.00 98.56 378 CYS A N 1
ATOM 2887 C CA . CYS A 1 378 ? 5.478 -9.848 -20.029 1.00 98.56 378 CYS A CA 1
ATOM 2888 C C . CYS A 1 378 ? 5.012 -9.276 -21.371 1.00 98.56 378 CYS A C 1
ATOM 2890 O O . CYS A 1 378 ? 5.829 -8.941 -22.234 1.00 98.56 378 CYS A O 1
ATOM 2892 N N . THR A 1 379 ? 3.696 -9.125 -21.545 1.00 98.06 379 THR A N 1
ATOM 2893 C CA . THR A 1 379 ? 3.122 -8.478 -22.735 1.00 98.06 379 THR A CA 1
ATOM 2894 C C . THR A 1 379 ? 1.978 -7.530 -22.391 1.00 98.06 379 THR A C 1
ATOM 2896 O O . THR A 1 379 ? 1.174 -7.799 -21.502 1.00 98.06 379 THR A O 1
ATOM 2899 N N . ALA A 1 380 ? 1.878 -6.435 -23.146 1.00 98.00 380 ALA A N 1
ATOM 2900 C CA . ALA A 1 380 ? 0.763 -5.500 -23.090 1.00 98.00 380 ALA A CA 1
ATOM 2901 C C . ALA A 1 380 ? 0.127 -5.373 -24.478 1.00 98.00 380 ALA A C 1
ATOM 2903 O O . ALA A 1 380 ? 0.783 -5.004 -25.452 1.00 98.00 380 ALA A O 1
ATOM 2904 N N . ARG A 1 381 ? -1.161 -5.704 -24.585 1.00 98.19 381 ARG A N 1
ATOM 2905 C CA . ARG A 1 381 ? -1.986 -5.497 -25.785 1.00 98.19 381 ARG A CA 1
ATOM 2906 C C . ARG A 1 381 ? -3.059 -4.467 -25.461 1.00 98.19 381 ARG A C 1
ATOM 2908 O O . ARG A 1 381 ? -4.236 -4.805 -25.359 1.00 98.19 381 ARG A O 1
ATOM 2915 N N . VAL A 1 382 ? -2.609 -3.237 -25.246 1.00 98.12 382 VAL A N 1
ATOM 2916 C CA . VAL A 1 382 ? -3.402 -2.150 -24.666 1.00 98.12 382 VAL A CA 1
ATOM 2917 C C . VAL A 1 382 ? -3.523 -1.002 -25.656 1.00 98.12 382 VAL A C 1
ATOM 2919 O O . VAL A 1 382 ? -2.574 -0.716 -26.390 1.00 98.12 382 VAL A O 1
ATOM 2922 N N . THR A 1 383 ? -4.677 -0.344 -25.683 1.00 97.75 383 THR A N 1
ATOM 2923 C CA . THR A 1 383 ? -4.830 0.971 -26.316 1.00 97.75 383 THR A CA 1
ATOM 2924 C C . THR A 1 383 ? -4.931 2.052 -25.251 1.00 97.75 383 THR A C 1
ATOM 2926 O O . THR A 1 383 ? -5.738 1.906 -24.340 1.00 97.75 383 THR A O 1
ATOM 2929 N N . ILE A 1 384 ? -4.147 3.120 -25.375 1.00 95.44 384 ILE A N 1
ATOM 2930 C CA . ILE A 1 384 ? -4.226 4.316 -24.527 1.00 95.44 384 ILE A CA 1
ATOM 2931 C C . ILE A 1 384 ? -4.828 5.434 -25.382 1.00 95.44 384 ILE A C 1
ATOM 2933 O O . ILE A 1 384 ? -4.321 5.713 -26.470 1.00 95.44 384 ILE A O 1
ATOM 2937 N N . ASP A 1 385 ? -5.954 6.001 -24.949 1.00 94.00 385 ASP A N 1
ATOM 2938 C CA . ASP A 1 385 ? -6.710 7.052 -25.654 1.00 94.00 385 ASP A CA 1
ATOM 2939 C C . ASP A 1 385 ? -7.003 6.726 -27.134 1.00 94.00 385 ASP A C 1
ATOM 2941 O O . ASP A 1 385 ? -7.014 7.585 -28.021 1.00 94.00 385 ASP A O 1
ATOM 2945 N N . GLY A 1 386 ? -7.252 5.442 -27.410 1.00 94.31 386 GLY A N 1
ATOM 2946 C CA . GLY A 1 386 ? -7.561 4.915 -28.741 1.00 94.31 386 GLY A CA 1
ATOM 2947 C C . GLY A 1 386 ? -6.352 4.560 -29.615 1.00 94.31 386 GLY A C 1
ATOM 2948 O O . GLY A 1 386 ? -6.548 4.001 -30.697 1.00 94.31 386 GLY A O 1
ATOM 2949 N N . GLU A 1 387 ? -5.122 4.808 -29.162 1.00 94.88 387 GLU A N 1
ATOM 2950 C CA . GLU A 1 387 ? -3.893 4.459 -29.883 1.00 94.88 387 GLU A CA 1
ATOM 2951 C C . GLU A 1 387 ? -3.188 3.247 -29.247 1.00 94.88 387 GLU A C 1
ATOM 2953 O O . GLU A 1 387 ? -3.205 3.090 -28.027 1.00 94.88 387 GLU A O 1
ATOM 2958 N N . PRO A 1 388 ? -2.558 2.347 -30.027 1.00 96.12 388 PRO A N 1
ATOM 2959 C CA . PRO A 1 388 ? -1.826 1.213 -29.463 1.00 96.12 388 PRO A CA 1
ATOM 2960 C C . PRO A 1 388 ? -0.651 1.651 -28.575 1.00 96.12 388 PRO A C 1
ATOM 2962 O O . PRO A 1 388 ? 0.231 2.381 -29.027 1.00 96.12 388 PRO A O 1
ATOM 2965 N N . CYS A 1 389 ? -0.595 1.135 -27.347 1.00 94.44 389 CYS A N 1
ATOM 2966 C CA . CYS A 1 389 ? 0.550 1.294 -26.455 1.00 94.44 389 CYS A CA 1
ATOM 2967 C C . CYS A 1 389 ? 1.652 0.289 -26.819 1.00 94.44 389 CYS A C 1
ATOM 2969 O O . CYS A 1 389 ? 1.386 -0.905 -26.981 1.00 94.44 389 CYS A O 1
ATOM 2971 N N . ASN A 1 390 ? 2.894 0.767 -26.932 1.00 93.88 390 ASN A N 1
ATOM 2972 C CA . ASN A 1 390 ? 4.057 -0.063 -27.271 1.00 93.88 390 ASN A CA 1
ATOM 2973 C C . ASN A 1 390 ? 4.993 -0.327 -26.079 1.00 93.88 390 ASN A C 1
ATOM 2975 O O . ASN A 1 390 ? 5.996 -1.017 -26.250 1.00 93.88 390 ASN A O 1
ATOM 2979 N N . TYR A 1 391 ? 4.674 0.195 -24.892 1.00 95.00 391 TYR A N 1
ATOM 2980 C CA . TYR A 1 391 ? 5.543 0.153 -23.716 1.00 95.00 391 TYR A CA 1
ATOM 2981 C C . TYR A 1 391 ? 4.834 -0.513 -22.532 1.00 95.00 391 TYR A C 1
ATOM 2983 O O . TYR A 1 391 ? 3.629 -0.357 -22.331 1.00 95.00 391 TYR A O 1
ATOM 2991 N N . LEU A 1 392 ? 5.580 -1.292 -21.742 1.00 96.62 392 LEU A N 1
ATOM 2992 C CA . LEU A 1 392 ? 5.025 -1.971 -20.565 1.00 96.62 392 LEU A CA 1
ATOM 2993 C C . LEU A 1 392 ? 4.792 -1.005 -19.394 1.00 96.62 392 LEU A C 1
ATOM 2995 O O . LEU A 1 392 ? 3.887 -1.242 -18.600 1.00 96.62 392 LEU A O 1
ATOM 2999 N N . SER A 1 393 ? 5.559 0.083 -19.308 1.00 94.50 393 SER A N 1
ATOM 3000 C CA . SER A 1 393 ? 5.377 1.157 -18.327 1.00 94.50 393 SER A CA 1
ATOM 3001 C C . SER A 1 393 ? 5.557 2.534 -18.969 1.00 94.50 393 SER A C 1
ATOM 3003 O O . SER A 1 393 ? 6.220 2.631 -20.009 1.00 94.50 393 SER A O 1
ATOM 3005 N N . ALA A 1 394 ? 5.005 3.593 -18.359 1.00 91.62 394 ALA A N 1
ATOM 3006 C CA . ALA A 1 394 ? 5.223 4.965 -18.836 1.00 91.62 394 ALA A CA 1
ATOM 3007 C C . ALA A 1 394 ? 6.714 5.340 -18.782 1.00 91.62 394 ALA A C 1
ATOM 3009 O O . ALA A 1 394 ? 7.241 5.956 -19.707 1.00 91.62 394 ALA A O 1
ATOM 3010 N N . ARG A 1 395 ? 7.439 4.861 -17.761 1.00 90.69 395 ARG A N 1
ATOM 3011 C CA . ARG A 1 395 ? 8.896 5.031 -17.643 1.00 90.69 395 ARG A CA 1
ATOM 3012 C C . ARG A 1 395 ? 9.652 4.521 -18.868 1.00 90.69 395 ARG A C 1
ATOM 3014 O O . ARG A 1 395 ? 10.557 5.192 -19.352 1.00 90.69 395 ARG A O 1
ATOM 3021 N N . LEU A 1 396 ? 9.304 3.340 -19.386 1.00 91.56 396 LEU A N 1
ATOM 3022 C CA . LEU A 1 396 ? 9.975 2.784 -20.567 1.00 91.56 396 LEU A CA 1
ATOM 3023 C C . LEU A 1 396 ? 9.729 3.620 -21.827 1.00 91.56 396 LEU A C 1
ATOM 3025 O O . LEU A 1 396 ? 10.627 3.717 -22.659 1.00 91.56 396 LEU A O 1
ATOM 3029 N N . GLN A 1 397 ? 8.547 4.228 -21.956 1.00 89.81 397 GLN A N 1
ATOM 3030 C CA . GLN A 1 397 ? 8.286 5.199 -23.016 1.00 89.81 397 GLN A CA 1
ATOM 3031 C C . GLN A 1 397 ? 9.165 6.437 -22.834 1.00 89.81 397 GLN A C 1
ATOM 3033 O O . GLN A 1 397 ? 9.872 6.828 -23.758 1.00 89.81 397 GLN A O 1
ATOM 3038 N N . TYR A 1 398 ? 9.165 7.010 -21.630 1.00 87.88 398 TYR A N 1
ATOM 3039 C CA . TYR A 1 398 ? 9.966 8.186 -21.313 1.00 87.88 398 TYR A CA 1
ATOM 3040 C C . TYR A 1 398 ? 11.457 7.960 -21.593 1.00 87.88 398 TYR A C 1
ATOM 3042 O O . TYR A 1 398 ? 12.093 8.799 -22.217 1.00 87.88 398 TYR A O 1
ATOM 3050 N N . LEU A 1 399 ? 12.016 6.805 -21.218 1.00 87.62 399 LEU A N 1
ATOM 3051 C CA . LEU A 1 399 ? 13.418 6.469 -21.490 1.00 87.62 399 LEU A CA 1
ATOM 3052 C C . LEU A 1 399 ? 13.740 6.312 -22.984 1.00 87.62 399 LEU A C 1
ATOM 3054 O O . LEU A 1 399 ? 14.869 6.594 -23.382 1.00 87.62 399 LEU A O 1
ATOM 3058 N N . ASP A 1 400 ? 12.791 5.847 -23.799 1.00 88.25 400 ASP A N 1
ATOM 3059 C CA . ASP A 1 400 ? 12.963 5.728 -25.255 1.00 88.25 400 ASP A CA 1
ATOM 3060 C C . ASP A 1 400 ? 12.855 7.093 -25.960 1.00 88.25 400 ASP A C 1
ATOM 3062 O O . ASP A 1 400 ? 13.517 7.332 -26.970 1.00 88.25 400 ASP A O 1
ATOM 3066 N N . GLU A 1 401 ? 12.046 8.002 -25.409 1.00 86.56 401 GLU A N 1
ATOM 3067 C CA . GLU A 1 401 ? 11.839 9.359 -25.925 1.00 86.56 401 GLU A CA 1
ATOM 3068 C C . GLU A 1 401 ? 12.843 10.389 -25.376 1.00 86.56 401 GLU A C 1
ATOM 3070 O O . GLU A 1 401 ? 13.008 11.454 -25.976 1.00 86.56 401 GLU A O 1
ATOM 3075 N N . ALA A 1 402 ? 13.517 10.089 -24.262 1.00 83.50 402 ALA A N 1
ATOM 3076 C CA . ALA A 1 402 ? 14.456 10.991 -23.610 1.00 83.50 402 ALA A CA 1
ATOM 3077 C C . ALA A 1 402 ? 15.660 11.314 -24.510 1.00 83.50 402 ALA A C 1
ATOM 3079 O O . ALA A 1 402 ? 16.349 10.430 -25.030 1.00 83.50 402 ALA A O 1
ATOM 3080 N N . ASP A 1 403 ? 15.963 12.608 -24.633 1.00 80.56 403 ASP A N 1
ATOM 3081 C CA . ASP A 1 403 ? 17.173 13.078 -25.297 1.00 80.56 403 ASP A CA 1
ATOM 3082 C C . ASP A 1 403 ? 18.398 12.688 -24.456 1.00 80.56 403 ASP A C 1
ATOM 3084 O O . ASP A 1 403 ? 18.719 13.299 -23.437 1.00 80.56 403 ASP A O 1
ATOM 3088 N N . LEU A 1 404 ? 19.098 11.639 -24.882 1.00 82.12 404 LEU A N 1
ATOM 3089 C CA . LEU A 1 404 ? 20.334 11.212 -24.245 1.00 82.12 404 LEU A CA 1
ATOM 3090 C C . LEU A 1 404 ? 21.464 12.217 -24.523 1.00 82.12 404 LEU A C 1
ATOM 3092 O O . LEU A 1 404 ? 22.002 12.275 -25.634 1.00 82.12 404 LEU A O 1
ATOM 3096 N N . GLU A 1 405 ? 21.919 12.896 -23.472 1.00 83.38 405 GLU A N 1
ATOM 3097 C CA . GLU A 1 405 ? 23.129 13.718 -23.488 1.00 83.38 405 GLU A CA 1
ATOM 3098 C C . GLU A 1 405 ? 24.251 13.067 -22.658 1.00 83.38 405 GLU A C 1
ATOM 3100 O O . GLU A 1 405 ? 24.218 13.029 -21.429 1.00 83.38 405 GLU A O 1
ATOM 3105 N N . GLU A 1 406 ? 25.283 12.548 -23.333 1.00 90.69 406 GLU A N 1
ATOM 3106 C CA . GLU A 1 406 ? 26.477 11.988 -22.682 1.00 90.69 406 GLU A CA 1
ATOM 3107 C C . GLU A 1 406 ? 27.448 13.117 -22.295 1.00 90.69 406 GLU A C 1
ATOM 3109 O O . GLU A 1 406 ? 28.422 13.401 -22.994 1.00 90.69 406 GLU A O 1
ATOM 3114 N N . VAL A 1 407 ? 27.150 13.809 -21.196 1.00 93.56 407 VAL A N 1
ATOM 3115 C CA . VAL A 1 407 ? 27.943 14.949 -20.702 1.00 93.56 407 VAL A CA 1
ATOM 3116 C C . VAL A 1 407 ? 29.114 14.538 -19.810 1.00 93.56 407 VAL A C 1
ATOM 3118 O O . VAL A 1 407 ? 30.088 15.283 -19.689 1.00 93.56 407 VAL A O 1
ATOM 3121 N N . PHE A 1 408 ? 29.044 13.350 -19.207 1.00 95.06 408 PHE A N 1
ATOM 3122 C CA . PHE A 1 408 ? 30.124 12.779 -18.411 1.00 95.06 408 PHE A CA 1
ATOM 3123 C C . PHE A 1 408 ? 30.867 11.700 -19.201 1.00 95.06 408 PHE A C 1
ATOM 3125 O O . PHE A 1 408 ? 30.246 10.862 -19.856 1.00 95.06 408 PHE A O 1
ATOM 3132 N N . GLU A 1 409 ? 32.196 11.671 -19.077 1.00 96.69 409 GLU A N 1
ATOM 3133 C CA . GLU A 1 409 ? 32.992 10.519 -19.494 1.00 96.69 409 GLU A CA 1
ATOM 3134 C C . GLU A 1 409 ? 33.239 9.596 -18.299 1.00 96.69 409 GLU A C 1
ATOM 3136 O O . GLU A 1 409 ? 33.753 10.035 -17.270 1.00 96.69 409 GLU A O 1
ATOM 3141 N N . VAL A 1 410 ? 32.910 8.314 -18.451 1.00 97.75 410 VAL A N 1
ATOM 3142 C CA . VAL A 1 410 ? 33.140 7.238 -17.483 1.00 97.75 410 VAL A CA 1
ATOM 3143 C C . VAL A 1 410 ? 34.159 6.252 -18.040 1.00 97.75 410 VAL A C 1
ATOM 3145 O O . VAL A 1 410 ? 34.118 5.869 -19.213 1.00 97.75 410 VAL A O 1
ATOM 3148 N N . THR A 1 411 ? 35.073 5.814 -17.177 1.00 97.56 411 THR A N 1
ATOM 3149 C CA . THR A 1 411 ? 36.087 4.798 -17.475 1.00 97.56 411 THR A CA 1
ATOM 3150 C C . THR A 1 411 ? 36.153 3.765 -16.357 1.00 97.56 411 THR A C 1
ATOM 3152 O O . THR A 1 411 ? 35.924 4.092 -15.194 1.00 97.56 411 THR A O 1
ATOM 3155 N N . MET A 1 412 ? 36.494 2.528 -16.713 1.00 95.94 412 MET A N 1
ATOM 3156 C CA . MET A 1 412 ? 36.845 1.463 -15.777 1.00 95.94 412 MET A CA 1
ATOM 3157 C C . MET A 1 412 ? 38.092 0.747 -16.300 1.00 95.94 412 MET A C 1
ATOM 3159 O O . MET A 1 412 ? 38.184 0.475 -17.499 1.00 95.94 412 MET A O 1
ATOM 3163 N N . ASP A 1 413 ? 39.057 0.467 -15.424 1.00 92.31 413 ASP A N 1
ATOM 3164 C CA . ASP A 1 413 ? 40.250 -0.318 -15.765 1.00 92.31 413 ASP A CA 1
ATOM 3165 C C . ASP A 1 413 ? 40.183 -1.774 -15.266 1.00 92.31 413 ASP A C 1
ATOM 3167 O O . ASP A 1 413 ? 39.255 -2.182 -14.564 1.00 92.31 413 ASP A O 1
ATOM 3171 N N . ASP A 1 414 ? 41.186 -2.577 -15.636 1.00 89.38 414 ASP A N 1
ATOM 3172 C CA . ASP A 1 414 ? 41.307 -3.995 -15.268 1.00 89.38 414 ASP A CA 1
ATOM 3173 C C . ASP A 1 414 ? 41.577 -4.227 -13.769 1.00 89.38 414 ASP A C 1
ATOM 3175 O O . ASP A 1 414 ? 41.473 -5.353 -13.280 1.00 89.38 414 ASP A O 1
ATOM 3179 N N . THR A 1 415 ? 41.885 -3.168 -13.015 1.00 91.50 415 THR A N 1
ATOM 3180 C CA . THR A 1 415 ? 42.039 -3.201 -11.554 1.00 91.50 415 THR A CA 1
ATOM 3181 C C . THR A 1 415 ? 40.743 -2.872 -10.814 1.00 91.50 415 THR A C 1
ATOM 3183 O O . THR A 1 415 ? 40.721 -2.877 -9.578 1.00 91.50 415 THR A O 1
ATOM 3186 N N . GLY A 1 416 ? 39.668 -2.593 -11.557 1.00 93.12 416 GLY A N 1
ATOM 3187 C CA . GLY A 1 416 ? 38.358 -2.232 -11.031 1.00 93.12 416 GLY A CA 1
ATOM 3188 C C . GLY A 1 416 ? 38.252 -0.775 -10.597 1.00 93.12 416 GLY A C 1
ATOM 3189 O O . GLY A 1 416 ? 37.299 -0.431 -9.899 1.00 93.12 416 GLY A O 1
ATOM 3190 N N . LEU A 1 417 ? 39.217 0.081 -10.955 1.00 96.94 417 LEU A N 1
ATOM 3191 C CA . LEU A 1 417 ? 39.115 1.515 -10.706 1.00 96.94 417 LEU A CA 1
ATOM 3192 C C . LEU A 1 417 ? 38.146 2.127 -11.717 1.00 96.94 417 LEU A C 1
ATOM 3194 O O . LEU A 1 417 ? 38.423 2.153 -12.914 1.00 96.94 417 LEU A O 1
ATOM 3198 N N . ILE A 1 418 ? 37.030 2.639 -11.210 1.00 97.62 418 ILE A N 1
ATOM 3199 C CA . ILE A 1 418 ? 36.032 3.395 -11.963 1.00 97.62 418 ILE A CA 1
ATOM 3200 C C . ILE A 1 418 ? 36.317 4.884 -11.760 1.00 97.62 418 ILE A C 1
ATOM 3202 O O . ILE A 1 418 ? 36.684 5.297 -10.658 1.00 97.62 418 ILE A O 1
ATOM 3206 N N . SER A 1 419 ? 36.202 5.700 -12.807 1.00 97.31 419 SER A N 1
ATOM 3207 C CA . SER A 1 419 ? 36.402 7.156 -12.745 1.00 97.31 419 SER A CA 1
ATOM 3208 C C . SER A 1 419 ? 35.460 7.903 -13.684 1.00 97.31 419 SER A C 1
ATOM 3210 O O . SER A 1 419 ? 35.167 7.399 -14.770 1.00 97.31 419 SER A O 1
ATOM 3212 N N . ARG A 1 420 ? 35.047 9.116 -13.290 1.00 96.56 420 ARG A N 1
ATOM 3213 C CA . ARG A 1 420 ? 34.257 10.050 -14.108 1.00 96.56 420 ARG A CA 1
ATOM 3214 C C . ARG A 1 420 ? 34.943 11.399 -14.287 1.00 96.56 420 ARG A C 1
ATOM 3216 O O . ARG A 1 420 ? 35.782 11.796 -13.477 1.00 96.56 420 ARG A O 1
ATOM 3223 N N . THR A 1 421 ? 34.545 12.130 -15.321 1.00 95.06 421 THR A N 1
ATOM 3224 C CA . THR A 1 421 ? 34.808 13.571 -15.429 1.00 95.06 421 THR A CA 1
ATOM 3225 C C . THR A 1 421 ? 33.909 14.380 -14.490 1.00 95.06 421 THR A C 1
ATOM 3227 O O . THR A 1 421 ? 32.858 13.907 -14.058 1.00 95.06 421 THR A O 1
ATOM 3230 N N . SER A 1 422 ? 34.316 15.617 -14.199 1.00 90.06 422 SER A N 1
ATOM 3231 C CA . SER A 1 422 ? 33.495 16.628 -13.520 1.00 90.06 422 SER A CA 1
ATOM 3232 C C . SER A 1 422 ? 32.968 17.662 -14.518 1.00 90.06 422 SER A C 1
ATOM 3234 O O . SER A 1 422 ? 33.619 17.904 -15.541 1.00 90.06 422 SER A O 1
ATOM 3236 N N . LEU A 1 423 ? 31.865 18.330 -14.189 1.00 86.12 423 LEU A N 1
ATOM 3237 C CA . LEU A 1 423 ? 31.409 19.539 -14.888 1.00 86.12 423 LEU A CA 1
ATOM 3238 C C . LEU A 1 423 ? 31.720 20.801 -14.073 1.00 86.12 423 LEU A C 1
ATOM 3240 O O . LEU A 1 423 ? 31.954 20.743 -12.868 1.00 86.12 423 LEU A O 1
ATOM 3244 N N . ASP A 1 424 ? 31.736 21.955 -14.746 1.00 85.12 424 ASP A N 1
ATOM 3245 C CA . ASP A 1 424 ? 31.857 23.258 -14.073 1.00 85.12 424 ASP A CA 1
ATOM 3246 C C . ASP A 1 424 ? 30.595 23.592 -13.247 1.00 85.12 424 ASP A C 1
ATOM 3248 O O . ASP A 1 424 ? 30.680 24.335 -12.270 1.00 85.12 424 ASP A O 1
ATOM 3252 N N . ASP A 1 425 ? 29.439 23.048 -13.646 1.00 85.06 425 ASP A N 1
ATOM 3253 C CA . ASP A 1 425 ? 28.147 23.159 -12.966 1.00 85.06 425 ASP A CA 1
ATOM 3254 C C . ASP A 1 425 ? 27.399 21.819 -13.083 1.00 85.06 425 ASP A C 1
ATOM 3256 O O . ASP A 1 425 ? 27.034 21.402 -14.184 1.00 85.06 425 ASP A O 1
ATOM 3260 N N . GLU A 1 426 ? 27.220 21.131 -11.954 1.00 85.06 426 GLU A N 1
ATOM 3261 C CA . GLU A 1 426 ? 26.505 19.848 -11.853 1.00 85.06 426 GLU A CA 1
ATOM 3262 C C . GLU A 1 426 ? 25.096 20.013 -11.248 1.00 85.06 426 GLU A C 1
ATOM 3264 O O . GLU A 1 426 ? 24.407 19.020 -11.042 1.00 85.06 426 GLU A O 1
ATOM 3269 N N . SER A 1 427 ? 24.629 21.248 -11.008 1.00 84.00 427 SER A N 1
ATOM 3270 C CA . SER A 1 427 ? 23.353 21.520 -10.316 1.00 84.00 427 SER A CA 1
ATOM 3271 C C . SER A 1 427 ? 22.094 21.040 -11.050 1.00 84.00 427 SER A C 1
ATOM 3273 O O . SER A 1 427 ? 21.022 21.030 -10.461 1.00 84.00 427 SER A O 1
ATOM 3275 N N . GLY A 1 428 ? 22.207 20.652 -12.324 1.00 86.88 428 GLY A N 1
ATOM 3276 C CA . GLY A 1 428 ? 21.119 20.047 -13.100 1.00 86.88 428 GLY A CA 1
ATOM 3277 C C . GLY A 1 428 ? 21.091 18.514 -13.082 1.00 86.88 428 GLY A C 1
ATOM 3278 O O . GLY A 1 428 ? 20.267 17.933 -13.781 1.00 86.88 428 GLY A O 1
ATOM 3279 N N . TYR A 1 429 ? 22.000 17.861 -12.349 1.00 89.31 429 TYR A N 1
ATOM 3280 C CA . TYR A 1 429 ? 22.133 16.401 -12.290 1.00 89.31 429 TYR A CA 1
ATOM 3281 C C . TYR A 1 429 ? 21.822 15.881 -10.887 1.00 89.31 429 TYR A C 1
ATOM 3283 O O . TYR A 1 429 ? 22.690 15.351 -10.184 1.00 89.31 429 TYR A O 1
ATOM 3291 N N . ASP A 1 430 ? 20.565 16.041 -10.484 1.00 89.19 430 ASP A N 1
ATOM 3292 C CA . ASP A 1 430 ? 20.075 15.585 -9.187 1.00 89.19 430 ASP A CA 1
ATOM 3293 C C . ASP A 1 430 ? 20.282 14.077 -9.018 1.00 89.19 430 ASP A C 1
ATOM 3295 O O . ASP A 1 430 ? 20.077 13.286 -9.940 1.00 89.19 430 ASP A O 1
ATOM 3299 N N . ASN A 1 431 ? 20.710 13.663 -7.824 1.00 91.00 431 ASN A N 1
ATOM 3300 C CA . ASN A 1 431 ? 21.020 12.267 -7.511 1.00 91.00 431 ASN A CA 1
ATOM 3301 C C . ASN A 1 431 ? 21.917 11.585 -8.561 1.00 91.00 431 ASN A C 1
ATOM 3303 O O . ASN A 1 431 ? 21.693 10.418 -8.892 1.00 91.00 431 ASN A O 1
ATOM 3307 N N . LEU A 1 432 ? 22.935 12.284 -9.083 1.00 94.31 432 LEU A N 1
ATOM 3308 C CA . LEU A 1 432 ? 23.930 11.680 -9.971 1.00 94.31 432 LEU A CA 1
ATOM 3309 C C . LEU A 1 432 ? 24.457 10.380 -9.343 1.00 94.31 432 LEU A C 1
ATOM 3311 O O . LEU A 1 432 ? 24.944 10.396 -8.213 1.00 94.31 432 LEU A O 1
ATOM 3315 N N . THR A 1 433 ? 24.341 9.262 -10.053 1.00 94.75 433 THR A N 1
ATOM 3316 C CA . THR A 1 433 ? 24.460 7.898 -9.526 1.00 94.75 433 THR A CA 1
ATOM 3317 C C . THR A 1 433 ? 25.308 7.038 -10.456 1.00 94.75 433 THR A C 1
ATOM 3319 O O . THR A 1 433 ? 25.140 7.057 -11.671 1.00 94.75 433 THR A O 1
ATOM 3322 N N . TRP A 1 434 ? 26.233 6.273 -9.882 1.00 96.44 434 TRP A N 1
ATOM 3323 C CA . TRP A 1 434 ? 26.921 5.170 -10.540 1.00 96.44 434 TRP A CA 1
ATOM 3324 C C . TRP A 1 434 ? 25.956 4.010 -10.728 1.00 96.44 434 TRP A C 1
ATOM 3326 O O . TRP A 1 434 ? 25.506 3.468 -9.725 1.00 96.44 434 TRP A O 1
ATOM 3336 N N . HIS A 1 435 ? 25.721 3.600 -11.972 1.00 96.06 435 HIS A N 1
ATOM 3337 C CA . HIS A 1 435 ? 25.002 2.374 -12.313 1.00 96.06 435 HIS A CA 1
ATOM 3338 C C . HIS A 1 435 ? 25.998 1.328 -12.802 1.00 96.06 435 HIS A C 1
ATOM 3340 O O . HIS A 1 435 ? 26.755 1.575 -13.751 1.00 96.06 435 HIS A O 1
ATOM 3346 N N . ILE A 1 436 ? 26.031 0.168 -12.144 1.00 96.31 436 ILE A N 1
ATOM 3347 C CA . ILE A 1 436 ? 26.988 -0.901 -12.445 1.00 96.31 436 ILE A CA 1
ATOM 3348 C C . ILE A 1 436 ? 26.288 -2.241 -12.570 1.00 96.31 436 ILE A C 1
ATOM 3350 O O . ILE A 1 436 ? 25.663 -2.737 -11.630 1.00 96.31 436 ILE A O 1
ATOM 3354 N N . GLU A 1 437 ? 26.536 -2.895 -13.698 1.00 95.88 43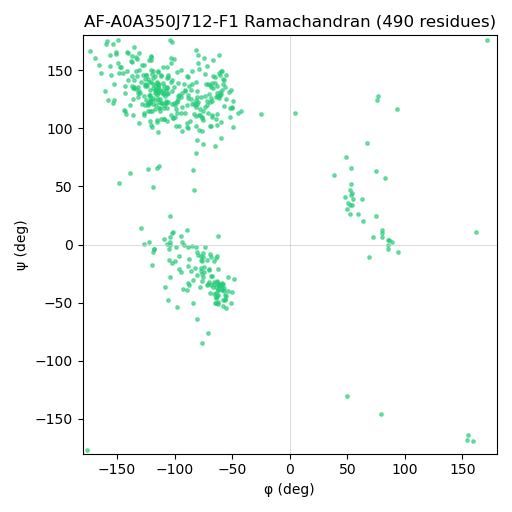7 GLU A N 1
ATOM 3355 C CA . GLU A 1 437 ? 26.100 -4.256 -13.962 1.00 95.88 437 GLU A CA 1
ATOM 3356 C C . GLU A 1 437 ? 27.288 -5.210 -14.026 1.00 95.88 437 GLU A C 1
ATOM 3358 O O . GLU A 1 437 ? 28.361 -4.864 -14.524 1.00 95.88 437 GLU A O 1
ATOM 3363 N N . ARG A 1 438 ? 27.072 -6.442 -13.565 1.00 95.19 438 ARG A N 1
ATOM 3364 C CA . ARG A 1 438 ? 27.955 -7.591 -13.761 1.00 95.19 438 ARG A CA 1
ATOM 3365 C C . ARG A 1 438 ? 27.174 -8.680 -14.477 1.00 95.19 438 ARG A C 1
ATOM 3367 O O . ARG A 1 438 ? 26.142 -9.132 -13.991 1.00 95.19 438 ARG A O 1
ATOM 3374 N N . ASN A 1 439 ? 27.685 -9.123 -15.620 1.00 94.38 439 ASN A N 1
ATOM 3375 C CA . ASN A 1 439 ? 27.082 -10.161 -16.460 1.00 94.38 439 ASN A CA 1
ATOM 3376 C C . ASN A 1 439 ? 25.613 -9.862 -16.837 1.00 94.38 439 ASN A C 1
ATOM 3378 O O . ASN A 1 439 ? 24.804 -10.779 -16.952 1.00 94.38 439 ASN A O 1
ATOM 3382 N N . GLY A 1 440 ? 25.281 -8.577 -17.026 1.00 87.38 440 GLY A N 1
ATOM 3383 C CA . GLY A 1 440 ? 23.934 -8.104 -17.369 1.00 87.38 440 GLY A CA 1
ATOM 3384 C C . GLY A 1 440 ? 22.964 -7.994 -16.189 1.00 87.38 440 GLY A C 1
ATOM 3385 O O . GLY A 1 440 ? 21.771 -7.814 -16.404 1.00 87.38 440 GLY A O 1
ATOM 3386 N N . SER A 1 441 ? 23.439 -8.133 -14.949 1.00 85.56 441 SER A N 1
ATOM 3387 C CA . SER A 1 441 ? 22.645 -7.890 -13.741 1.00 85.56 441 SER A CA 1
ATOM 3388 C C . SER A 1 441 ? 23.206 -6.703 -12.975 1.00 85.56 441 SER A C 1
ATOM 3390 O O . SER A 1 441 ? 24.411 -6.651 -12.731 1.00 85.56 441 SER A O 1
ATOM 3392 N N . VAL A 1 442 ? 22.341 -5.776 -12.566 1.00 90.06 442 VAL A N 1
ATOM 3393 C CA . VAL A 1 442 ? 22.721 -4.651 -11.703 1.00 90.06 442 VAL A CA 1
ATOM 3394 C C . VAL A 1 442 ? 23.274 -5.193 -10.384 1.00 90.06 442 VAL A C 1
ATOM 3396 O O . VAL A 1 442 ? 22.665 -6.057 -9.753 1.00 90.06 442 VAL A O 1
ATOM 3399 N N . ILE A 1 443 ? 24.452 -4.717 -9.982 1.00 93.19 443 ILE A N 1
ATOM 3400 C CA . ILE A 1 443 ? 25.098 -5.091 -8.714 1.00 93.19 443 ILE A CA 1
ATOM 3401 C C . ILE A 1 443 ? 25.330 -3.900 -7.788 1.00 93.19 443 ILE A C 1
ATOM 3403 O O . ILE A 1 443 ? 25.598 -4.105 -6.603 1.00 93.19 443 ILE A O 1
ATOM 3407 N N . LEU A 1 444 ? 25.277 -2.673 -8.312 1.00 93.06 444 LEU A N 1
ATOM 3408 C CA . LEU A 1 444 ? 25.457 -1.470 -7.516 1.00 93.06 444 LEU A CA 1
ATOM 3409 C C . LEU A 1 444 ? 24.837 -0.254 -8.207 1.00 93.06 444 LEU A C 1
ATOM 3411 O O . LEU A 1 444 ? 25.265 0.098 -9.304 1.00 93.06 444 LEU A O 1
ATOM 3415 N N . ASP A 1 445 ? 23.938 0.410 -7.481 1.00 90.75 445 ASP A N 1
ATOM 3416 C CA . ASP A 1 445 ? 23.537 1.797 -7.700 1.00 90.75 445 ASP A CA 1
ATOM 3417 C C . ASP A 1 445 ? 23.974 2.633 -6.496 1.00 90.75 445 ASP A C 1
ATOM 3419 O O . ASP A 1 445 ? 23.691 2.286 -5.344 1.00 90.75 445 ASP A O 1
ATOM 3423 N N . ARG A 1 446 ? 24.738 3.704 -6.731 1.00 90.12 446 ARG A N 1
ATOM 3424 C CA . ARG A 1 446 ? 25.286 4.537 -5.648 1.00 90.12 446 ARG A CA 1
ATOM 3425 C C . ARG A 1 446 ? 25.535 5.978 -6.076 1.00 90.12 446 ARG A C 1
ATOM 3427 O O . ARG A 1 446 ? 26.122 6.210 -7.123 1.00 90.12 446 ARG A O 1
ATOM 3434 N N . LEU A 1 447 ? 25.202 6.933 -5.206 1.00 93.12 447 LEU A N 1
ATOM 3435 C CA . LEU A 1 447 ? 25.471 8.360 -5.420 1.00 93.12 447 LEU A CA 1
ATOM 3436 C C . LEU A 1 447 ? 26.937 8.641 -5.808 1.00 93.12 447 LEU A C 1
ATOM 3438 O O . LEU A 1 447 ? 27.874 8.172 -5.160 1.00 93.12 447 LEU A O 1
ATOM 3442 N N . ALA A 1 448 ? 27.102 9.458 -6.846 1.00 92.19 448 ALA A N 1
ATOM 3443 C CA . ALA A 1 448 ? 28.350 9.827 -7.509 1.00 92.19 448 ALA A CA 1
ATOM 3444 C C . ALA A 1 448 ? 28.675 11.332 -7.430 1.00 92.19 448 ALA A C 1
ATOM 3446 O O . ALA A 1 448 ? 29.743 11.743 -7.894 1.00 92.19 448 ALA A O 1
ATOM 3447 N N . TYR A 1 449 ? 27.782 12.158 -6.862 1.00 82.62 449 TYR A N 1
ATOM 3448 C CA . TYR A 1 449 ? 27.902 13.627 -6.847 1.00 82.62 449 TYR A CA 1
ATOM 3449 C C . TYR A 1 449 ? 29.276 14.103 -6.336 1.00 82.62 449 TYR A C 1
ATOM 3451 O O . TYR A 1 449 ? 30.000 14.780 -7.056 1.00 82.62 449 TYR A O 1
ATOM 3459 N N . ASP A 1 450 ? 29.733 13.601 -5.185 1.00 85.62 450 ASP A N 1
ATOM 3460 C CA . ASP A 1 450 ? 31.062 13.924 -4.631 1.00 85.62 450 ASP A CA 1
ATOM 3461 C C . ASP A 1 450 ? 32.116 12.813 -4.833 1.00 85.62 450 ASP A C 1
ATOM 3463 O O . ASP A 1 450 ? 33.213 12.863 -4.270 1.00 85.62 450 ASP A O 1
ATOM 3467 N N . GLU A 1 451 ? 31.816 11.785 -5.634 1.00 91.56 451 GLU A N 1
ATOM 3468 C CA . GLU A 1 451 ? 32.706 10.641 -5.859 1.00 91.56 451 GLU A CA 1
ATOM 3469 C C . GLU A 1 451 ? 33.185 10.606 -7.313 1.00 91.56 451 GLU A C 1
ATOM 3471 O O . GLU A 1 451 ? 32.520 10.081 -8.199 1.00 91.56 451 GLU A O 1
ATOM 3476 N N . MET A 1 452 ? 34.381 11.147 -7.564 1.00 95.38 452 MET A N 1
ATOM 3477 C CA . MET A 1 452 ? 34.982 11.158 -8.910 1.00 95.38 452 MET A CA 1
ATOM 3478 C C . MET A 1 452 ? 35.513 9.791 -9.347 1.00 95.38 452 MET A C 1
ATOM 3480 O O . MET A 1 452 ? 35.705 9.544 -10.535 1.00 95.38 452 MET A O 1
ATOM 3484 N N . SER A 1 453 ? 35.820 8.920 -8.388 1.00 96.38 453 SER A N 1
ATOM 3485 C CA . SER A 1 453 ? 36.368 7.594 -8.649 1.00 96.38 453 SER A CA 1
ATOM 3486 C C . SER A 1 453 ? 36.254 6.703 -7.422 1.00 96.38 453 SER A C 1
ATOM 3488 O O . SER A 1 453 ? 36.459 7.183 -6.304 1.00 96.38 453 SER A O 1
ATOM 3490 N N . PHE A 1 454 ?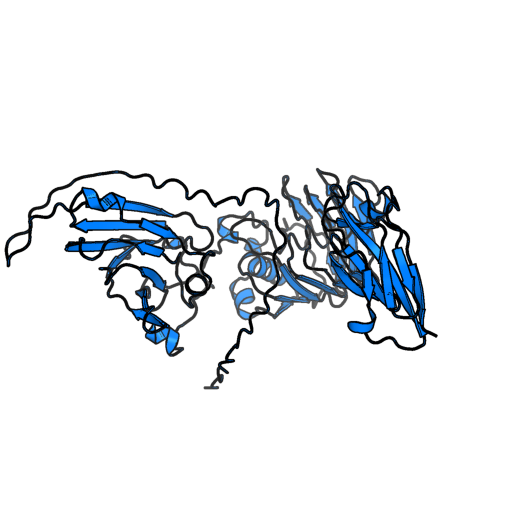 36.069 5.404 -7.627 1.00 96.00 454 PHE A N 1
ATOM 3491 C CA . PHE A 1 454 ? 36.208 4.394 -6.581 1.00 96.00 454 PHE A CA 1
ATOM 3492 C C . PHE A 1 454 ? 36.654 3.060 -7.179 1.00 96.00 454 PHE A C 1
ATOM 3494 O O . PHE A 1 454 ? 36.598 2.855 -8.390 1.00 96.00 454 PHE A O 1
ATOM 3501 N N . ASN A 1 455 ? 37.138 2.149 -6.334 1.00 96.12 455 ASN A N 1
ATOM 3502 C CA . ASN A 1 455 ? 37.554 0.826 -6.786 1.00 96.12 455 ASN A CA 1
ATOM 3503 C C . ASN A 1 455 ? 36.478 -0.217 -6.459 1.00 96.12 455 ASN A C 1
ATOM 3505 O O . ASN A 1 455 ? 36.298 -0.585 -5.295 1.00 96.12 455 ASN A O 1
ATOM 3509 N N . LEU A 1 456 ? 35.796 -0.713 -7.492 1.00 95.62 456 LEU A N 1
ATOM 3510 C CA . LEU A 1 456 ? 34.711 -1.688 -7.380 1.00 95.62 456 LEU A CA 1
ATOM 3511 C C . LEU A 1 456 ? 35.172 -2.998 -6.734 1.00 95.62 456 LEU A C 1
ATOM 3513 O O . LEU A 1 456 ? 34.438 -3.597 -5.951 1.00 95.62 456 LEU A O 1
ATOM 3517 N N . PHE A 1 457 ? 36.408 -3.423 -7.004 1.00 95.12 457 PHE A N 1
ATOM 3518 C CA . PHE A 1 457 ? 36.944 -4.702 -6.529 1.00 95.12 457 PHE A CA 1
ATOM 3519 C C . PHE A 1 457 ? 37.315 -4.712 -5.050 1.00 95.12 457 PHE A C 1
ATOM 3521 O O . PHE A 1 457 ? 37.595 -5.769 -4.484 1.00 95.12 457 PHE A O 1
ATOM 3528 N N . THR A 1 458 ? 37.257 -3.555 -4.391 1.00 93.50 458 THR A N 1
ATOM 3529 C CA . THR A 1 458 ? 37.278 -3.491 -2.923 1.00 93.50 458 THR A CA 1
ATOM 3530 C C . THR A 1 458 ? 35.952 -3.926 -2.297 1.00 93.50 458 THR A C 1
ATOM 3532 O O . THR A 1 458 ? 35.937 -4.302 -1.126 1.00 93.50 458 THR A O 1
ATOM 3535 N N . ILE A 1 459 ? 34.866 -3.908 -3.077 1.00 91.75 459 ILE A N 1
ATOM 3536 C CA . ILE A 1 459 ? 33.504 -4.250 -2.658 1.00 91.75 459 ILE A CA 1
ATOM 3537 C C . ILE A 1 459 ? 33.114 -5.624 -3.223 1.00 91.75 459 ILE A C 1
ATOM 3539 O O . ILE A 1 459 ? 32.668 -6.495 -2.478 1.00 91.75 459 ILE A O 1
ATOM 3543 N N . PHE A 1 460 ? 33.348 -5.852 -4.521 1.00 92.00 460 PHE A N 1
ATOM 3544 C CA . PHE A 1 460 ? 32.978 -7.079 -5.229 1.00 92.00 460 PHE A CA 1
ATOM 3545 C C . PHE A 1 460 ? 34.200 -7.762 -5.839 1.00 92.00 460 PHE A C 1
ATOM 3547 O O . PHE A 1 460 ? 34.813 -7.243 -6.765 1.00 92.00 460 PHE A O 1
ATOM 3554 N N . ILE A 1 461 ? 34.539 -8.957 -5.355 1.00 92.81 461 ILE A N 1
ATOM 3555 C CA . ILE A 1 461 ? 35.675 -9.720 -5.887 1.00 92.81 461 ILE A CA 1
ATOM 3556 C C . ILE A 1 461 ? 35.335 -10.207 -7.311 1.00 92.81 461 ILE A C 1
ATOM 3558 O O . ILE A 1 461 ? 34.327 -10.909 -7.465 1.00 92.81 461 ILE A O 1
ATOM 3562 N N . PRO A 1 462 ? 36.148 -9.867 -8.331 1.00 92.75 462 PRO A N 1
ATOM 3563 C CA . PRO A 1 462 ? 35.901 -10.286 -9.705 1.00 92.75 462 PRO A CA 1
ATOM 3564 C C . PRO A 1 462 ? 36.343 -11.733 -9.948 1.00 92.75 462 PRO A C 1
ATOM 3566 O O . PRO A 1 462 ? 37.243 -12.261 -9.286 1.00 92.75 462 PRO A O 1
ATOM 3569 N N . GLU A 1 463 ? 35.747 -12.350 -10.958 1.00 93.88 463 GLU A N 1
ATOM 3570 C CA . GLU A 1 463 ? 36.104 -13.649 -11.515 1.00 93.88 463 GLU A CA 1
ATOM 3571 C C . GLU A 1 463 ? 36.505 -13.506 -12.992 1.00 93.88 463 GLU A C 1
ATOM 3573 O O . GLU A 1 463 ? 36.015 -12.644 -13.719 1.00 93.88 463 GLU A O 1
ATOM 3578 N N . SER A 1 464 ? 37.415 -14.371 -13.451 1.00 93.50 464 SER A N 1
ATOM 3579 C CA . SER A 1 464 ? 37.793 -14.429 -14.869 1.00 93.50 464 SER A CA 1
ATOM 3580 C C . SER A 1 464 ? 36.562 -14.762 -15.718 1.00 93.50 464 SER A C 1
ATOM 3582 O O . SER A 1 464 ? 35.849 -15.732 -15.445 1.00 93.50 464 SER A O 1
ATOM 3584 N N . GLY A 1 465 ? 36.329 -13.954 -16.749 1.00 93.00 465 GLY A N 1
ATOM 3585 C CA . GLY A 1 465 ? 35.159 -14.015 -17.618 1.00 93.00 465 GLY A CA 1
ATOM 3586 C C . GLY A 1 465 ? 34.010 -13.090 -17.220 1.00 93.00 465 GLY A C 1
ATOM 3587 O O . GLY A 1 465 ? 33.065 -12.990 -18.000 1.00 93.00 465 GLY A O 1
ATOM 3588 N N . ASP A 1 466 ? 34.077 -12.402 -16.074 1.00 95.06 466 ASP A N 1
ATOM 3589 C CA . ASP A 1 466 ? 33.077 -11.387 -15.735 1.00 95.06 466 ASP A CA 1
ATOM 3590 C C . ASP A 1 466 ? 33.098 -10.228 -16.728 1.00 95.06 466 ASP A C 1
ATOM 3592 O O . ASP A 1 466 ? 34.162 -9.696 -17.054 1.00 95.06 466 ASP A O 1
ATOM 3596 N N . THR A 1 467 ? 31.912 -9.794 -17.142 1.00 96.38 467 THR A N 1
ATOM 3597 C CA . THR A 1 467 ? 31.708 -8.564 -17.909 1.00 96.38 467 THR A CA 1
ATOM 3598 C C . THR A 1 467 ? 31.052 -7.512 -17.028 1.00 96.38 467 THR A C 1
ATOM 3600 O O . THR A 1 467 ? 30.002 -7.780 -16.445 1.00 96.38 467 THR A O 1
ATOM 3603 N N . TYR A 1 468 ? 31.636 -6.322 -16.963 1.00 96.56 468 TYR A N 1
ATOM 3604 C CA . TYR A 1 468 ? 31.098 -5.171 -16.252 1.00 96.56 468 TYR A CA 1
ATOM 3605 C C . TYR A 1 468 ? 30.639 -4.099 -17.232 1.00 96.56 468 TYR A C 1
ATOM 3607 O O . TYR A 1 468 ? 31.353 -3.807 -18.190 1.00 96.56 468 TYR A O 1
ATOM 3615 N N . THR A 1 469 ? 29.491 -3.496 -16.939 1.00 97.75 469 THR A N 1
ATOM 3616 C CA . THR A 1 469 ? 28.916 -2.350 -17.653 1.00 97.75 469 THR A CA 1
ATOM 3617 C C . THR A 1 469 ? 28.755 -1.222 -16.644 1.00 97.75 469 THR A C 1
ATOM 3619 O O . THR A 1 469 ? 28.109 -1.421 -15.617 1.00 97.75 469 THR A O 1
ATOM 3622 N N . VAL A 1 470 ? 29.353 -0.059 -16.900 1.00 97.31 470 VAL A N 1
ATOM 3623 C CA . VAL A 1 470 ? 29.351 1.078 -15.965 1.00 97.31 470 VAL A CA 1
ATOM 3624 C C . VAL A 1 470 ? 28.947 2.356 -16.682 1.00 97.31 470 VAL A C 1
ATOM 3626 O O . VAL A 1 470 ? 29.501 2.676 -17.735 1.00 97.31 470 VAL A O 1
ATOM 3629 N N . TYR A 1 471 ? 28.020 3.109 -16.101 1.00 97.06 471 TYR A N 1
ATOM 3630 C CA . TYR A 1 471 ? 27.640 4.442 -16.564 1.00 97.06 471 TYR A CA 1
ATOM 3631 C C . TYR A 1 471 ? 27.087 5.282 -15.407 1.00 97.06 471 TYR A C 1
ATOM 3633 O O . TYR A 1 471 ? 26.911 4.790 -14.294 1.00 97.06 471 TYR A O 1
ATOM 3641 N N . LEU A 1 472 ? 26.852 6.565 -15.666 1.00 95.94 472 LEU A N 1
ATOM 3642 C CA . LEU A 1 472 ? 26.179 7.470 -14.747 1.00 95.94 472 LEU A CA 1
ATOM 3643 C C . LEU A 1 472 ? 24.734 7.680 -15.170 1.00 95.94 472 LEU A C 1
ATOM 3645 O O . LEU A 1 472 ? 24.429 7.830 -16.359 1.00 95.94 472 LEU A O 1
ATOM 3649 N N . THR A 1 473 ? 23.870 7.744 -14.171 1.00 93.88 473 THR A N 1
ATOM 3650 C CA . THR A 1 473 ? 22.494 8.204 -14.288 1.00 93.88 473 THR A CA 1
ATOM 3651 C C . THR A 1 473 ? 22.273 9.405 -13.386 1.00 93.88 473 THR A C 1
ATOM 3653 O O . THR A 1 473 ? 23.036 9.646 -12.456 1.00 93.88 473 THR A O 1
ATOM 3656 N N . TYR A 1 474 ? 21.223 10.164 -13.648 1.00 92.25 474 TYR A N 1
ATOM 3657 C CA . TYR A 1 474 ? 20.715 11.184 -12.740 1.00 92.25 474 TYR A CA 1
ATOM 3658 C C . TYR A 1 474 ? 19.195 11.090 -12.717 1.00 92.25 474 TYR A C 1
ATOM 3660 O O . TYR A 1 474 ? 18.587 10.536 -13.638 1.00 92.25 474 TYR A O 1
ATOM 3668 N N . PHE A 1 475 ? 18.592 11.579 -11.645 1.00 89.00 475 PHE A N 1
ATOM 3669 C CA . PHE A 1 475 ? 17.150 11.583 -11.496 1.00 89.00 475 PHE A CA 1
ATOM 3670 C C . PHE A 1 475 ? 16.560 12.756 -12.281 1.00 89.00 475 PHE A C 1
ATOM 3672 O O . PHE A 1 475 ? 16.911 13.909 -12.041 1.00 89.00 475 PHE A O 1
ATOM 3679 N N . ASN A 1 476 ? 15.680 12.456 -13.231 1.00 85.94 476 ASN A N 1
ATOM 3680 C CA . ASN A 1 476 ? 14.991 13.434 -14.060 1.00 85.94 476 ASN A CA 1
ATOM 3681 C C . ASN A 1 476 ? 13.558 12.976 -14.316 1.00 85.94 476 ASN A C 1
ATOM 3683 O O . ASN A 1 476 ? 13.363 11.830 -14.722 1.00 85.94 476 ASN A O 1
ATOM 3687 N N . ASP A 1 477 ? 12.589 13.868 -14.101 1.00 76.75 477 ASP A N 1
ATOM 3688 C CA . ASP A 1 477 ? 11.152 13.601 -14.244 1.00 76.75 477 ASP A CA 1
ATOM 3689 C C . ASP A 1 477 ? 10.772 12.197 -13.741 1.00 76.75 477 ASP A C 1
ATOM 3691 O O . ASP A 1 477 ? 10.270 11.348 -14.473 1.00 76.75 477 ASP A O 1
ATOM 3695 N N . TYR A 1 478 ? 11.040 11.963 -12.454 1.00 70.38 478 TYR A N 1
ATOM 3696 C CA . TYR A 1 478 ? 10.602 10.783 -11.704 1.00 70.38 478 TYR A CA 1
ATOM 3697 C C . TYR A 1 478 ? 11.294 9.441 -12.035 1.00 70.38 478 TYR A C 1
ATOM 3699 O O . TYR A 1 478 ? 10.958 8.418 -11.444 1.00 70.38 478 TYR A O 1
ATOM 3707 N N . THR A 1 479 ? 12.335 9.424 -12.880 1.00 85.62 479 THR A N 1
ATOM 3708 C CA . THR A 1 479 ? 13.166 8.227 -13.136 1.00 85.62 479 THR A CA 1
ATOM 3709 C C . THR A 1 479 ? 14.654 8.553 -13.285 1.00 85.62 479 THR A C 1
ATOM 3711 O O . THR A 1 479 ? 15.053 9.695 -13.490 1.00 85.62 479 THR A O 1
ATOM 3714 N N . TYR A 1 480 ? 15.504 7.529 -13.216 1.00 88.81 480 TYR A N 1
ATOM 3715 C CA . TYR A 1 480 ? 16.919 7.642 -13.554 1.00 88.81 480 TYR A CA 1
ATOM 3716 C C . TYR A 1 480 ? 17.145 7.568 -15.067 1.00 88.81 480 TYR A C 1
ATOM 3718 O O . TYR A 1 480 ? 16.765 6.590 -15.714 1.00 88.81 480 TYR A O 1
ATOM 3726 N N . VAL A 1 481 ? 17.806 8.586 -15.619 1.00 90.94 481 VAL A N 1
ATOM 3727 C CA . VAL A 1 481 ? 18.187 8.687 -17.037 1.00 90.94 481 VAL A CA 1
ATOM 3728 C C . VAL A 1 481 ? 19.707 8.680 -17.149 1.00 90.94 481 VAL A C 1
ATOM 3730 O O . VAL A 1 481 ? 20.400 9.302 -16.346 1.00 90.94 481 VAL A O 1
ATOM 3733 N N . ARG A 1 482 ? 20.251 7.971 -18.142 1.00 93.06 482 ARG A N 1
ATOM 3734 C CA . ARG A 1 482 ? 21.700 7.918 -18.382 1.00 93.06 482 ARG A CA 1
ATOM 3735 C C . ARG A 1 482 ? 22.226 9.273 -18.868 1.00 93.06 482 ARG A C 1
ATOM 3737 O O . ARG A 1 482 ? 21.663 9.850 -19.789 1.00 93.06 482 ARG A O 1
ATOM 3744 N N . CYS A 1 483 ? 23.354 9.721 -18.318 1.00 94.06 483 CYS A N 1
ATOM 3745 C CA . CYS A 1 483 ? 24.008 10.993 -18.669 1.00 94.06 483 CYS A CA 1
ATOM 3746 C C . CYS A 1 483 ? 25.506 10.852 -19.006 1.00 94.06 483 CYS A C 1
ATOM 3748 O O . CYS A 1 483 ? 26.244 11.838 -19.065 1.00 94.06 483 CYS A O 1
ATOM 3750 N N . SER A 1 484 ? 25.989 9.627 -19.227 1.00 95.94 484 SER A N 1
ATOM 3751 C CA . SER A 1 484 ? 27.373 9.350 -19.633 1.00 95.94 484 SER A CA 1
ATOM 3752 C C . SER A 1 484 ? 27.458 8.326 -20.757 1.00 95.94 484 SER A C 1
ATOM 3754 O O . SER A 1 484 ? 26.498 7.603 -21.040 1.00 95.94 484 SER A O 1
ATOM 3756 N N . ASN A 1 485 ? 28.657 8.182 -21.325 1.00 96.50 485 ASN A N 1
ATOM 3757 C CA . ASN A 1 485 ? 28.999 6.982 -22.085 1.00 96.50 485 ASN A CA 1
ATOM 3758 C C . ASN A 1 485 ? 28.938 5.727 -21.192 1.00 96.50 485 ASN A C 1
ATOM 3760 O O . ASN A 1 485 ? 29.012 5.809 -19.963 1.00 96.50 485 ASN A O 1
ATOM 3764 N N . ILE A 1 486 ? 28.878 4.558 -21.831 1.00 97.00 486 ILE A N 1
ATOM 3765 C CA . ILE A 1 486 ? 29.063 3.264 -21.164 1.00 97.00 486 ILE A CA 1
ATOM 3766 C C . ILE A 1 486 ? 30.541 2.868 -21.218 1.00 97.00 486 ILE A C 1
ATOM 3768 O O . ILE A 1 486 ? 31.166 2.912 -22.282 1.00 97.00 486 ILE A O 1
ATOM 3772 N N . ALA A 1 487 ? 31.085 2.444 -20.080 1.00 96.88 487 ALA A N 1
ATOM 3773 C CA . ALA A 1 487 ? 32.342 1.714 -19.989 1.00 96.88 487 ALA A CA 1
ATOM 3774 C C . ALA A 1 487 ? 32.056 0.212 -19.836 1.00 96.88 487 ALA A C 1
ATOM 3776 O O . ALA A 1 487 ? 31.425 -0.203 -18.867 1.00 96.88 487 ALA A O 1
ATOM 3777 N N . GLU A 1 488 ? 32.538 -0.597 -20.781 1.00 95.81 488 GLU A N 1
ATOM 3778 C CA . GLU A 1 488 ? 32.450 -2.060 -20.728 1.00 95.81 488 GLU A CA 1
ATOM 3779 C C . GLU A 1 488 ? 33.839 -2.668 -20.496 1.00 95.81 488 GLU A C 1
ATOM 3781 O O . GLU A 1 488 ? 34.791 -2.349 -21.215 1.00 95.81 488 GLU A O 1
ATOM 3786 N N . VAL A 1 489 ? 33.966 -3.567 -19.517 1.00 94.69 489 VAL A N 1
ATOM 3787 C CA . VAL A 1 489 ? 35.227 -4.259 -19.192 1.00 94.69 489 VAL A CA 1
ATOM 3788 C C . VAL A 1 489 ? 34.971 -5.749 -19.022 1.00 94.69 489 VAL A C 1
ATOM 3790 O O . VAL A 1 489 ? 34.039 -6.148 -18.338 1.00 94.69 489 VAL A O 1
ATOM 3793 N N . THR A 1 490 ? 35.814 -6.591 -19.622 1.00 94.31 490 THR A N 1
ATOM 3794 C CA . THR A 1 490 ? 35.831 -8.039 -19.361 1.00 94.31 490 THR A CA 1
ATOM 3795 C C . THR A 1 490 ? 37.093 -8.399 -18.590 1.00 94.31 490 THR A C 1
ATOM 3797 O O . THR A 1 490 ? 38.185 -8.002 -18.996 1.00 94.31 490 THR A O 1
ATOM 3800 N N . ILE A 1 491 ? 36.953 -9.151 -17.501 1.00 92.75 491 ILE A N 1
ATOM 3801 C CA . ILE A 1 491 ? 38.082 -9.584 -16.674 1.00 92.75 491 ILE A CA 1
ATOM 3802 C C . ILE A 1 491 ? 38.716 -10.830 -17.282 1.00 92.75 491 ILE A C 1
ATOM 3804 O O . ILE A 1 491 ? 38.042 -11.841 -17.486 1.00 92.75 491 ILE A O 1
ATOM 3808 N N . GLU A 1 492 ? 40.010 -10.741 -17.595 1.00 85.31 492 GLU A N 1
ATOM 3809 C CA . GLU A 1 492 ? 40.790 -11.847 -18.170 1.00 85.31 492 GLU A CA 1
ATOM 3810 C C . GLU A 1 492 ? 41.137 -12.942 -17.152 1.00 85.31 492 GLU A C 1
ATOM 3812 O O . GLU A 1 492 ? 41.516 -12.632 -15.999 1.00 85.31 492 GLU A O 1
#

Sequence (492 aa):
MRRKALSILTLVLSATVFASCTEDVPEETTKETTAATTSETSEASEASEATGLVEGKTNTMYLSFDDPGGPELTGVRLSVCCSDALMSQISVTDLYGVNVLHSEVLGLVGIPLEIDYPADHVYAMEVEFFYDEDSLRGYDENHMSIIRYDEDNYFYVDVDNELDTEANTLTFTPEGPGVYMIIGADSWDEIFNGDFQEPDQSGYITDWERSADTGSIMELADTEWALMNAPVFTVENVEQLASVVWYVNSFDDYVTVDLQSDIDLEGYDWVPMGTSQVDCYGFSGCFYGNGHTISNMSITSSRGGGVGFIGYSKDLEVYDLNIVDASITGGGSVGILGGEVIGGPYISNVNVSGEINDYYNDAGGILGHEVYAVFENCTARVTIDGEPCNYLSARLQYLDEADLEEVFEVTMDDTGLISRTSLDDESGYDNLTWHIERNGSVILDRLAYDEMSFNLFTIFIPESGDTYTVYLTYFNDYTYVRCSNIAEVTIE

Foldseek 3Di:
DDDDDDDPDPDDDDDDDDDDDDDDDDDDPPVPPPDFPWDWDFDDDDDDDDDDDDPFGWTKTKGADDDLLAQFWGIKMKTFRFPPVFVVVWDKDFCAVVDPVQNPDPQFHGTKIFIDGDPVGTPWMKMKTAGDPLQRQQQDLVAKFKWFQDPVVRDIFGFDWDRDPVRRMIMGTDPHTGIMTMGSHNTPVCVVVVVDDDGDNQPHCALCNVPHDLFCLVVQEDLVVLVVCPQEAEDEEPSSVSNNLVVQFRDQDAHHYAYPEAYECAPTAHDARADPDRRTGGHHYEYEQVQYEYEDAEYADPEDFQEENGRGHAEYEYENYEYYAYEEEYEHQEEHAIRAYEDAYEYENYEYEHEYEYDHLQYAQHIRDYQHYHYYNYYGQYYYNNHGGPGRYSVVVCQVVDDAAAPKEWEADLQQKIFIDDDPDCPVFAQWWKFKDKPNHTDDIGRCPVPGIDRCCVPPPDDQFIKMKIFIWGDDPRYTHTHHDIYIDGHD

pLDDT: mean 84.79, std 21.78, range [22.61, 98.94]

Secondary structure (DSSP, 8-state):
-----------------PPPPP-----------PPP--------------S----PPEEEEEEE---TT-TTEEEEEEEEEE-GGGGGG-EEEE-TTT-HHHHT-TTEEEEEEEEE--GGGEEEEEEEEEE-GGGSTT--GGG-EEEEEETTTTEEEEE-EEEETTTTEEEE--SSSEEEEEESSS-HHHHHHT-PPPP-GGG---HHHHHS--TTHHHH--HHHHHHHTTEEEE-SHHHHHHHHHHHHH----EEEEE-S-EE-TT-----BS--STT---EEEEEE-TT-EEES-EEE-SS-S-BSSEEEEEEEEEES-EEEEEEEEESSSB-SSEEEE-S--EEES-EEEEEEEESSS-B-SSEEE-SS-EEES-EEEEEETTEE---SBHHHHHHHHS-----B-EEE-TT-EEEEPPPS--TT-TT-EEEEEETTEEEEEEE-TT-SEEEGGGTS---TT-EEEEEEEEEETTEEEE-BPPEEEE--